Protein 7WJG (pdb70)

Sequence (397 aa):
MRYQKVAIGIAQRIVDGKFPLGQKIKSRSTLASYFNVSPETARKAINVLADLDIVSVRQGSGVIVISRDKAIEYLEKFEATAGLKEMKQDIQRSLLKQKQELDAMNKMMDTFLSQASLIRKKFPFEPFELLLDHDSANLNKSLADLNLWHQTGATVVALKSKGELLLSPGPYATVRKGDILYFVGDDFAFSRMKNLFDLMRYQKVAIGIAQRIVDGKFPLGQKIKSRSTLASYFNVSPETARKAINVLADLDIVSVRQGSGVIVISRDKAIEYLEKFEATAGLKEMKQDIQRSLLKQKQELDAMNKMMDTFLSQASLIRKKFPFEPFELLLDHDSANLNKSLADLNLWHQTGATVVALKSKGELLLSPGPYATVRKGDILYFVGDDFAFSRMKNLFD

Organism: Streptococcus mutans serotype c (strain ATCC 700610 / UA159) (NCBI:txid210007)

Nearest PDB structures (foldseek):
  7wjg-assembly1_A-2  TM=1.005E+00  e=1.131E-37  Streptococcus mutans UA159
  7wjg-assembly1_B-2  TM=3.844E-01  e=7.282E-31  Streptococcus mutans UA159
  7b5y-assembly1_D  TM=4.592E-01  e=4.441E-23  Streptococcus agalactiae
  7oz3-assembly1_D  TM=4.586E-01  e=2.767E-21  Streptococcus agalactiae
  7b5u-assembly1_A  TM=9.788E-01  e=3.569E-10  Streptococcus agalactiae

Structure (mmCIF, N/CA/C/O backbone):
data_7WJG
#
_entry.id   7WJG
#
_cell.length_a   158.847
_cell.length_b   72.944
_cell.length_c   56.716
_cell.angle_alpha   90.000
_cell.angle_beta   94.822
_cell.angle_gamma   90.000
#
_symmetry.space_group_name_H-M   'C 1 2 1'
#
loop_
_entity.id
_entity.type
_entity.pdbx_description
1 polymer 'Putative transcriptional regulator (GntR family)'
2 non-polymer 'CITRIC ACID'
3 water water
#
loop_
_atom_site.group_PDB
_atom_site.id
_atom_site.type_symbol
_atom_site.label_atom_id
_atom_site.label_alt_id
_atom_site.label_comp_id
_atom_site.label_asym_id
_atom_site.label_entity_id
_atom_site.label_seq_id
_atom_site.pdbx_PDB_ins_code
_atom_site.Cartn_x
_atom_site.Cartn_y
_atom_site.Cartn_z
_atom_site.occupancy
_atom_site.B_iso_or_equiv
_atom_site.auth_seq_id
_atom_site.auth_comp_id
_atom_site.auth_asym_id
_atom_site.auth_atom_id
_atom_site.pdbx_PDB_model_num
ATOM 1 N N . MET A 1 1 ? 123.60300 15.99300 21.34800 1.000 53.64000 1 MET A N 1
ATOM 2 C CA . MET A 1 1 ? 123.66700 14.70200 20.67000 1.000 52.16000 1 MET A CA 1
ATOM 3 C C . MET A 1 1 ? 122.98600 14.77500 19.29900 1.000 52.41000 1 MET A C 1
ATOM 4 O O . MET A 1 1 ? 121.82600 15.17400 19.20000 1.000 54.75000 1 MET A O 1
ATOM 9 N N . ARG A 1 2 ? 123.68400 14.40200 18.23400 1.000 48.40000 2 ARG A N 1
ATOM 10 C CA . ARG A 1 2 ? 123.03700 14.26000 16.93200 1.000 46.59000 2 ARG A CA 1
ATOM 11 C C . ARG A 1 2 ? 123.09700 12.78400 16.52100 1.000 46.50000 2 ARG A C 1
ATOM 12 O O . ARG A 1 2 ? 123.81500 12.37900 15.59200 1.000 39.55000 2 ARG A O 1
ATOM 20 N N . TYR A 1 3 ? 122.30000 11.97600 17.23600 1.000 41.59000 3 TYR A N 1
ATOM 21 C CA . TYR A 1 3 ? 122.19400 10.55300 16.95300 1.000 36.13000 3 TYR A CA 1
ATOM 22 C C . TYR A 1 3 ? 121.39600 10.27700 15.68100 1.000 36.32000 3 TYR A C 1
ATOM 23 O O . TYR A 1 3 ? 121.62500 9.24700 15.03600 1.000 32.87000 3 TYR A O 1
ATOM 32 N N . GLN A 1 4 ? 120.44200 11.14800 15.31200 1.000 34.31000 4 GLN A N 1
ATOM 33 C CA . GLN A 1 4 ? 119.64500 10.84500 14.12600 1.000 33.73000 4 GLN A CA 1
ATOM 34 C C . GLN A 1 4 ? 120.53700 10.75500 12.89700 1.000 34.46000 4 GLN A C 1
ATOM 35 O O . GLN A 1 4 ? 120.29700 9.92700 12.01700 1.000 31.96000 4 GLN A O 1
ATOM 41 N N . LYS A 1 5 ? 121.61700 11.53500 12.87000 1.000 37.70000 5 LYS A N 1
ATOM 42 C CA . LYS A 1 5 ? 122.61000 11.41700 11.80700 1.000 38.60000 5 LYS A CA 1
ATOM 43 C C . LYS A 1 5 ? 123.15800 9.99700 11.71200 1.000 34.99000 5 LYS A C 1
ATOM 44 O O . LYS A 1 5 ? 123.23900 9.42600 10.61900 1.000 33.76000 5 LYS A O 1
ATOM 50 N N . VAL A 1 6 ? 123.53900 9.40300 12.84900 1.000 35.42000 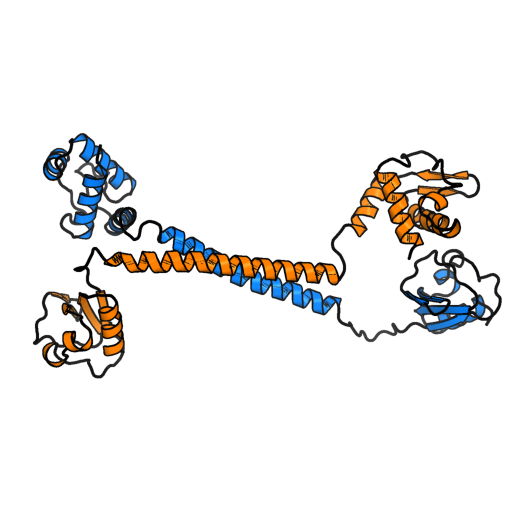6 VAL A N 1
ATOM 51 C CA . VAL A 1 6 ? 124.07800 8.04300 12.79500 1.000 34.84000 6 VAL A CA 1
ATOM 52 C C . VAL A 1 6 ? 122.98300 7.04100 12.43200 1.000 33.69000 6 VAL A C 1
ATOM 53 O O . VAL A 1 6 ? 123.20100 6.14700 11.60400 1.000 36.40000 6 VAL A O 1
ATOM 57 N N . ALA A 1 7 ? 121.78000 7.20300 13.00200 1.000 31.61000 7 ALA A N 1
ATOM 58 C CA . ALA A 1 7 ? 120.67300 6.28400 12.71800 1.000 33.39000 7 ALA A CA 1
ATOM 59 C C . ALA A 1 7 ? 120.19600 6.37800 11.26600 1.000 32.18000 7 ALA A C 1
ATOM 60 O O . ALA A 1 7 ? 119.94800 5.35400 10.61600 1.000 31.95000 7 ALA A O 1
ATOM 62 N N . ILE A 1 8 ? 120.01500 7.59600 10.75200 1.000 34.15000 8 ILE A N 1
ATOM 63 C CA . ILE A 1 8 ? 119.66300 7.76800 9.34500 1.000 31.50000 8 ILE A CA 1
ATOM 64 C C . ILE A 1 8 ? 120.75000 7.19600 8.44300 1.000 34.95000 8 ILE A C 1
ATOM 65 O O . ILE A 1 8 ? 120.46200 6.56400 7.41500 1.000 31.65000 8 ILE A O 1
ATOM 70 N N . GLY A 1 9 ? 122.01700 7.41900 8.80700 1.000 31.89000 9 GLY A N 1
ATOM 71 C CA . GLY A 1 9 ? 123.11300 6.90200 8.00200 1.000 33.14000 9 GLY A CA 1
ATOM 72 C C . GLY A 1 9 ? 123.10300 5.38600 7.89500 1.000 38.21000 9 GLY A C 1
ATOM 73 O O . GLY A 1 9 ? 123.18400 4.83200 6.79700 1.000 40.15000 9 GLY A O 1
ATOM 74 N N . ILE A 1 10 ? 123.00900 4.69600 9.03800 1.000 36.06000 10 ILE A N 1
ATOM 75 C CA . ILE A 1 10 ? 122.89400 3.23600 9.03100 1.000 36.22000 10 ILE A CA 1
ATOM 76 C C . ILE A 1 10 ? 121.67700 2.80300 8.23500 1.000 34.16000 10 ILE A C 1
ATOM 77 O O . ILE A 1 10 ? 121.75200 1.89200 7.40400 1.000 36.15000 10 ILE A O 1
ATOM 82 N N . ALA A 1 11 ? 120.52700 3.42700 8.50300 1.000 33.50000 11 ALA A N 1
ATOM 83 C CA . ALA A 1 11 ? 119.29100 3.02500 7.83500 1.000 32.80000 11 ALA A CA 1
ATOM 84 C C . ALA A 1 11 ? 119.41500 3.14300 6.31800 1.000 34.22000 11 ALA A C 1
ATOM 85 O O . ALA A 1 11 ? 119.00000 2.23800 5.58200 1.000 35.14000 11 ALA A O 1
ATOM 87 N N . GLN A 1 12 ? 119.98300 4.25700 5.83200 1.000 32.57000 12 GLN A N 1
ATOM 88 C CA . GLN A 1 12 ? 120.25300 4.39700 4.40000 1.000 38.68000 12 GLN A CA 1
ATOM 89 C C . GLN A 1 12 ? 121.09000 3.22200 3.88700 1.000 42.57000 12 GLN A C 1
ATOM 90 O O . GLN A 1 12 ? 120.72700 2.56400 2.90100 1.000 38.23000 12 GLN A O 1
ATOM 92 N N . ARG A 1 13 ? 122.19200 2.90800 4.58500 1.000 43.28000 13 ARG A N 1
ATOM 93 C CA . ARG A 1 13 ? 123.06600 1.81100 4.16600 1.000 41.52000 13 ARG A CA 1
ATOM 94 C C . ARG A 1 13 ? 122.35900 0.45900 4.21400 1.000 41.67000 13 ARG A C 1
ATOM 95 O O . ARG A 1 13 ? 122.72800 -0.46000 3.47000 1.000 43.86000 13 ARG A O 1
ATOM 103 N N . ILE A 1 14 ? 121.34600 0.31500 5.06800 1.000 36.31000 14 ILE A N 1
ATOM 104 C CA . ILE A 1 14 ? 120.56400 -0.91200 5.07000 1.000 34.37000 14 ILE A CA 1
ATOM 105 C C . ILE A 1 14 ? 119.64800 -0.94300 3.85800 1.000 40.35000 14 ILE A C 1
ATOM 106 O O . ILE A 1 14 ? 119.41000 -1.99900 3.24900 1.000 34.73000 14 ILE A O 1
ATOM 111 N N . VAL A 1 15 ? 119.10900 0.21900 3.49300 1.000 41.30000 15 VAL A N 1
ATOM 112 C CA . VAL A 1 15 ? 118.23500 0.29500 2.33100 1.000 44.24000 15 VAL A CA 1
ATOM 113 C C . VAL A 1 15 ? 119.04800 0.16800 1.03900 1.000 44.05000 15 VAL A C 1
ATOM 114 O O . VAL A 1 15 ? 118.62400 -0.51500 0.09600 1.000 43.98000 15 VAL A O 1
ATOM 118 N N . ASP A 1 16 ? 120.25100 0.77000 0.99700 1.000 45.16000 16 ASP A N 1
ATOM 119 C CA . ASP A 1 16 ? 121.14600 0.62000 -0.16100 1.000 46.05000 16 ASP A CA 1
ATOM 120 C C . ASP A 1 16 ? 121.61900 -0.82300 -0.35100 1.000 52.45000 16 ASP A C 1
ATOM 121 O O . ASP A 1 16 ? 121.75600 -1.29300 -1.48500 1.000 54.71000 16 ASP A O 1
ATOM 126 N N . GLY A 1 17 ? 121.90700 -1.53200 0.74100 1.000 48.21000 17 GLY A N 1
ATOM 127 C CA . GLY A 1 17 ? 122.58400 -2.81100 0.67900 1.000 38.79000 17 GLY A CA 1
ATOM 128 C C . GLY A 1 17 ? 124.02400 -2.76600 1.14200 1.000 39.29000 17 GLY A C 1
ATOM 129 O O . GLY A 1 17 ? 124.62400 -3.83300 1.33000 1.000 41.76000 17 GLY A O 1
ATOM 130 N N . LYS A 1 18 ? 124.60000 -1.57200 1.34000 1.000 38.40000 18 LYS A N 1
ATOM 131 C CA . LYS A 1 18 ? 125.94900 -1.47500 1.89900 1.000 40.66000 18 LYS A CA 1
ATOM 132 C C . LYS A 1 18 ? 126.07900 -2.27700 3.19000 1.000 44.74000 18 LYS A C 1
ATOM 133 O O . LYS A 1 18 ? 127.15000 -2.81200 3.49300 1.000 40.18000 18 LYS A O 1
ATOM 139 N N . PHE A 1 19 ? 124.99700 -2.34100 3.97700 1.000 43.70000 19 PHE A N 1
ATOM 140 C CA . PHE A 1 19 ? 124.89600 -3.15000 5.18600 1.000 40.03000 19 PHE A CA 1
ATOM 141 C C . PHE A 1 19 ? 123.97600 -4.31600 4.88600 1.000 41.80000 19 PHE A C 1
ATOM 142 O O . PHE A 1 19 ? 122.75100 -4.20100 5.03600 1.000 39.56000 19 PHE A O 1
ATOM 150 N N . PRO A 1 20 ? 124.51200 -5.45800 4.46500 1.000 48.02000 20 PRO A N 1
ATOM 151 C CA . PRO A 1 20 ? 123.64400 -6.57500 4.07300 1.000 42.51000 20 PRO A CA 1
ATOM 152 C C . PRO A 1 20 ? 122.79200 -7.06000 5.23400 1.000 39.54000 20 PRO A C 1
ATOM 153 O O . PRO A 1 20 ? 123.20200 -7.03400 6.39900 1.000 36.57000 20 PRO A O 1
ATOM 157 N N . LEU A 1 21 ? 121.58300 -7.49500 4.89100 1.000 37.33000 21 LEU A N 1
ATOM 158 C CA . LEU A 1 21 ? 120.71200 -8.18000 5.83100 1.000 35.06000 21 LEU A CA 1
ATOM 159 C C . LEU A 1 21 ? 121.44400 -9.34400 6.50200 1.000 43.01000 21 LEU A C 1
ATOM 160 O O . LEU A 1 21 ? 122.41000 -9.90100 5.96200 1.000 43.05000 21 LEU A O 1
ATOM 165 N N . GLY A 1 22 ? 121.01000 -9.68500 7.71800 1.000 44.32000 22 GLY A N 1
ATOM 166 C CA . GLY A 1 22 ? 121.56300 -10.81200 8.45800 1.000 34.97000 22 GLY A CA 1
ATOM 167 C C . GLY A 1 22 ? 123.02800 -10.68100 8.83600 1.000 42.06000 22 GLY A C 1
ATOM 168 O O . GLY A 1 22 ? 123.58500 -11.59000 9.45600 1.000 45.65000 22 GLY A O 1
ATOM 169 N N . GLN A 1 23 ? 123.67700 -9.57300 8.48800 1.000 37.15000 23 GLN A N 1
ATOM 170 C CA . GLN A 1 23 ? 125.09500 -9.41100 8.76900 1.000 39.45000 23 GLN A CA 1
ATOM 171 C C . GLN A 1 23 ? 125.34800 -8.30400 9.78800 1.000 42.72000 23 GLN A C 1
ATOM 172 O O . GLN A 1 23 ? 124.58400 -7.34000 9.91500 1.000 37.96000 23 GLN A O 1
ATOM 178 N N . LYS A 1 24 ? 126.45300 -8.46200 10.50100 1.000 38.77000 24 LYS A N 1
ATOM 179 C CA . LYS A 1 24 ? 126.88900 -7.49200 11.48000 1.000 37.68000 24 LYS A CA 1
ATOM 180 C C . LYS A 1 24 ? 127.31700 -6.18500 10.80900 1.000 40.31000 24 LYS A C 1
ATOM 181 O O . LYS A 1 24 ? 127.84600 -6.17300 9.69800 1.000 43.58000 24 LYS A O 1
ATOM 187 N N . ILE A 1 25 ? 127.08600 -5.07100 11.50100 1.000 39.22000 25 ILE A N 1
ATOM 188 C CA . ILE A 1 25 ? 127.53000 -3.77500 11.00100 1.000 42.95000 25 ILE A CA 1
ATOM 189 C C . ILE A 1 25 ? 128.77500 -3.33100 11.75800 1.000 48.24000 25 ILE A C 1
ATOM 190 O O . ILE A 1 25 ? 129.24400 -4.01500 12.68000 1.000 47.44000 25 ILE A O 1
ATOM 195 N N . LYS A 1 26 ? 129.29800 -2.17100 11.36900 1.000 42.48000 26 LYS A N 1
ATOM 196 C CA . LYS A 1 26 ? 130.53400 -1.63500 11.90100 1.000 45.06000 26 LYS A CA 1
ATOM 197 C C . LYS A 1 26 ? 130.42900 -1.42600 13.40900 1.000 46.24000 26 LYS A C 1
ATOM 198 O O . LYS A 1 26 ? 129.34100 -1.25800 13.97400 1.000 44.04000 26 LYS A O 1
ATOM 204 N N . SER A 1 27 ? 131.59100 -1.43200 14.05500 1.000 41.74000 27 SER A N 1
ATOM 205 C CA . SER A 1 27 ? 131.70400 -1.23700 15.49400 1.000 41.05000 27 SER A CA 1
ATOM 206 C C . SER A 1 27 ? 131.19000 0.14500 15.90200 1.000 44.32000 27 SER A C 1
ATOM 207 O O . SER A 1 27 ? 131.04800 1.05800 15.08400 1.000 44.36000 27 SER A O 1
ATOM 210 N N . ARG A 1 28 ? 130.93600 0.30400 17.20100 1.000 43.82000 28 ARG A N 1
ATOM 211 C CA . ARG A 1 28 ? 130.43100 1.57900 17.69300 1.000 40.60000 28 ARG A CA 1
ATOM 212 C C . ARG A 1 28 ? 131.44200 2.70500 17.47000 1.000 44.79000 28 ARG A C 1
ATOM 213 O O . ARG A 1 28 ? 131.09500 3.76600 16.93900 1.000 45.12000 28 ARG A O 1
ATOM 221 N N . SER A 1 29 ? 132.70200 2.48900 17.86200 1.000 48.03000 29 SER A N 1
ATOM 222 C CA . SER A 1 29 ? 133.72700 3.51700 17.68500 1.000 44.67000 29 SER A CA 1
ATOM 223 C C . SER A 1 29 ? 134.04900 3.76000 16.21600 1.000 46.36000 29 SER A C 1
ATOM 224 O O . SER A 1 29 ? 134.40400 4.88100 15.83500 1.000 49.78000 29 SER A O 1
ATOM 227 N N . THR A 1 30 ? 133.96600 2.72100 15.38700 1.000 46.72000 30 THR A N 1
ATOM 228 C CA . THR A 1 30 ? 134.13800 2.89600 13.95000 1.000 45.54000 30 THR A CA 1
ATOM 229 C C . THR A 1 30 ? 133.04000 3.77800 13.37300 1.000 46.15000 30 THR A C 1
ATOM 230 O O . THR A 1 30 ? 133.31600 4.71200 12.61400 1.000 50.03000 30 THR A O 1
ATOM 234 N N . LEU A 1 31 ? 131.78200 3.49500 13.72900 1.000 45.83000 31 LEU A N 1
ATOM 235 C CA . LEU A 1 31 ? 130.67500 4.33800 13.28700 1.000 45.73000 31 LEU A CA 1
ATOM 236 C C . LEU A 1 31 ? 130.80400 5.75100 13.83800 1.000 49.83000 31 LEU A C 1
ATOM 237 O O . LEU A 1 31 ? 130.43400 6.72200 13.16500 1.000 49.28000 31 LEU A O 1
ATOM 242 N N . ALA A 1 32 ? 131.31000 5.88700 15.07000 1.000 45.71000 32 ALA A N 1
ATOM 243 C CA . ALA A 1 32 ? 131.44500 7.21200 15.66600 1.000 48.15000 32 ALA A CA 1
ATOM 244 C C . ALA A 1 32 ? 132.37400 8.08900 14.83900 1.000 55.68000 32 ALA A C 1
ATOM 245 O O . ALA A 1 32 ? 132.06000 9.25900 14.57300 1.000 57.32000 32 ALA A O 1
ATOM 247 N N . SER A 1 33 ? 133.52300 7.53900 14.41900 1.000 53.00000 33 SER A N 1
ATOM 248 C CA . SER A 1 33 ? 134.43700 8.29300 13.56500 1.000 52.86000 33 SER A CA 1
ATOM 249 C C . SER A 1 33 ? 133.80600 8.58200 12.21300 1.000 53.66000 33 SER A C 1
ATOM 250 O O . SER A 1 33 ? 133.76600 9.73700 11.77400 1.000 56.28000 33 SER A O 1
ATOM 253 N N . TYR A 1 34 ? 133.29500 7.54400 11.54800 1.000 48.98000 34 TYR A N 1
ATOM 254 C CA . TYR A 1 34 ? 132.73100 7.71000 10.21200 1.000 52.80000 34 TYR A CA 1
ATOM 255 C C . TYR A 1 34 ? 131.70500 8.83000 10.14000 1.000 55.88000 34 TYR A C 1
ATOM 256 O O . TYR A 1 34 ? 131.58700 9.49800 9.10800 1.000 62.56000 34 TYR A O 1
ATOM 265 N N . PHE A 1 35 ? 130.94700 9.04100 11.20900 1.000 53.29000 35 PHE A N 1
ATOM 266 C CA . PHE A 1 35 ? 129.96500 10.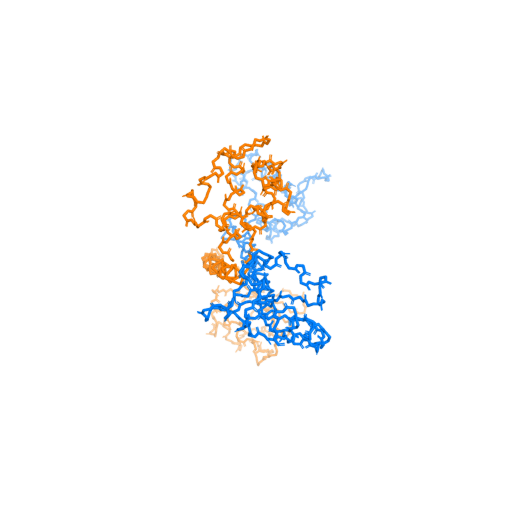11000 11.26900 1.000 50.54000 35 PHE A CA 1
ATOM 267 C C . PHE A 1 35 ? 130.44200 11.29300 12.10300 1.000 57.62000 35 PHE A C 1
ATOM 268 O O . PHE A 1 35 ? 129.68400 12.25400 12.28000 1.000 57.48000 35 PHE A O 1
ATOM 276 N N . ASN A 1 36 ? 131.67700 11.24400 12.61700 1.000 54.98000 36 ASN A N 1
ATOM 277 C CA . ASN A 1 36 ? 132.26600 12.34400 13.38200 1.000 54.97000 36 ASN A CA 1
ATOM 278 C C . ASN A 1 36 ? 131.38000 12.72500 14.56000 1.000 54.29000 36 ASN A C 1
ATOM 279 O O . ASN A 1 36 ? 131.02700 13.88900 14.75000 1.000 57.50000 36 ASN A O 1
ATOM 284 N N . VAL A 1 37 ? 131.01700 11.72300 15.35700 1.000 52.59000 37 VAL A N 1
ATOM 285 C CA . VAL A 1 37 ? 130.19900 11.92800 16.54200 1.000 52.41000 37 VAL A CA 1
ATOM 286 C C . VAL A 1 37 ? 130.87300 11.22100 17.71000 1.000 49.71000 37 VAL A C 1
ATOM 287 O O . VAL A 1 37 ? 131.79100 10.41700 17.53700 1.000 46.92000 37 VAL A O 1
ATOM 291 N N . SER A 1 38 ? 130.40100 11.54300 18.90700 1.000 45.81000 38 SER A N 1
ATOM 292 C CA . SER A 1 38 ? 130.77300 10.79100 20.09300 1.000 40.39000 38 SER A CA 1
ATOM 293 C C . SER A 1 38 ? 130.42900 9.30900 19.90700 1.000 43.00000 38 SER A C 1
ATOM 294 O O . SER A 1 38 ? 129.42200 8.98300 19.26100 1.000 42.71000 38 SER A O 1
ATOM 297 N N . PRO A 1 39 ? 131.24200 8.38400 20.43700 1.000 42.44000 39 PRO A N 1
ATOM 298 C CA . PRO A 1 39 ? 130.80700 6.97000 20.45300 1.000 37.58000 39 PRO A CA 1
ATOM 299 C C . PRO A 1 39 ? 129.48200 6.77800 21.15900 1.000 38.45000 39 PRO A C 1
ATOM 300 O O . PRO A 1 39 ? 128.68000 5.93000 20.75000 1.000 39.15000 39 PRO A O 1
ATOM 304 N N . GLU A 1 40 ? 129.21600 7.56800 22.20100 1.000 39.24000 40 GLU A N 1
ATOM 305 C CA . GLU A 1 40 ? 127.93000 7.47700 22.87900 1.000 40.26000 40 GLU A CA 1
ATOM 306 C C . GLU A 1 40 ? 126.79500 7.89100 21.95900 1.000 41.87000 40 GLU A C 1
ATOM 307 O O . GLU A 1 40 ? 125.67700 7.37200 22.07800 1.000 40.85000 40 GLU A O 1
ATOM 313 N N . THR A 1 41 ? 127.06400 8.81200 21.03200 1.000 40.71000 41 THR A N 1
ATOM 314 C CA . THR A 1 41 ? 126.06200 9.17300 20.03700 1.000 39.24000 41 THR A CA 1
ATOM 315 C C . THR A 1 41 ? 125.73800 7.97400 19.16000 1.000 35.20000 41 THR A C 1
ATOM 316 O O . THR A 1 41 ? 124.56600 7.64500 18.94300 1.000 34.37000 41 THR A O 1
ATOM 320 N N . ALA A 1 42 ? 126.77200 7.28300 18.68100 1.000 34.50000 42 ALA A N 1
ATOM 321 C CA . ALA A 1 42 ? 126.54800 6.04700 17.94500 1.000 36.31000 42 A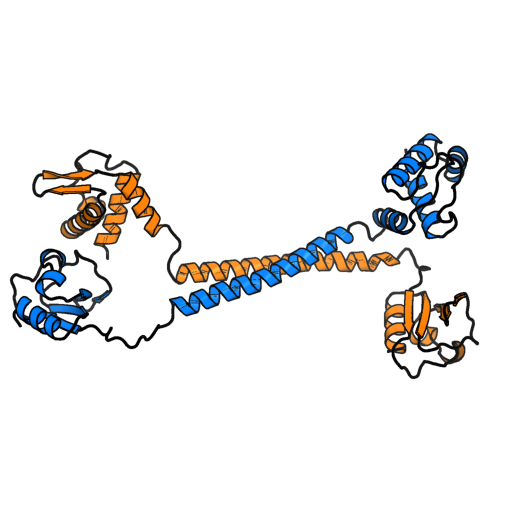LA A CA 1
ATOM 322 C C . ALA A 1 42 ? 125.84400 5.00100 18.80600 1.000 35.62000 42 ALA A C 1
ATOM 323 O O . ALA A 1 42 ? 124.99300 4.25800 18.30200 1.000 33.87000 42 ALA A O 1
ATOM 325 N N . ARG A 1 43 ? 126.17500 4.92200 20.10500 1.000 32.11000 43 ARG A N 1
ATOM 326 C CA . ARG A 1 43 ? 125.47900 3.96600 20.96600 1.000 33.68000 43 ARG A CA 1
ATOM 327 C C . ARG A 1 43 ? 123.98700 4.25900 21.01800 1.000 36.27000 43 ARG A C 1
ATOM 328 O O . ARG A 1 43 ? 123.16300 3.33800 20.93800 1.000 31.15000 43 ARG A O 1
ATOM 336 N N . LYS A 1 44 ? 123.62100 5.53800 21.15500 1.000 34.22000 44 LYS A N 1
ATOM 337 C CA . LYS A 1 44 ? 122.21200 5.90100 21.21500 1.000 31.47000 44 LYS A CA 1
ATOM 338 C C . LYS A 1 44 ? 121.50300 5.57000 19.90400 1.000 31.61000 44 LYS A C 1
ATOM 339 O O . LYS A 1 44 ? 120.36500 5.09000 19.91600 1.000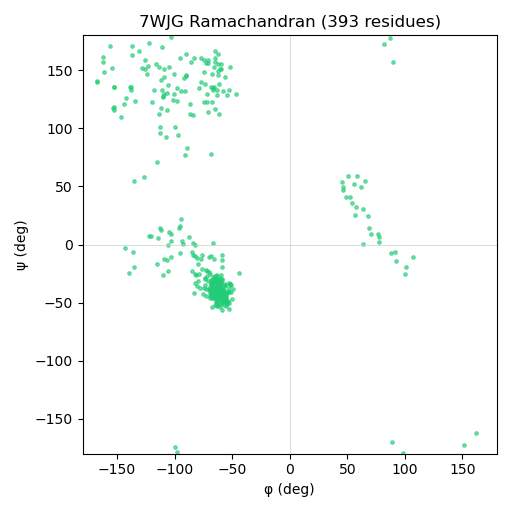 30.49000 44 LYS A O 1
ATOM 345 N N . ALA A 1 45 ? 122.15800 5.83500 18.76500 1.000 30.47000 45 ALA A N 1
ATOM 346 C CA . ALA A 1 45 ? 121.54500 5.56500 17.46800 1.000 30.46000 45 ALA A CA 1
ATOM 347 C C . ALA A 1 45 ? 121.27300 4.07600 17.28800 1.000 28.36000 45 ALA A C 1
ATOM 348 O O . ALA A 1 45 ? 120.22100 3.68500 16.76900 1.000 33.19000 45 ALA A O 1
ATOM 350 N N . ILE A 1 46 ? 122.21300 3.22900 17.69800 1.000 27.09000 46 ILE A N 1
ATOM 351 C CA . ILE A 1 46 ? 122.02500 1.78700 17.54600 1.000 28.20000 46 ILE A CA 1
ATOM 352 C C . ILE A 1 46 ? 120.85200 1.31200 18.38800 1.000 30.92000 46 ILE A C 1
ATOM 353 O O . ILE A 1 46 ? 120.02200 0.51800 17.92500 1.000 31.99000 46 ILE A O 1
ATOM 358 N N . ASN A 1 47 ? 120.74700 1.81500 19.62700 1.000 28.61000 47 ASN A N 1
ATOM 359 C CA . ASN A 1 47 ? 119.64500 1.44700 20.51000 1.000 27.29000 47 ASN A CA 1
ATOM 360 C C . ASN A 1 47 ? 118.29200 1.83900 19.93000 1.000 28.72000 47 ASN A C 1
ATOM 361 O O . ASN A 1 47 ? 117.31600 1.09500 20.06800 1.000 27.86000 47 ASN A O 1
ATOM 366 N N . VAL A 1 48 ? 118.21300 3.00200 19.27600 1.000 29.31000 48 VAL A N 1
ATOM 367 C CA . VAL A 1 48 ? 116.96200 3.42800 18.65300 1.000 25.77000 48 VAL A CA 1
ATOM 368 C C . VAL A 1 48 ? 116.57900 2.46900 17.54100 1.000 29.11000 48 VAL A C 1
ATOM 369 O O . VAL A 1 48 ? 115.41000 2.07300 17.41400 1.000 29.87000 48 VAL A O 1
ATOM 373 N N . LEU A 1 49 ? 117.56600 2.07200 16.73200 1.000 25.63000 49 LEU A N 1
ATOM 374 C CA . LEU A 1 49 ? 117.33600 1.13800 15.64000 1.000 29.27000 49 LEU A CA 1
ATOM 375 C C . LEU A 1 49 ? 117.01800 -0.26400 16.16100 1.000 31.58000 49 LEU A C 1
ATOM 376 O O . LEU A 1 49 ? 116.19200 -0.98100 15.57600 1.000 30.86000 49 LEU A O 1
ATOM 381 N N . ALA A 1 50 ? 117.66100 -0.66900 17.25800 1.000 29.27000 50 ALA A N 1
ATOM 382 C CA . ALA A 1 50 ? 117.36000 -1.96700 17.85700 1.000 31.60000 50 ALA A CA 1
ATOM 383 C C . ALA A 1 50 ? 115.95500 -1.98000 18.44100 1.000 31.27000 50 ALA A C 1
ATOM 384 O O . ALA A 1 50 ? 115.25600 -2.99400 18.36800 1.000 34.41000 50 ALA A O 1
ATOM 386 N N . ASP A 1 51 ? 115.51900 -0.85800 19.01000 1.000 28.81000 51 ASP A N 1
ATOM 387 C CA . ASP A 1 51 ? 114.17400 -0.79400 19.56200 1.000 30.75000 51 ASP A CA 1
ATOM 388 C C . ASP A 1 51 ? 113.12900 -0.82200 18.46200 1.000 32.83000 51 ASP A C 1
ATOM 389 O O . ASP A 1 51 ? 111.98100 -1.21300 18.70900 1.000 32.06000 51 ASP A O 1
ATOM 394 N N . LEU A 1 52 ? 113.50100 -0.37500 17.26100 1.000 30.10000 52 LEU A N 1
ATOM 395 C CA . LEU A 1 52 ? 112.63000 -0.43200 16.09700 1.000 34.94000 52 LEU A CA 1
ATOM 396 C C . LEU A 1 52 ? 112.68700 -1.78300 15.40600 1.000 33.13000 52 LEU A C 1
ATOM 397 O O . LEU A 1 52 ? 112.00900 -1.97300 14.39600 1.000 35.84000 52 LEU A O 1
ATOM 402 N N . ASP A 1 53 ? 113.46800 -2.72000 15.93900 1.000 34.13000 53 ASP A N 1
ATOM 403 C CA . ASP A 1 53 ? 113.70700 -4.02000 15.30900 1.000 36.65000 53 ASP A CA 1
ATOM 404 C C . ASP A 1 53 ? 114.28500 -3.87600 13.90100 1.000 35.99000 53 ASP A C 1
ATOM 405 O O . ASP A 1 53 ? 114.03700 -4.70400 13.02000 1.000 32.75000 53 ASP A O 1
ATOM 410 N N . ILE A 1 54 ? 115.07100 -2.82300 13.67800 1.000 30.21000 54 ILE A N 1
ATOM 411 C CA . ILE A 1 54 ? 115.80500 -2.72800 12.42900 1.000 32.30000 54 ILE A CA 1
ATOM 412 C C . ILE A 1 54 ? 117.09200 -3.53100 12.51800 1.000 31.81000 54 ILE A C 1
ATOM 413 O O . ILE A 1 54 ? 117.48000 -4.21500 11.55900 1.000 31.74000 54 ILE A O 1
ATOM 418 N N . VAL A 1 55 ? 117.76900 -3.44200 13.66400 1.000 30.62000 55 VAL A N 1
ATOM 419 C CA . VAL A 1 55 ? 118.93200 -4.25300 13.99600 1.000 29.17000 55 VAL A CA 1
ATOM 420 C C . VAL A 1 55 ? 118.63200 -5.01900 15.28700 1.000 28.76000 55 VAL A C 1
ATOM 421 O O . VAL A 1 55 ? 117.60100 -4.82400 15.92400 1.000 31.43000 55 VAL A O 1
ATOM 425 N N . SER A 1 56 ? 119.54700 -5.91000 15.65500 1.000 30.95000 56 SER A N 1
ATOM 426 C CA . SER A 1 56 ? 119.34300 -6.84200 16.75800 1.000 27.09000 56 SER A CA 1
ATOM 427 C C . SER A 1 56 ? 120.69900 -7.22500 17.35200 1.000 30.21000 56 SER A C 1
ATOM 428 O O . SER A 1 56 ? 121.65900 -7.46700 16.61800 1.000 28.07000 56 SER A O 1
ATOM 431 N N . VAL A 1 57 ? 120.78900 -7.24000 18.68000 1.000 26.01000 57 VAL A N 1
ATOM 432 C CA . VAL A 1 57 ? 121.98100 -7.74200 19.34700 1.000 27.6100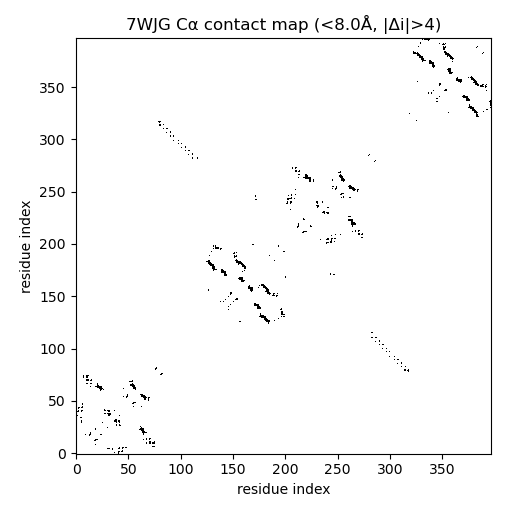0 57 VAL A CA 1
ATOM 433 C C . VAL A 1 57 ? 121.69300 -9.03300 20.09300 1.000 27.16000 57 VAL A C 1
ATOM 434 O O . VAL A 1 57 ? 122.52700 -9.48900 20.86500 1.000 32.92000 57 VAL A O 1
ATOM 438 N N . ARG A 1 58 ? 120.53200 -9.64400 19.84700 1.000 28.07000 58 ARG A N 1
ATOM 439 C CA . ARG A 1 58 ? 120.08200 -10.82100 20.58700 1.000 34.37000 58 ARG A CA 1
ATOM 440 C C . ARG A 1 58 ? 121.05600 -11.99000 20.48200 1.000 33.55000 58 ARG A C 1
ATOM 441 O O . ARG A 1 58 ? 121.13700 -12.81900 21.39700 1.000 31.21000 58 ARG A O 1
ATOM 449 N N . GLN A 1 59 ? 121.77700 -12.09500 19.36700 1.000 34.77000 59 GLN A N 1
ATOM 450 C CA . GLN A 1 59 ? 122.72800 -13.18100 19.19700 1.000 32.22000 59 GLN A CA 1
ATOM 451 C C . GLN A 1 59 ? 124.01100 -12.96300 19.97700 1.000 32.11000 59 GLN A C 1
ATOM 452 O O . GLN A 1 59 ? 124.81300 -13.89400 20.07500 1.000 33.36000 59 GLN A O 1
ATOM 458 N N . GLY A 1 60 ? 124.23700 -11.76100 20.49900 1.000 27.68000 60 GLY A N 1
ATOM 459 C CA . GLY A 1 60 ? 125.45700 -11.49400 21.23900 1.000 33.41000 60 GLY A CA 1
ATOM 460 C C . GLY A 1 60 ? 126.71000 -11.50100 20.39400 1.000 38.73000 60 GLY A C 1
ATOM 461 O O . GLY A 1 60 ? 127.80500 -11.74500 20.91500 1.000 40.21000 60 GLY A O 1
ATOM 462 N N . SER A 1 61 ? 126.57400 -11.23500 19.09700 1.000 37.36000 61 SER A N 1
ATOM 463 C CA . SER A 1 61 ? 127.69000 -11.20900 18.16600 1.000 32.32000 61 SER A CA 1
ATOM 464 C C . SER A 1 61 ? 127.55500 -9.97700 17.27400 1.000 34.97000 61 SER A C 1
ATOM 465 O O . SER A 1 61 ? 127.50100 -10.06600 16.04700 1.000 35.46000 61 SER A O 1
ATOM 468 N N . GLY A 1 62 ? 127.44900 -8.81200 17.90900 1.000 29.82000 62 GLY A N 1
ATOM 469 C CA . GLY A 1 62 ? 127.38100 -7.55400 17.19700 1.000 26.01000 62 GLY A CA 1
ATOM 470 C C . GLY A 1 62 ? 125.97700 -7.11000 16.82000 1.000 33.55000 62 GLY A C 1
ATOM 471 O O . GLY A 1 62 ? 124.94700 -7.65500 17.23700 1.000 34.24000 62 GLY A O 1
ATOM 472 N N . VAL A 1 63 ? 125.94900 -6.07400 15.99600 1.000 33.65000 63 VAL A N 1
ATOM 473 C CA . VAL A 1 63 ? 124.71100 -5.42000 15.60200 1.000 32.80000 63 VAL A CA 1
ATOM 474 C C . VAL A 1 63 ? 124.33700 -5.95000 14.22000 1.000 29.44000 63 VAL A C 1
ATOM 475 O O . VAL A 1 63 ? 124.88300 -5.52700 13.20600 1.000 37.32000 63 VAL A O 1
ATOM 479 N N . ILE A 1 64 ? 123.39100 -6.87400 14.19200 1.000 30.65000 64 ILE A N 1
ATOM 480 C CA . ILE A 1 64 ? 122.94400 -7.55400 12.98200 1.000 31.29000 64 ILE A CA 1
ATOM 481 C C . ILE A 1 64 ? 121.78500 -6.79100 12.35800 1.000 33.51000 64 ILE A C 1
ATOM 482 O O . ILE A 1 64 ? 120.80300 -6.47800 13.03800 1.000 33.38000 64 ILE A O 1
ATOM 487 N N . VAL A 1 65 ? 121.85800 -6.56200 11.04600 1.000 33.86000 65 VAL A N 1
ATOM 488 C CA . VAL A 1 65 ? 120.70900 -6.05800 10.30500 1.000 32.67000 65 VAL A CA 1
ATOM 489 C C . VAL A 1 65 ? 119.63500 -7.13100 10.25100 1.000 33.02000 65 VAL A C 1
ATOM 490 O O . VAL A 1 65 ? 119.92100 -8.29200 9.95700 1.000 38.39000 65 VAL A O 1
ATOM 494 N N . ILE A 1 66 ? 118.37900 -6.75500 10.48800 1.000 34.07000 66 ILE A N 1
ATOM 495 C CA . ILE A 1 66 ? 117.30900 -7.74900 10.42100 1.000 29.82000 66 ILE A CA 1
ATOM 496 C C . ILE A 1 66 ? 116.07100 -7.25600 9.67600 1.000 33.93000 66 ILE A C 1
ATOM 497 O O . ILE A 1 66 ? 115.12800 -8.03300 9.47400 1.000 34.42000 66 ILE A O 1
ATOM 502 N N . SER A 1 67 ? 116.02600 -5.97600 9.28900 1.000 30.42000 67 SER A N 1
ATOM 503 C CA . SER A 1 67 ? 114.85900 -5.47700 8.56200 1.000 29.26000 67 SER A CA 1
ATOM 504 C C . SER A 1 67 ? 115.23300 -4.30400 7.67500 1.000 36.44000 67 SER A C 1
ATOM 505 O O . SER A 1 67 ? 115.58900 -3.22300 8.17500 1.000 36.09000 67 SER A O 1
ATOM 508 N N . ARG A 1 68 ? 115.08500 -4.51100 6.36300 1.000 38.58000 68 ARG A N 1
ATOM 509 C CA . ARG A 1 68 ? 115.17300 -3.39100 5.42900 1.000 40.59000 68 ARG A CA 1
ATOM 510 C C . ARG A 1 68 ? 113.87700 -2.57300 5.41600 1.000 33.78000 68 ARG A C 1
ATOM 511 O O . ARG A 1 68 ? 113.91000 -1.33600 5.33200 1.000 36.97000 68 ARG A O 1
ATOM 519 N N . ASP A 1 69 ? 112.73400 -3.24900 5.52900 1.000 32.51000 69 ASP A N 1
ATOM 520 C CA . ASP A 1 69 ? 111.44300 -2.56700 5.48900 1.000 34.87000 69 ASP A CA 1
ATOM 521 C C . ASP A 1 69 ? 111.27000 -1.59800 6.64900 1.000 39.00000 69 ASP A C 1
ATOM 522 O O . ASP A 1 69 ? 110.67700 -0.52500 6.48800 1.000 32.58000 69 ASP A O 1
ATOM 527 N N . LYS A 1 70 ? 111.72300 -1.98400 7.84300 1.000 37.64000 70 LYS A N 1
ATOM 528 C CA . LYS A 1 70 ? 111.57900 -1.07400 8.96600 1.000 33.02000 70 LYS A CA 1
ATOM 529 C C . LYS A 1 70 ? 112.55700 0.07800 8.86000 1.000 29.49000 70 LYS A C 1
ATOM 530 O O . LYS A 1 70 ? 112.25100 1.18200 9.32400 1.000 29.69000 70 LYS A O 1
ATOM 536 N N . ALA A 1 71 ? 113.71800 -0.15000 8.22900 1.000 29.76000 71 ALA A N 1
ATOM 537 C CA . ALA A 1 71 ? 114.65900 0.93700 8.00200 1.000 30.02000 71 ALA A CA 1
ATOM 538 C C . ALA A 1 71 ? 114.11100 1.94200 6.99300 1.000 30.88000 71 ALA A C 1
ATOM 539 O O . ALA A 1 71 ? 114.36900 3.14700 7.10300 1.000 32.54000 71 ALA A O 1
ATOM 541 N N . ILE A 1 72 ? 113.35500 1.46800 6.00700 1.000 34.45000 72 ILE A N 1
ATOM 542 C CA . ILE A 1 72 ? 112.67800 2.38300 5.09500 1.000 30.39000 72 ILE A CA 1
ATOM 543 C C . ILE A 1 72 ? 111.67100 3.22600 5.85800 1.000 33.35000 72 ILE A C 1
ATOM 544 O O . ILE A 1 72 ? 111.60400 4.45300 5.69000 1.000 31.13000 72 ILE A O 1
ATOM 549 N N . GLU A 1 73 ? 110.87900 2.57500 6.71900 1.000 29.11000 73 GLU A N 1
ATOM 550 C CA . GLU A 1 73 ? 109.94100 3.29300 7.57600 1.000 34.44000 73 GLU A CA 1
ATOM 551 C C . GLU A 1 73 ? 110.64200 4.38000 8.38500 1.000 34.24000 73 GLU A C 1
ATOM 552 O O . GLU A 1 73 ? 110.11100 5.48900 8.55500 1.000 36.11000 73 GLU A O 1
ATOM 558 N N . TYR A 1 74 ? 111.84000 4.07900 8.89400 1.000 28.22000 74 TYR A N 1
ATOM 559 C CA . TYR A 1 74 ? 112.55000 5.05300 9.70900 1.000 31.35000 74 TYR A CA 1
ATOM 560 C C . TYR A 1 74 ? 112.93700 6.28100 8.89100 1.000 30.76000 74 TYR A C 1
ATOM 561 O O . TYR A 1 74 ? 112.78600 7.41100 9.36500 1.000 30.85000 74 TYR A O 1
ATOM 570 N N . LEU A 1 75 ? 113.44200 6.07600 7.66800 1.000 31.43000 75 LEU A N 1
ATOM 571 C CA . LEU A 1 75 ? 113.84100 7.19900 6.82000 1.000 30.58000 75 LEU A CA 1
ATOM 572 C C . LEU A 1 75 ? 112.65400 8.09300 6.48400 1.000 32.22000 75 LEU A C 1
ATOM 573 O O . LEU A 1 75 ? 112.78500 9.32200 6.43400 1.000 38.58000 75 LEU A O 1
ATOM 578 N N . GLU A 1 76 ? 111.47900 7.50500 6.28800 1.000 26.93000 76 GLU A N 1
ATOM 579 C CA . GLU A 1 76 ? 110.32800 8.29800 5.89000 1.000 32.37000 76 GLU A CA 1
ATOM 580 C C . GLU A 1 76 ? 109.87800 9.28800 6.95700 1.000 34.51000 76 GLU A C 1
ATOM 581 O O . GLU A 1 76 ? 109.07000 10.16200 6.64100 1.000 38.55000 76 GLU A O 1
ATOM 587 N N . LYS A 1 77 ? 110.37800 9.17900 8.19400 1.000 36.13000 77 LYS A N 1
ATOM 588 C CA . LYS A 1 77 ? 110.08100 10.16800 9.22600 1.000 34.68000 77 LYS A CA 1
ATOM 589 C C . LYS A 1 77 ? 110.79300 11.48200 8.97700 1.000 35.87000 77 LYS A C 1
ATOM 590 O O . LYS A 1 77 ? 110.35500 12.50700 9.50700 1.000 32.72000 77 LYS A O 1
ATOM 596 N N . PHE A 1 78 ? 111.89500 11.46300 8.21600 1.000 33.49000 78 PHE A N 1
ATOM 597 C CA . PHE A 1 78 ? 112.70900 12.64900 7.96900 1.000 35.10000 78 PHE A CA 1
ATOM 598 C C . PHE A 1 78 ? 112.52000 13.20700 6.56900 1.000 38.29000 78 PHE A C 1
ATOM 599 O O . PHE A 1 78 ? 113.12300 14.22500 6.22200 1.000 41.93000 78 PHE A O 1
ATOM 607 N N . GLU A 1 79 ? 111.68500 12.58600 5.76800 1.000 35.37000 79 GLU A N 1
ATOM 608 C CA . GLU A 1 79 ? 111.55300 12.98500 4.38600 1.000 43.06000 79 GLU A CA 1
ATOM 609 C C . GLU A 1 79 ? 110.19200 13.60700 4.17800 1.000 41.06000 79 GLU A C 1
ATOM 610 O O . GLU A 1 79 ? 109.31600 13.55200 5.04900 1.000 39.19000 79 GLU A O 1
ATOM 616 N N . ALA A 1 80 ? 110.04300 14.19600 2.99300 1.000 43.86000 80 ALA A N 1
ATOM 617 C CA . ALA A 1 80 ? 108.78100 14.76900 2.55000 1.000 39.03000 80 ALA A CA 1
ATOM 618 C C . ALA A 1 80 ? 107.59200 13.86200 2.84000 1.000 39.74000 80 ALA A C 1
ATOM 619 O O . ALA A 1 80 ? 106.46900 14.35900 2.96900 1.000 41.76000 80 ALA A O 1
ATOM 621 N N . THR A 1 81 ? 107.81700 12.54600 2.96900 1.000 39.78000 81 THR A N 1
ATOM 622 C CA . THR A 1 81 ? 106.78700 11.57900 3.34400 1.000 41.58000 81 THR A CA 1
ATOM 623 C C . THR A 1 81 ? 106.33300 11.71000 4.79100 1.000 41.73000 81 THR A C 1
ATOM 624 O O . THR A 1 81 ? 105.35700 11.05400 5.17100 1.000 41.70000 81 THR A O 1
ATOM 628 N N . ALA A 1 82 ? 107.03700 12.49200 5.61100 1.000 42.43000 82 ALA A N 1
ATOM 629 C CA . ALA A 1 82 ? 106.75900 12.54300 7.04400 1.000 43.13000 82 ALA A CA 1
ATOM 630 C C . ALA A 1 82 ? 105.37600 13.12600 7.29900 1.000 44.16000 82 ALA A C 1
ATOM 631 O O . ALA A 1 82 ? 105.12200 14.29500 6.98000 1.000 47.40000 82 ALA A O 1
ATOM 633 N N . GLY A 1 83 ? 104.48500 12.32200 7.88600 1.000 37.21000 83 GLY A N 1
ATOM 634 C CA . GLY A 1 83 ? 103.12500 12.73600 8.15200 1.000 35.73000 83 GLY A CA 1
ATOM 635 C C . GLY A 1 83 ? 102.10000 12.24200 7.14900 1.000 35.99000 83 GLY A C 1
ATOM 636 O O . GLY A 1 83 ? 100.92000 12.10900 7.50600 1.000 39.33000 83 GLY A O 1
ATOM 637 N N . LEU A 1 84 ? 102.51600 11.95000 5.91400 1.000 33.46000 84 LEU A N 1
ATOM 638 C CA . LEU A 1 84 ? 101.56000 11.48500 4.91100 1.000 41.88000 84 LEU A CA 1
ATOM 639 C C . LEU A 1 84 ? 100.86400 10.20700 5.33900 1.000 34.04000 84 LEU A C 1
ATOM 640 O O . LEU A 1 84 ? 99.74700 9.93800 4.89500 1.000 40.19000 84 LEU A O 1
ATOM 645 N N . LYS A 1 85 ? 101.49800 9.41000 6.19300 1.000 38.79000 85 LYS A N 1
ATOM 646 C CA . LYS A 1 85 ? 100.87000 8.17200 6.65000 1.000 40.16000 85 LYS A CA 1
ATOM 647 C C . LYS A 1 85 ? 99.59900 8.48000 7.43600 1.000 37.95000 85 LYS A C 1
ATOM 648 O O . LYS A 1 85 ? 98.51900 7.96200 7.12300 1.000 35.39000 85 LYS A O 1
ATOM 654 N N . GLU A 1 86 ? 99.70400 9.36400 8.43300 1.000 33.84000 86 GLU A N 1
ATOM 655 C CA . GLU A 1 86 ? 98.53100 9.75100 9.20700 1.000 36.58000 86 GLU A CA 1
ATOM 656 C C . GLU A 1 86 ? 97.57900 10.60700 8.37400 1.000 37.97000 86 GLU A C 1
ATOM 657 O O . GLU A 1 86 ? 96.35100 10.47800 8.49600 1.000 34.38000 86 GLU A O 1
ATOM 663 N N . MET A 1 87 ? 98.12800 11.49100 7.53500 1.000 30.72000 87 MET A N 1
ATOM 664 C CA . MET A 1 87 ? 97.28100 12.32400 6.69700 1.000 33.84000 87 MET A CA 1
ATOM 665 C C . MET A 1 87 ? 96.35900 11.46500 5.85000 1.000 36.25000 87 MET A C 1
ATOM 666 O O . MET A 1 87 ? 95.15500 11.73400 5.75100 1.000 36.50000 87 MET A O 1
ATOM 671 N N . LYS A 1 88 ? 96.90400 10.40600 5.25700 1.000 35.51000 88 LYS A N 1
ATOM 672 C CA . LYS A 1 88 ? 96.08200 9.53600 4.43200 1.000 37.89000 88 LYS A CA 1
ATOM 673 C C . LYS A 1 88 ? 95.06800 8.79000 5.28300 1.000 36.92000 88 LYS A C 1
ATOM 674 O O . LYS A 1 88 ? 93.92100 8.60300 4.86200 1.000 37.77000 88 LYS A O 1
ATOM 680 N N . GLN A 1 89 ? 95.46800 8.37700 6.48900 1.000 34.55000 89 GLN A N 1
ATOM 681 C CA . GLN A 1 89 ? 94.52500 7.76000 7.42100 1.000 36.76000 89 GLN A CA 1
ATOM 682 C C . GLN A 1 89 ? 93.33500 8.67700 7.67000 1.000 32.87000 89 GLN A C 1
ATOM 683 O O . GLN A 1 89 ? 92.17800 8.24400 7.62400 1.000 33.47000 89 GLN A O 1
ATOM 689 N N . ASP A 1 90 ? 93.61400 9.94600 7.96900 1.000 28.78000 90 ASP A N 1
ATOM 690 C CA . ASP A 1 90 ? 92.56100 10.92300 8.17800 1.000 32.71000 90 ASP A CA 1
ATOM 691 C C . ASP A 1 90 ? 91.63100 10.97600 6.97700 1.000 35.30000 90 ASP A C 1
ATOM 692 O O . ASP A 1 90 ? 90.40200 10.91000 7.12000 1.000 31.34000 90 ASP A O 1
ATOM 697 N N . ILE A 1 91 ? 92.20500 11.10300 5.77900 1.000 34.88000 91 ILE A N 1
ATOM 698 C CA . ILE A 1 91 ? 91.39000 11.16000 4.57600 1.000 34.61000 91 ILE A CA 1
ATOM 699 C C . ILE A 1 91 ? 90.55300 9.89400 4.45300 1.000 35.64000 91 ILE A C 1
ATOM 700 O O . ILE A 1 91 ? 89.33400 9.95600 4.24800 1.000 36.82000 91 ILE A O 1
ATOM 705 N N . GLN A 1 92 ? 91.18500 8.72700 4.61700 1.000 34.41000 92 GLN A N 1
ATOM 706 C CA . GLN A 1 92 ? 90.43500 7.48200 4.46400 1.000 39.33000 92 GLN A CA 1
ATOM 707 C C . GLN A 1 92 ? 89.30000 7.40300 5.47900 1.000 39.37000 92 GLN A C 1
ATOM 708 O O . GLN A 1 92 ? 88.18000 7.01300 5.13600 1.000 36.46000 92 GLN A O 1
ATOM 714 N N . ARG A 1 93 ? 89.57200 7.78900 6.72800 1.000 34.42000 93 ARG A N 1
ATOM 715 C CA . ARG A 1 93 ? 88.54500 7.77900 7.76100 1.000 36.46000 93 ARG A CA 1
ATOM 716 C C . ARG A 1 93 ? 87.36000 8.64800 7.36100 1.000 36.94000 93 ARG A C 1
ATOM 717 O O . ARG A 1 93 ? 86.20000 8.24200 7.49700 1.000 36.67000 93 ARG A O 1
ATOM 725 N N . SER A 1 94 ? 87.64000 9.86100 6.88900 1.000 31.74000 94 SER A N 1
ATOM 726 C CA . SER A 1 94 ? 86.58100 10.77100 6.49700 1.000 33.67000 94 SER A CA 1
ATOM 727 C C . SER A 1 94 ? 85.78400 10.22500 5.31500 1.000 38.79000 94 SER A C 1
ATOM 728 O O . SER A 1 94 ? 84.56000 10.36900 5.27100 1.000 39.89000 94 SER A O 1
ATOM 731 N N . LEU A 1 95 ? 86.45200 9.56700 4.36500 1.000 39.37000 95 LEU A N 1
ATOM 732 C CA . LEU A 1 95 ? 85.73500 8.97200 3.24000 1.000 44.48000 95 LEU A CA 1
ATOM 733 C C . LEU A 1 95 ? 84.75400 7.91200 3.71600 1.000 40.86000 95 LEU A C 1
ATOM 734 O O . LEU A 1 95 ? 83.58700 7.89900 3.30800 1.000 38.45000 95 LEU A O 1
ATOM 739 N N . LEU A 1 96 ? 85.21300 7.00900 4.58200 1.000 38.71000 96 LEU A N 1
ATOM 740 C CA . LEU A 1 96 ? 84.32400 5.96900 5.08900 1.000 44.30000 96 LEU A CA 1
ATOM 741 C C . LEU A 1 96 ? 83.18100 6.57400 5.89300 1.000 43.55000 96 LEU A C 1
ATOM 742 O O . LEU A 1 96 ? 82.03000 6.13900 5.78100 1.000 43.03000 96 LEU A O 1
ATOM 747 N N . LYS A 1 97 ? 83.48000 7.60300 6.68300 1.000 39.83000 97 LYS A N 1
ATOM 748 C CA . LYS A 1 97 ? 82.45300 8.30100 7.44000 1.000 41.59000 97 LYS A CA 1
ATOM 749 C C . LYS A 1 97 ? 81.38000 8.86900 6.51700 1.000 44.60000 97 LYS A C 1
ATOM 750 O O . LYS A 1 97 ? 80.17700 8.71100 6.77000 1.000 39.98000 97 LYS A O 1
ATOM 756 N N . GLN A 1 98 ? 81.80700 9.52200 5.42800 1.000 45.47000 98 GLN A N 1
ATOM 757 C CA . GLN A 1 98 ? 80.86900 10.12800 4.48300 1.000 45.19000 98 GLN A CA 1
ATOM 758 C C . GLN A 1 98 ? 79.99400 9.08000 3.81000 1.000 42.19000 98 GLN A C 1
ATOM 759 O O . GLN A 1 98 ? 78.80600 9.31500 3.57700 1.000 40.42000 98 GLN A O 1
ATOM 765 N N . LYS A 1 99 ? 80.56200 7.91900 3.48500 1.000 39.71000 99 LYS A N 1
ATOM 766 C CA . LYS A 1 99 ? 79.74600 6.85100 2.92600 1.000 42.82000 99 LYS A CA 1
ATOM 767 C C . LYS A 1 99 ? 78.72000 6.35600 3.94200 1.000 45.52000 99 LYS A C 1
ATOM 768 O O . LYS A 1 99 ? 77.54400 6.18100 3.60600 1.000 47.80000 99 LYS A O 1
ATOM 774 N N . GLN A 1 100 ? 79.13700 6.15300 5.19700 1.000 44.53000 100 GLN A N 1
ATOM 775 C CA . GLN A 1 100 ? 78.18400 5.76600 6.23300 1.000 46.97000 100 GLN A CA 1
ATOM 776 C C . GLN A 1 100 ? 77.09500 6.81400 6.40200 1.000 42.69000 100 GLN A C 1
ATOM 777 O O . GLN A 1 100 ? 75.92000 6.47200 6.55300 1.000 41.63000 100 GLN A O 1
ATOM 783 N N . GLU A 1 101 ? 77.47100 8.09400 6.39500 1.000 44.86000 101 GLU A N 1
ATOM 784 C CA . GLU A 1 101 ? 76.49500 9.15200 6.62200 1.000 43.75000 101 GLU A CA 1
ATOM 785 C C . GLU A 1 101 ? 75.43700 9.17700 5.52300 1.000 46.94000 101 GLU A C 1
ATOM 786 O O . GLU A 1 101 ? 74.24600 9.37100 5.80200 1.000 43.11000 101 GLU A O 1
ATOM 792 N N . LEU A 1 102 ? 75.84900 8.96800 4.27100 1.000 43.55000 102 LEU A N 1
ATOM 793 C CA . LEU A 1 102 ? 74.89300 8.87500 3.17400 1.000 46.15000 102 LEU A CA 1
ATOM 794 C C . LEU A 1 102 ? 73.81100 7.84300 3.48900 1.000 52.19000 102 LEU A C 1
ATOM 795 O O . LEU A 1 102 ? 72.61700 8.16700 3.50100 1.000 53.42000 102 LEU A O 1
ATOM 800 N N . ASP A 1 103 ? 74.21800 6.60300 3.79400 1.000 47.79000 103 ASP A N 1
ATOM 801 C CA . ASP A 1 103 ? 73.26000 5.56700 4.18100 1.000 44.55000 103 ASP A CA 1
ATOM 802 C C . ASP A 1 103 ? 72.43600 5.97300 5.40000 1.000 42.04000 103 ASP A C 1
ATOM 803 O O . ASP A 1 103 ? 71.23700 5.69400 5.45900 1.000 46.94000 103 ASP A O 1
ATOM 808 N N . ALA A 1 104 ? 73.05700 6.62600 6.38400 1.000 44.33000 104 ALA A N 1
ATOM 809 C CA . ALA A 1 104 ? 72.30900 7.11300 7.54300 1.000 45.31000 104 ALA A CA 1
ATOM 810 C C . ALA A 1 104 ? 71.19000 8.06500 7.13000 1.000 50.97000 104 ALA A C 1
ATOM 811 O O . ALA A 1 104 ? 70.10000 8.04900 7.72000 1.000 50.19000 104 ALA A O 1
ATOM 813 N N . MET A 1 105 ? 71.45300 8.92800 6.14200 1.000 50.44000 105 MET A N 1
ATOM 814 C CA . MET A 1 105 ? 70.42700 9.84200 5.65000 1.000 51.31000 105 MET A CA 1
ATOM 815 C C . MET A 1 105 ? 69.33700 9.07900 4.91200 1.000 49.89000 105 MET A C 1
ATOM 816 O O . MET A 1 105 ? 68.14000 9.30200 5.14100 1.000 48.02000 105 MET A O 1
ATOM 821 N N . ASN A 1 106 ? 69.74300 8.16200 4.02800 1.000 48.09000 106 ASN A N 1
ATOM 822 C CA . ASN A 1 106 ? 68.80800 7.27900 3.33800 1.000 49.65000 106 ASN A CA 1
ATOM 823 C C . ASN A 1 106 ? 67.85400 6.59700 4.32300 1.000 53.63000 106 ASN A C 1
ATOM 824 O O . ASN A 1 106 ? 66.63100 6.59700 4.13000 1.000 54.45000 106 ASN A O 1
ATOM 829 N N . LYS A 1 107 ? 68.39100 6.05800 5.42100 1.000 54.06000 107 LYS A N 1
ATOM 830 C CA . LYS A 1 107 ? 67.54300 5.37600 6.40100 1.000 56.72000 107 LYS A CA 1
ATOM 831 C C . LYS A 1 107 ? 66.52200 6.32600 7.01900 1.000 53.15000 107 LYS A C 1
ATOM 832 O O . LYS A 1 107 ? 65.34100 5.97700 7.16100 1.000 49.48000 107 LYS A O 1
ATOM 838 N N . MET A 1 108 ? 66.96600 7.52500 7.41200 1.000 48.23000 108 MET A N 1
ATOM 839 C CA . MET A 1 108 ? 66.04200 8.50700 7.97200 1.000 47.04000 108 MET A CA 1
ATOM 840 C C . MET A 1 108 ? 64.96700 8.88200 6.96000 1.000 51.89000 108 MET A C 1
ATOM 841 O O . MET A 1 108 ? 63.78500 9.03400 7.30900 1.000 45.50000 108 MET A O 1
ATOM 846 N N . MET A 1 109 ? 65.35600 8.99500 5.69200 1.000 47.72000 109 MET A N 1
ATOM 847 C CA . MET A 1 109 ? 64.40300 9.36700 4.65900 1.000 45.00000 109 MET A CA 1
ATOM 848 C C . MET A 1 109 ? 63.32000 8.30700 4.50300 1.000 48.18000 109 MET A C 1
ATOM 849 O O . MET A 1 109 ? 62.12500 8.62300 4.50100 1.000 44.32000 109 MET A O 1
ATOM 854 N N . ASP A 1 110 ? 63.71400 7.03800 4.37300 1.000 49.86000 110 ASP A N 1
ATOM 855 C CA . ASP A 1 110 ? 62.71500 5.98600 4.20300 1.000 46.95000 110 ASP A CA 1
ATOM 856 C C . ASP A 1 110 ? 61.78800 5.91000 5.40900 1.000 49.20000 110 ASP A C 1
ATOM 857 O O . ASP A 1 110 ? 60.57000 5.73600 5.26200 1.000 45.26000 110 ASP A O 1
ATOM 862 N N . THR A 1 111 ? 62.34800 6.06100 6.60900 1.000 48.85000 111 THR A N 1
ATOM 863 C CA . THR A 1 111 ? 61.52400 6.15800 7.80800 1.000 48.23000 111 THR A CA 1
ATOM 864 C C . THR A 1 111 ? 60.57000 7.35000 7.74100 1.000 47.80000 111 THR A C 1
ATOM 865 O O . THR A 1 111 ? 59.40900 7.24600 8.15100 1.000 44.36000 111 THR A O 1
ATOM 869 N N . PHE A 1 112 ? 61.03900 8.49100 7.22400 1.000 44.90000 112 PHE A N 1
ATOM 870 C CA . PHE A 1 112 ? 60.16500 9.64000 6.99200 1.000 38.58000 112 PHE A CA 1
ATOM 871 C C . PHE A 1 112 ? 59.02400 9.28700 6.03500 1.000 42.47000 112 PHE A C 1
ATOM 872 O O . PHE A 1 112 ? 57.84300 9.45000 6.37000 1.000 41.01000 112 PHE A O 1
ATOM 880 N N . LEU A 1 113 ? 59.35500 8.79300 4.83600 1.000 40.73000 113 LEU A N 1
ATOM 881 C CA . LEU A 1 113 ? 58.31500 8.48100 3.85600 1.000 38.58000 113 LEU A CA 1
ATOM 882 C C . LEU A 1 113 ? 57.29400 7.50000 4.41600 1.000 45.99000 113 LEU A C 1
ATOM 883 O O . LEU A 1 113 ? 56.09700 7.60600 4.11600 1.000 47.58000 113 LEU A O 1
ATOM 888 N N . SER A 1 114 ? 57.74100 6.56300 5.25500 1.000 42.11000 114 SER A N 1
ATOM 889 C CA . SER A 1 114 ? 56.83100 5.55900 5.79100 1.000 41.33000 114 SER A CA 1
ATOM 890 C C . SER A 1 114 ? 55.80800 6.18300 6.73400 1.000 39.14000 114 SER A C 1
ATOM 891 O O . SER A 1 114 ? 54.59900 6.00600 6.55000 1.000 41.91000 114 SER A O 1
ATOM 894 N N . GLN A 1 115 ? 56.27700 6.92800 7.74300 1.000 35.07000 115 GLN A N 1
ATOM 895 C CA . GLN A 1 115 ? 55.36700 7.58500 8.68000 1.000 35.56000 115 GLN A CA 1
ATOM 896 C C . GLN A 1 115 ? 54.42100 8.56400 7.98400 1.000 35.13000 115 GLN A C 1
ATOM 897 O O . GLN A 1 115 ? 53.27700 8.74100 8.42500 1.000 34.19000 115 GLN A O 1
ATOM 903 N N . ALA A 1 116 ? 54.87200 9.20700 6.90800 1.000 32.41000 116 ALA A N 1
ATOM 904 C CA . ALA A 1 116 ? 54.08400 10.26800 6.28700 1.000 37.45000 116 ALA A CA 1
ATOM 905 C C . ALA A 1 116 ? 53.01200 9.73100 5.34900 1.000 40.49000 116 ALA A C 1
ATOM 906 O O . ALA A 1 116 ? 52.00900 10.41500 5.10300 1.000 36.20000 116 ALA A O 1
ATOM 908 N N . SER A 1 117 ? 53.21300 8.53200 4.80200 1.000 42.51000 117 SER A N 1
ATOM 909 C CA . SER A 1 117 ? 52.34100 8.00800 3.76400 1.000 35.15000 117 SER A CA 1
ATOM 910 C C . SER A 1 117 ? 51.12900 7.31800 4.37600 1.000 35.42000 117 SER A C 1
ATOM 911 O O . SER A 1 117 ? 51.14400 6.88900 5.53600 1.000 34.14000 117 SER A O 1
ATOM 914 N N . LEU A 1 118 ? 50.06600 7.22800 3.57600 1.000 36.08000 118 LEU A N 1
ATOM 915 C CA . LEU A 1 118 ? 48.92000 6.40300 3.93100 1.000 36.66000 118 LEU A CA 1
ATOM 916 C C . LEU A 1 118 ? 49.33500 4.93800 4.04100 1.000 37.39000 118 LEU A C 1
ATOM 917 O O . LEU A 1 118 ? 50.31300 4.49300 3.43200 1.000 34.66000 118 LEU A O 1
ATOM 922 N N . ILE A 1 119 ? 48.57000 4.18300 4.82700 1.000 36.81000 119 ILE A N 1
ATOM 923 C CA . ILE A 1 119 ? 48.78900 2.74700 4.94300 1.000 38.42000 119 ILE A CA 1
ATOM 924 C C . ILE A 1 119 ? 47.71900 1.95600 4.20100 1.000 40.59000 119 ILE A C 1
ATOM 925 O O . ILE A 1 119 ? 47.97100 0.79800 3.83700 1.000 45.30000 119 ILE A O 1
ATOM 930 N N . ARG A 1 120 ? 46.55000 2.54800 3.96400 1.000 41.44000 120 ARG A N 1
ATOM 931 C CA . ARG A 1 120 ? 45.47600 2.01000 3.12500 1.000 44.11000 120 ARG A CA 1
ATOM 932 C C . ARG A 1 120 ? 45.20100 0.53300 3.40800 1.000 47.92000 120 ARG A C 1
ATOM 933 O O . ARG A 1 120 ? 45.19200 -0.31800 2.51700 1.000 45.43000 120 ARG A O 1
ATOM 941 N N . LYS A 1 121 ? 44.96300 0.24200 4.68400 1.000 54.31000 121 LYS A N 1
ATOM 942 C CA . LYS A 1 121 ? 44.43700 -1.06400 5.04000 1.000 55.38000 121 LYS A CA 1
ATOM 943 C C . LYS A 1 121 ? 43.03400 -1.22900 4.46200 1.000 61.11000 121 LYS A C 1
ATOM 944 O O . LYS A 1 121 ? 42.39700 -0.26200 4.01500 1.000 58.22000 121 LYS A O 1
ATOM 950 N N . LYS A 1 122 ? 42.55200 -2.48100 4.47400 1.000 62.61000 122 LYS A N 1
ATOM 951 C CA . LYS A 1 122 ? 41.23600 -2.78100 3.92200 1.000 57.40000 122 LYS A CA 1
ATOM 952 C C . LYS A 1 122 ? 40.09500 -2.55500 4.90900 1.000 61.27000 122 LYS A C 1
ATOM 953 O O . LYS A 1 122 ? 38.96500 -2.33600 4.46100 1.000 64.69000 122 LYS A O 1
ATOM 959 N N . PHE A 1 123 ? 40.35500 -2.57400 6.22300 1.000 55.04000 123 PHE A N 1
ATOM 960 C CA . PHE A 1 123 ? 39.25800 -2.59800 7.18600 1.000 62.50000 123 PHE A CA 1
ATOM 961 C C . PHE A 1 123 ? 38.43800 -1.30000 7.12900 1.000 68.22000 123 PHE A C 1
ATOM 962 O O . PHE A 1 123 ? 38.94300 -0.25000 6.71000 1.000 62.42000 123 PHE A O 1
ATOM 970 N N . PRO A 1 124 ? 37.12900 -1.36000 7.50400 1.000 72.74000 124 PRO A N 1
ATOM 971 C CA . PRO A 1 124 ? 36.29200 -0.15000 7.46100 1.000 62.85000 124 PRO A CA 1
ATOM 972 C C . PRO A 1 124 ? 36.69600 0.88400 8.49900 1.000 61.43000 124 PRO A C 1
ATOM 973 O O . PRO A 1 124 ? 36.04400 1.03200 9.54100 1.000 61.11000 124 PRO A O 1
ATOM 977 N N . PHE A 1 125 ? 37.77600 1.61500 8.20600 1.000 60.56000 125 PHE A N 1
ATOM 978 C CA . PHE A 1 125 ? 38.26000 2.68100 9.07300 1.000 54.88000 125 PHE A CA 1
ATOM 979 C C . PHE A 1 125 ? 37.54000 4.00500 8.84400 1.000 52.52000 125 PHE A C 1
ATOM 980 O O . PHE A 1 125 ? 37.77700 4.95100 9.60400 1.000 48.57000 125 PHE A O 1
ATOM 988 N N . GLU A 1 126 ? 36.71800 4.11000 7.80200 1.000 51.62000 126 GLU A N 1
ATOM 989 C CA . GLU A 1 126 ? 36.02700 5.36200 7.51100 1.000 46.02000 126 GLU A CA 1
ATOM 990 C C . GLU A 1 126 ? 35.00200 5.65500 8.60000 1.000 48.83000 126 GLU A C 1
ATOM 991 O O . GLU A 1 126 ? 34.12600 4.81700 8.85500 1.000 46.48000 126 GLU A O 1
ATOM 997 N N . PRO A 1 127 ? 35.07700 6.80000 9.27400 1.000 42.14000 127 PRO A N 1
ATOM 998 C CA . PRO A 1 127 ? 34.17300 7.05500 10.39300 1.000 37.84000 127 PRO A CA 1
ATOM 999 C C . PRO A 1 127 ? 32.76500 7.38300 9.94000 1.000 35.24000 127 PRO A C 1
ATOM 1000 O O . PRO A 1 127 ? 32.54200 7.96600 8.87900 1.000 36.92000 127 PRO A O 1
ATOM 1004 N N . PHE A 1 128 ? 31.81000 6.99700 10.78100 1.000 36.87000 128 PHE A N 1
ATOM 1005 C CA . PHE A 1 128 ? 30.47500 7.55000 10.67000 1.000 33.24000 128 PHE A CA 1
ATOM 1006 C C . PHE A 1 128 ? 30.50900 9.04700 10.96300 1.000 37.68000 128 PHE A C 1
ATOM 1007 O O . PHE A 1 128 ? 31.42900 9.57500 11.59800 1.000 33.29000 128 PHE A O 1
ATOM 1015 N N . GLU A 1 129 ? 29.46100 9.72000 10.51000 1.000 38.95000 129 GLU A N 1
ATOM 1016 C CA . GLU A 1 129 ? 29.35600 11.16400 10.56800 1.000 41.40000 129 GLU A CA 1
ATOM 1017 C C . GLU A 1 129 ? 27.93500 11.50000 10.99100 1.000 40.13000 129 GLU A C 1
ATOM 1018 O O . GLU A 1 129 ? 26.98700 10.89100 10.49100 1.000 37.31000 129 GLU A O 1
ATOM 1024 N N . LEU A 1 130 ? 27.78300 12.44900 11.91600 1.000 36.85000 130 LEU A N 1
ATOM 1025 C CA . LEU A 1 130 ? 26.47000 12.69300 12.50200 1.000 32.69000 130 LEU A CA 1
ATOM 1026 C C . LEU A 1 130 ? 26.34000 14.13600 12.97400 1.000 36.78000 130 LEU A C 1
ATOM 1027 O O . LEU A 1 130 ? 27.06500 14.58000 13.87600 1.000 32.02000 130 LEU A O 1
ATOM 1032 N N . LEU A 1 131 ? 25.38400 14.85100 12.37300 1.000 37.31000 131 LEU A N 1
ATOM 1033 C CA . LEU A 1 131 ? 25.11100 16.25500 12.66600 1.000 36.81000 131 LEU A CA 1
ATOM 1034 C C . LEU A 1 131 ? 24.13600 16.34200 13.84100 1.000 38.04000 131 LEU A C 1
ATOM 1035 O O . LEU A 1 131 ? 22.96900 15.95400 13.73100 1.000 38.47000 131 LEU A O 1
ATOM 1040 N N . LEU A 1 132 ? 24.60900 16.85100 14.97300 1.000 38.80000 132 LEU A N 1
ATOM 1041 C CA . LEU A 1 132 ? 23.79100 16.89900 16.18600 1.000 41.48000 132 LEU A CA 1
ATOM 1042 C C . LEU A 1 132 ? 23.03800 18.23000 16.21600 1.000 42.55000 132 LEU A C 1
ATOM 1043 O O . LEU A 1 132 ? 23.39400 19.17600 16.93100 1.000 38.40000 132 LEU A O 1
ATOM 1048 N N . ASP A 1 133 ? 21.98000 18.30100 15.40200 1.000 39.85000 133 ASP A N 1
ATOM 1049 C CA . ASP A 1 133 ? 21.18900 19.51900 15.26100 1.000 43.33000 133 ASP A CA 1
ATOM 1050 C C . ASP A 1 133 ? 19.85600 19.43500 15.98900 1.000 49.18000 133 ASP A C 1
ATOM 1051 O O . ASP A 1 133 ? 18.99200 20.29500 15.78800 1.000 49.34000 133 ASP A O 1
ATOM 1056 N N . HIS A 1 134 ? 19.66900 18.41100 16.81400 1.000 48.34000 134 HIS A N 1
ATOM 1057 C CA . HIS A 1 134 ? 18.50400 18.27100 17.66700 1.000 46.15000 134 HIS A CA 1
ATOM 1058 C C . HIS A 1 134 ? 18.89900 18.49700 19.11800 1.000 49.81000 134 HIS A C 1
ATOM 1059 O O . HIS A 1 134 ? 19.99200 18.10600 19.54600 1.000 50.18000 134 HIS A O 1
ATOM 1066 N N . ASP A 1 135 ? 17.99900 19.11500 19.87500 1.000 50.47000 135 ASP A N 1
ATOM 1067 C CA . ASP A 1 135 ? 18.20900 19.28200 21.30400 1.000 49.41000 135 ASP A CA 1
ATOM 1068 C C . ASP A 1 135 ? 18.35500 17.92600 21.99000 1.000 47.85000 135 ASP A C 1
ATOM 1069 O O . ASP A 1 135 ? 17.79400 16.91800 21.55200 1.000 45.31000 135 ASP A O 1
ATOM 1074 N N . SER A 1 136 ? 19.11700 17.91600 23.08300 1.000 42.64000 136 SER A N 1
ATOM 1075 C CA . SER A 1 136 ? 19.42000 16.69800 23.81600 1.000 39.06000 136 SER A CA 1
ATOM 1076 C C . SER A 1 136 ? 20.03600 17.08700 25.14900 1.000 42.85000 136 SER A C 1
ATOM 1077 O O . SER A 1 136 ? 20.84100 18.02200 25.21400 1.000 43.97000 136 SER A O 1
ATOM 1080 N N . ALA A 1 137 ? 19.64700 16.37700 26.21000 1.000 42.42000 137 ALA A N 1
ATOM 1081 C CA . ALA A 1 137 ? 20.31700 16.57800 27.48700 1.000 42.71000 137 ALA A CA 1
ATOM 1082 C C . ALA A 1 137 ? 21.75600 16.08300 27.45100 1.000 39.57000 137 ALA A C 1
ATOM 1083 O O . ALA A 1 137 ? 22.52600 16.35000 28.38500 1.000 43.93000 137 ALA A O 1
ATOM 1085 N N . ASN A 1 138 ? 22.12500 15.38100 26.38600 1.000 36.20000 138 ASN A N 1
ATOM 1086 C CA . ASN A 1 138 ? 23.47000 14.89100 26.16500 1.000 37.89000 138 ASN A CA 1
ATOM 1087 C C . ASN A 1 138 ? 24.38500 15.92100 25.51300 1.000 41.33000 138 ASN A C 1
ATOM 1088 O O . ASN A 1 138 ? 25.59200 15.67500 25.41200 1.000 40.79000 138 ASN A O 1
ATOM 1093 N N . LEU A 1 139 ? 23.85300 17.06500 25.10300 1.000 38.95000 139 LEU A N 1
ATOM 1094 C CA . LEU A 1 139 ? 24.64600 18.10400 24.47500 1.000 36.12000 139 LEU A CA 1
ATOM 1095 C C . LEU A 1 139 ? 25.19200 19.07400 25.51800 1.000 42.54000 139 LEU A C 1
ATOM 1096 O O . LEU A 1 139 ? 24.73600 19.12700 26.66400 1.000 41.71000 139 LEU A O 1
ATOM 1101 N N . ASN A 1 140 ? 26.18800 19.84500 25.09700 1.000 41.63000 140 ASN A N 1
ATOM 1102 C CA . ASN A 1 140 ? 26.84500 20.81100 25.96300 1.000 39.53000 140 ASN A CA 1
ATOM 1103 C C . ASN A 1 140 ? 27.55900 20.14200 27.13400 1.000 41.06000 140 ASN A C 1
ATOM 1104 O O . ASN A 1 140 ? 27.69800 20.73500 28.20600 1.000 41.41000 140 ASN A O 1
ATOM 1109 N N . LYS A 1 141 ? 28.04000 18.91600 26.93700 1.000 40.73000 141 LYS A N 1
ATOM 1110 C CA . LYS A 1 141 ? 28.79600 18.19500 27.95100 1.000 42.29000 141 LYS A CA 1
ATOM 1111 C C . LYS A 1 141 ? 30.14100 17.74000 27.39200 1.000 37.73000 141 LYS A C 1
ATOM 1112 O O . LYS A 1 141 ? 30.33300 17.65900 26.17800 1.000 36.98000 141 LYS A O 1
ATOM 1118 N N . SER A 1 142 ? 31.08600 17.48100 28.30300 1.000 34.87000 142 SER A N 1
ATOM 1119 C CA . SER A 1 142 ? 32.29200 16.73200 27.96700 1.000 30.78000 142 SER A CA 1
ATOM 1120 C C . SER A 1 142 ? 31.89700 15.37200 27.42600 1.000 34.26000 142 SER A C 1
ATOM 1121 O O . SER A 1 142 ? 31.08300 14.67800 28.04400 1.000 35.22000 142 SER A O 1
ATOM 1124 N N . LEU A 1 143 ? 32.49200 14.97500 26.29200 1.000 30.29000 143 LEU A N 1
ATOM 1125 C CA . LEU A 1 143 ? 32.23300 13.63400 25.75700 1.000 33.30000 143 LEU A CA 1
ATOM 1126 C C . LEU A 1 143 ? 32.38100 12.55500 26.83300 1.000 33.89000 143 LEU A C 1
ATOM 1127 O O . LEU A 1 143 ? 31.59100 11.60800 26.87800 1.000 33.31000 143 LEU A O 1
ATOM 1132 N N . ALA A 1 144 ? 33.36200 12.70500 27.73300 1.000 34.76000 144 ALA A N 1
ATOM 1133 C CA . ALA A 1 144 ? 33.56500 11.71200 28.79200 1.000 36.96000 144 ALA A CA 1
ATOM 1134 C C . ALA A 1 144 ? 32.29400 11.47900 29.60300 1.000 36.53000 144 ALA A C 1
ATOM 1135 O O . ALA A 1 144 ? 31.97300 10.33700 29.95500 1.000 42.41000 144 ALA A O 1
ATOM 1137 N N . ASP A 1 145 ? 31.56700 12.55100 29.91800 1.000 34.74000 145 ASP A N 1
ATOM 1138 C CA . ASP A 1 145 ? 30.31100 12.46600 30.65000 1.000 34.64000 145 ASP A CA 1
ATOM 1139 C C . ASP A 1 145 ? 29.25700 11.60800 29.95100 1.000 36.38000 145 ASP A C 1
ATOM 1140 O O . ASP A 1 145 ? 28.20300 11.35100 30.55000 1.000 34.68000 145 ASP A O 1
ATOM 1145 N N . LEU A 1 146 ? 29.48600 11.18700 28.70100 1.000 30.28000 146 LEU A N 1
ATOM 1146 C CA . LEU A 1 146 ? 28.50000 10.39000 27.98400 1.000 33.41000 146 LEU A CA 1
ATOM 1147 C C . LEU A 1 146 ? 28.84100 8.90800 27.91300 1.000 34.83000 146 LEU A C 1
ATOM 1148 O O . LEU A 1 146 ? 27.98000 8.12600 27.50400 1.000 34.41000 146 LEU A O 1
ATOM 1153 N N . ASN A 1 147 ? 30.05800 8.50800 28.29300 1.000 30.99000 147 ASN A N 1
ATOM 1154 C CA . ASN A 1 147 ? 30.47700 7.10400 28.26000 1.000 35.88000 147 ASN A CA 1
ATOM 1155 C C . ASN A 1 147 ? 30.09000 6.46200 26.93200 1.000 32.88000 147 ASN A C 1
ATOM 1156 O O . ASN A 1 147 ? 29.51600 5.37000 26.88500 1.000 35.53000 147 ASN A O 1
ATOM 1161 N N . LEU A 1 148 ? 30.43600 7.15300 25.83900 1.000 32.97000 148 LEU A N 1
ATOM 1162 C CA . LEU A 1 148 ? 29.85000 6.83000 24.54400 1.000 30.21000 148 LEU A CA 1
ATOM 1163 C C . LEU A 1 148 ? 30.17900 5.41200 24.09800 1.000 31.38000 148 LEU A C 1
ATOM 1164 O O . LEU A 1 148 ? 29.34900 4.76500 23.44900 1.000 32.79000 148 LEU A O 1
ATOM 1169 N N . TRP A 1 149 ? 31.37300 4.90500 24.40600 1.000 30.79000 149 TRP A N 1
ATOM 1170 C CA . TRP A 1 149 ? 31.65800 3.53200 24.00300 1.000 29.91000 149 TRP A CA 1
ATOM 1171 C C . TRP A 1 149 ? 30.75400 2.56000 24.74900 1.000 29.20000 149 TRP A C 1
ATOM 1172 O O . TRP A 1 149 ? 30.15000 1.66600 24.13900 1.000 28.18000 149 TRP A O 1
ATOM 1183 N N . HIS A 1 150 ? 30.61500 2.75200 26.06000 1.000 27.61000 150 HIS A N 1
ATOM 1184 C CA . HIS A 1 150 ? 29.73800 1.89700 26.85400 1.000 34.47000 150 HIS A CA 1
ATOM 1185 C C . HIS A 1 150 ? 28.28600 1.96600 26.37900 1.000 31.90000 150 HIS A C 1
ATOM 1186 O O . HIS A 1 150 ? 27.60400 0.93600 26.33400 1.000 32.17000 150 HIS A O 1
ATOM 1193 N N . GLN A 1 151 ? 27.80600 3.16500 25.99400 1.000 31.98000 151 GLN A N 1
ATOM 1194 C CA . GLN A 1 151 ? 26.40700 3.35300 25.59300 1.000 36.39000 151 GLN A CA 1
ATOM 1195 C C . GLN A 1 151 ? 26.13900 2.94500 24.14700 1.000 35.34000 151 GLN A C 1
ATOM 1196 O O . GLN A 1 151 ? 24.99800 2.60300 23.81700 1.000 39.33000 151 GLN A O 1
ATOM 1202 N N . THR A 1 152 ? 27.14800 2.98900 23.26800 1.000 35.40000 152 THR A N 1
ATOM 1203 C CA . THR A 1 152 ? 26.90100 2.84200 21.83000 1.000 34.23000 152 THR A CA 1
ATOM 1204 C C . THR A 1 152 ? 27.85600 1.91200 21.10900 1.000 33.90000 152 THR A C 1
ATOM 1205 O O . THR A 1 152 ? 27.53000 1.49400 19.99400 1.000 38.49000 152 THR A O 1
ATOM 1209 N N . GLY A 1 153 ? 29.02800 1.59900 21.65900 1.000 34.04000 153 GLY A N 1
ATOM 1210 C CA . GLY A 1 153 ? 30.04300 0.86900 20.92600 1.000 32.73000 153 GLY A CA 1
ATOM 1211 C C . GLY A 1 153 ? 30.83000 1.69100 19.92800 1.000 31.65000 153 GLY A C 1
ATOM 1212 O O . GLY A 1 153 ? 31.69400 1.13900 19.24000 1.000 30.89000 153 GLY A O 1
ATOM 1213 N N . ALA A 1 154 ? 30.58100 2.99200 19.83300 1.000 32.89000 154 ALA A N 1
ATOM 1214 C CA . ALA A 1 154 ? 31.33300 3.84700 18.92700 1.000 28.28000 154 ALA A CA 1
ATOM 1215 C C . ALA A 1 154 ? 32.56800 4.43600 19.60800 1.000 29.94000 154 ALA A C 1
ATOM 1216 O O . ALA A 1 154 ? 32.56600 4.73100 20.80800 1.000 26.97000 154 ALA A O 1
ATOM 1218 N N . THR A 1 155 ? 33.63600 4.59300 18.82700 1.000 29.43000 155 THR A N 1
ATOM 1219 C CA . THR A 1 155 ? 34.80900 5.36000 19.22400 1.000 28.20000 155 THR A CA 1
ATOM 1220 C C . THR A 1 155 ? 34.82600 6.67800 18.44700 1.000 25.96000 155 THR A C 1
ATOM 1221 O O . THR A 1 155 ? 34.95900 6.68200 17.21500 1.000 26.84000 155 THR A O 1
ATOM 1225 N N . VAL A 1 156 ? 34.70300 7.78900 19.17000 1.000 26.30000 156 VAL A N 1
ATOM 1226 C CA . VAL A 1 156 ? 34.74200 9.12500 18.57400 1.000 25.01000 156 VAL A CA 1
ATOM 1227 C C . VAL A 1 156 ? 36.16400 9.46000 18.14000 1.000 28.30000 156 VAL A C 1
ATOM 1228 O O . VAL A 1 156 ? 37.12100 9.31300 18.91700 1.000 34.98000 156 VAL A O 1
ATOM 1232 N N . VAL A 1 157 ? 36.31600 9.89500 16.89200 1.000 26.18000 157 VAL A N 1
ATOM 1233 C CA . VAL A 1 157 ? 37.62200 10.25800 16.35900 1.000 24.67000 157 VAL A CA 1
ATOM 1234 C C . VAL A 1 157 ? 37.73500 11.73900 16.01800 1.000 30.78000 157 VAL A C 1
ATOM 1235 O O . VAL A 1 157 ? 38.86300 12.24600 15.87200 1.000 32.21000 157 VAL A O 1
ATOM 1239 N N . ALA A 1 158 ? 36.63300 12.47000 15.88900 1.000 28.30000 158 ALA A N 1
ATOM 1240 C CA . ALA A 1 158 ? 36.76500 13.87500 15.56000 1.000 29.89000 158 ALA A CA 1
ATOM 1241 C C . ALA A 1 158 ? 35.47700 14.59600 15.89700 1.000 32.30000 158 ALA A C 1
ATOM 1242 O O . ALA A 1 158 ? 34.41000 13.99000 16.03000 1.000 33.54000 158 ALA A O 1
ATOM 1244 N N . LEU A 1 159 ? 35.60600 15.91100 16.00700 1.000 30.99000 159 LEU A N 1
ATOM 1245 C CA . LEU A 1 159 ? 34.50300 16.82600 16.22300 1.000 31.37000 159 LEU A CA 1
ATOM 1246 C C . LEU A 1 159 ? 34.67600 18.00300 15.27300 1.000 31.89000 159 LEU A C 1
ATOM 1247 O O . LEU A 1 159 ? 35.72500 18.65100 15.27700 1.000 32.80000 159 LEU A O 1
ATOM 1252 N N . LYS A 1 160 ? 33.67600 18.26800 14.44200 1.000 33.48000 160 LYS A N 1
ATOM 1253 C CA . LYS A 1 160 ? 33.64400 19.49600 13.65500 1.000 33.36000 160 LYS A CA 1
ATOM 1254 C C . LYS A 1 160 ? 32.68800 20.47300 14.31700 1.000 34.70000 160 LYS A C 1
ATOM 1255 O O . LYS A 1 160 ? 31.51900 20.14200 14.54400 1.000 34.33000 160 LYS A O 1
ATOM 1261 N N . SER A 1 161 ? 33.18800 21.66500 14.63000 1.000 28.99000 161 SER A N 1
ATOM 1262 C CA . SER A 1 161 ? 32.44600 22.62000 15.44000 1.000 32.11000 161 SER A CA 1
ATOM 1263 C C . SER A 1 161 ? 32.74600 24.01000 14.90600 1.000 33.39000 161 SER A C 1
ATOM 1264 O O . SER A 1 161 ? 33.91200 24.43300 14.88900 1.000 31.79000 161 SER A O 1
ATOM 1267 N N . LYS A 1 162 ? 31.68500 24.70800 14.48300 1.000 32.71000 162 LYS A N 1
ATOM 1268 C CA . LYS A 1 162 ? 31.78300 26.04200 13.88700 1.000 31.47000 162 LYS A CA 1
ATOM 1269 C C . LYS A 1 162 ? 32.75000 26.04200 12.71100 1.000 30.60000 162 LYS A C 1
ATOM 1270 O O . LYS A 1 162 ? 33.49200 27.00300 12.50200 1.000 29.54000 162 LYS A O 1
ATOM 1276 N N . GLY A 1 163 ? 32.76800 24.94100 11.94700 1.000 27.77000 163 GLY A N 1
ATOM 1277 C CA . GLY A 1 163 ? 33.62000 24.82900 10.77900 1.000 24.72000 163 GLY A CA 1
ATOM 1278 C C . GLY A 1 163 ? 35.02100 24.31200 11.02500 1.000 31.42000 163 GLY A C 1
ATOM 1279 O O . GLY A 1 163 ? 35.75400 24.07500 10.05800 1.000 34.29000 163 GLY A O 1
ATOM 1280 N N . GLU A 1 164 ? 35.42700 24.13100 12.28000 1.000 33.06000 164 GLU A N 1
ATOM 1281 C CA . GLU A 1 164 ? 36.77300 23.68800 12.61300 1.000 27.73000 164 GLU A CA 1
ATOM 1282 C C . GLU A 1 164 ? 36.76200 22.17900 12.87500 1.000 33.17000 164 GLU A C 1
ATOM 1283 O O . GLU A 1 164 ? 36.01600 21.69800 13.73900 1.000 33.24000 164 GLU A O 1
ATOM 1289 N N . LEU A 1 165 ? 37.58900 21.43500 12.13800 1.000 32.83000 165 LEU A N 1
ATOM 1290 C CA . LEU A 1 165 ? 37.69500 19.98800 12.32300 1.000 32.51000 165 LEU A CA 1
ATOM 1291 C C . LEU A 1 165 ? 38.67000 19.69600 13.45100 1.000 33.14000 165 LEU A C 1
ATOM 1292 O O . LEU A 1 165 ? 39.87800 19.90000 13.30100 1.000 35.78000 165 LEU A O 1
ATOM 1297 N N . LEU A 1 166 ? 38.15700 19.19400 14.56900 1.000 28.26000 166 LEU A N 1
ATOM 1298 C CA . LEU A 1 166 ? 39.00300 18.87100 15.71300 1.000 28.10000 166 LEU A CA 1
ATOM 1299 C C . LEU A 1 166 ? 39.29900 17.37800 15.65100 1.000 28.81000 166 LEU A C 1
ATOM 1300 O O . LEU A 1 166 ? 38.52300 16.53900 16.09900 1.000 28.77000 166 LEU A O 1
ATOM 1305 N N . LEU A 1 167 ? 40.42000 17.05300 15.04000 1.000 31.56000 167 LEU A N 1
ATOM 1306 C CA . LEU A 1 167 ? 40.84500 15.67000 14.98300 1.000 32.22000 167 LEU A CA 1
ATOM 1307 C C . LEU A 1 167 ? 41.34600 15.26200 16.35600 1.000 31.12000 167 LEU A C 1
ATOM 1308 O O . LEU A 1 167 ? 42.01900 16.04700 17.02800 1.000 27.16000 167 LEU A O 1
ATOM 1313 N N . SER A 1 168 ? 40.97800 14.05200 16.77600 1.000 29.82000 168 SER A N 1
ATOM 1314 C CA . SER A 1 168 ? 41.43500 13.46000 18.03700 1.000 26.10000 168 SER A CA 1
ATOM 1315 C C . SER A 1 168 ? 41.23300 14.42900 19.21100 1.000 26.94000 168 SER A C 1
ATOM 1316 O O . SER A 1 168 ? 42.20600 14.82500 19.86100 1.000 23.76000 168 SER A O 1
ATOM 1319 N N . PRO A 1 169 ? 39.98000 14.84500 19.45300 1.000 24.46000 169 PRO A N 1
ATOM 1320 C CA . PRO A 1 169 ? 39.74000 15.94000 20.39900 1.000 25.71000 169 PRO A CA 1
ATOM 1321 C C . PRO A 1 169 ? 39.87100 15.52600 21.84700 1.000 28.16000 169 PRO A C 1
ATOM 1322 O O . PRO A 1 169 ? 39.82700 16.40200 22.71900 1.000 24.83000 169 PRO A O 1
ATOM 1326 N N . GLY A 1 170 ? 39.99400 14.22700 22.13600 1.000 23.87000 170 GLY A N 1
ATOM 1327 C CA . GLY A 1 170 ? 40.20500 13.76700 23.48900 1.000 23.67000 170 GLY A CA 1
ATOM 1328 C C . GLY A 1 170 ? 38.92000 13.54200 24.26400 1.000 28.71000 170 GLY A C 1
ATOM 1329 O O . GLY A 1 170 ? 37.80700 13.75200 23.76800 1.000 29.81000 170 GLY A O 1
ATOM 1330 N N . PRO A 1 171 ? 39.05200 13.07800 25.50500 1.000 26.83000 171 PRO A N 1
ATOM 1331 C CA . PRO A 1 171 ? 37.85800 12.66000 26.24800 1.000 26.39000 171 PRO A CA 1
ATOM 1332 C C . PRO A 1 171 ? 37.06700 13.80600 26.85000 1.000 31.26000 171 PRO A C 1
ATOM 1333 O O . PRO A 1 171 ? 35.88500 13.60900 27.16100 1.000 33.24000 171 PRO A O 1
ATOM 1337 N N . TYR A 1 172 ? 37.64200 15.00200 26.97400 1.000 29.67000 172 TYR A N 1
ATOM 1338 C CA . TYR A 1 172 ? 36.97200 16.10200 27.65500 1.000 28.62000 172 TYR A CA 1
ATOM 1339 C C . TYR A 1 172 ? 36.59300 17.25000 26.72900 1.000 30.32000 172 TYR A C 1
ATOM 1340 O O . TYR A 1 172 ? 36.25700 18.33500 27.21400 1.000 28.36000 172 TYR A O 1
ATOM 1349 N N . ALA A 1 173 ? 36.62200 17.04800 25.41600 1.000 31.67000 173 ALA A N 1
ATOM 1350 C CA . ALA A 1 173 ? 36.03100 18.03800 24.52300 1.000 29.26000 173 ALA A CA 1
ATOM 1351 C C . ALA A 1 173 ? 34.51800 18.06600 24.73100 1.000 33.67000 173 ALA A C 1
ATOM 1352 O O . ALA A 1 173 ? 33.86300 17.01700 24.81400 1.000 32.87000 173 ALA A O 1
ATOM 1354 N N . THR A 1 174 ? 33.96500 19.26700 24.83000 1.000 38.33000 174 THR A N 1
ATOM 1355 C CA . THR A 1 174 ? 32.52200 19.42900 24.92000 1.000 37.78000 174 THR A CA 1
ATOM 1356 C C . THR A 1 174 ? 31.91600 19.29600 23.53200 1.000 33.81000 174 THR A C 1
ATOM 1357 O O . THR A 1 174 ? 32.42700 19.84800 22.56200 1.000 30.55000 174 THR A O 1
ATOM 1361 N N . VAL A 1 175 ? 30.84500 18.53700 23.43900 1.000 33.15000 175 VAL A N 1
ATOM 1362 C CA . VAL A 1 175 ? 30.09600 18.38700 22.20500 1.000 33.66000 175 VAL A CA 1
ATOM 1363 C C . VAL A 1 175 ? 28.91500 19.33200 22.27600 1.000 30.38000 175 VAL A C 1
ATOM 1364 O O . VAL A 1 175 ? 28.25200 19.42400 23.31400 1.000 30.09000 175 VAL A O 1
ATOM 1368 N N . ARG A 1 176 ? 28.66500 20.05600 21.19200 1.000 30.62000 176 ARG A N 1
ATOM 1369 C CA . ARG A 1 176 ? 27.62200 21.06500 21.18100 1.000 32.09000 176 ARG A CA 1
ATOM 1370 C C . ARG A 1 176 ? 26.65100 20.84700 20.03700 1.000 29.38000 176 ARG A C 1
ATOM 1371 O O . ARG A 1 176 ? 27.01000 20.31900 18.98700 1.000 31.76000 176 ARG A O 1
ATOM 1379 N N . LYS A 1 177 ? 25.41000 21.27600 20.25100 1.000 35.69000 177 LYS A N 1
ATOM 1380 C CA . LYS A 1 177 ? 24.43700 21.33100 19.16600 1.000 36.77000 177 LYS A CA 1
ATOM 1381 C C . LYS A 1 177 ? 25.00500 22.10400 17.98500 1.000 33.90000 177 LYS A C 1
ATOM 1382 O O . LYS A 1 177 ? 25.58900 23.18200 18.14700 1.000 30.02000 177 LYS A O 1
ATOM 1388 N N . GLY A 1 178 ? 24.84500 21.53000 16.79600 1.000 36.86000 178 GLY A N 1
ATOM 1389 C CA . GLY A 1 178 ? 25.48200 22.04200 15.60800 1.000 36.72000 178 GLY A CA 1
ATOM 1390 C C . GLY A 1 178 ? 26.83100 21.43200 15.29100 1.000 37.64000 178 GLY A C 1
ATOM 1391 O O . GLY A 1 178 ? 27.32100 21.61600 14.17000 1.000 43.19000 178 GLY A O 1
ATOM 1392 N N . ASP A 1 179 ? 27.45000 20.71700 16.23100 1.000 33.51000 179 ASP A N 1
ATOM 1393 C CA . ASP A 1 179 ? 28.68400 20.02800 15.89700 1.000 36.04000 179 ASP A CA 1
ATOM 1394 C C . ASP A 1 179 ? 28.36800 18.80700 15.04100 1.000 31.94000 179 ASP A C 1
ATOM 1395 O O . ASP A 1 179 ? 27.25500 18.29400 15.04000 1.000 35.01000 179 ASP A O 1
ATOM 1400 N N . ILE A 1 180 ? 29.37200 18.33800 14.31000 1.000 33.48000 180 ILE A N 1
ATOM 1401 C CA . ILE A 1 180 ? 29.32800 17.04200 13.65000 1.000 34.34000 180 ILE A CA 1
ATOM 1402 C C . ILE A 1 180 ? 30.24900 16.08700 14.40900 1.000 32.96000 180 ILE A C 1
ATOM 1403 O O . ILE A 1 180 ? 31.40100 16.42400 14.70800 1.000 34.51000 180 ILE A O 1
ATOM 1408 N N . LEU A 1 181 ? 29.73500 14.91100 14.73700 1.000 31.68000 181 LEU A N 1
ATOM 1409 C CA . LEU A 1 181 ? 30.47800 13.88900 15.45600 1.000 32.15000 181 LEU A CA 1
ATOM 1410 C C . LEU A 1 181 ? 30.97200 12.84900 14.46400 1.000 32.33000 181 LEU A C 1
ATOM 1411 O O . LEU A 1 181 ? 30.18600 12.35800 13.64400 1.000 32.74000 181 LEU A O 1
ATOM 1416 N N . TYR A 1 182 ? 32.26700 12.54000 14.51900 1.000 27.24000 182 TYR A N 1
ATOM 1417 C CA . TYR A 1 182 ? 32.87200 11.50300 13.69000 1.000 28.64000 182 TYR A CA 1
ATOM 1418 C C . TYR A 1 182 ? 33.23500 10.32400 14.58000 1.000 34.45000 182 TYR A C 1
ATOM 1419 O O . TYR A 1 182 ? 33.86900 10.50600 15.62900 1.000 35.63000 182 TYR A O 1
ATOM 1428 N N . PHE A 1 183 ? 32.81800 9.12400 14.18900 1.000 30.22000 183 PHE A N 1
ATOM 1429 C CA . PHE A 1 183 ? 33.10600 7.99000 15.05200 1.000 30.79000 183 PHE A CA 1
ATOM 1430 C C . PHE A 1 183 ? 33.16200 6.70500 14.24000 1.000 34.05000 183 PHE A C 1
ATOM 1431 O O . PHE A 1 183 ? 32.52000 6.57800 13.19000 1.000 32.89000 183 PHE A O 1
ATOM 1439 N N . VAL A 1 184 ? 33.95300 5.75700 14.74400 1.000 29.69000 184 VAL A N 1
ATOM 1440 C CA . VAL A 1 184 ? 34.13800 4.46000 14.10800 1.000 32.93000 184 VAL A CA 1
ATOM 1441 C C . VAL A 1 184 ? 33.35200 3.41100 14.88700 1.000 32.62000 184 VAL A C 1
ATOM 1442 O O . VAL A 1 184 ? 33.11800 3.53800 16.09700 1.000 33.64000 184 VAL A O 1
ATOM 1446 N N . GLY A 1 185 ? 32.95500 2.35900 14.18800 1.000 34.46000 185 GLY A N 1
ATOM 1447 C CA . GLY A 1 185 ? 32.10700 1.32800 14.74800 1.000 37.81000 185 GLY A CA 1
ATOM 1448 C C . GLY A 1 185 ? 31.28500 0.70400 13.63900 1.000 39.98000 185 GLY A C 1
ATOM 1449 O O . GLY A 1 185 ? 31.48400 1.00000 12.46700 1.000 44.42000 185 GLY A O 1
ATOM 1450 N N . ASP A 1 186 ? 30.35000 -0.16200 14.02700 1.000 41.13000 186 ASP A N 1
ATOM 1451 C CA . ASP A 1 186 ? 29.49000 -0.80800 13.04300 1.000 46.91000 186 ASP A CA 1
ATOM 1452 C C . ASP A 1 186 ? 28.14700 -0.08700 12.94900 1.000 41.49000 186 ASP A C 1
ATOM 1453 O O . ASP A 1 186 ? 27.89100 0.89400 13.65000 1.000 37.94000 186 ASP A O 1
ATOM 1458 N N . ASP A 1 187 ? 27.26400 -0.60900 12.09100 1.000 38.61000 187 ASP A N 1
ATOM 1459 C CA . ASP A 1 187 ? 25.96200 0.03100 11.90000 1.000 40.87000 187 ASP A CA 1
ATOM 1460 C C . ASP A 1 187 ? 25.16600 0.09100 13.19800 1.000 38.74000 187 ASP A C 1
ATOM 1461 O O . ASP A 1 187 ? 24.47100 1.08100 13.45000 1.000 44.93000 187 ASP A O 1
ATOM 1466 N N . PHE A 1 188 ? 25.25200 -0.95100 14.03600 1.000 40.46000 188 PHE A N 1
ATOM 1467 C CA . PHE A 1 188 ? 24.55800 -0.92500 15.32500 1.000 41.91000 188 PHE A CA 1
ATOM 1468 C C . PHE A 1 188 ? 24.99700 0.27400 16.15200 1.000 45.09000 188 PHE A C 1
ATOM 1469 O O . PHE A 1 188 ? 24.17500 0.92700 16.81000 1.000 44.96000 188 PHE A O 1
ATOM 1477 N N . ALA A 1 189 ? 26.30100 0.56400 16.15100 1.000 41.91000 189 ALA A N 1
ATOM 1478 C CA . ALA A 1 189 ? 26.79300 1.70600 16.90800 1.000 41.28000 189 ALA A CA 1
ATOM 1479 C C . ALA A 1 189 ? 26.23900 3.01900 16.35100 1.000 38.50000 189 ALA A C 1
ATOM 1480 O O . ALA A 1 189 ? 25.89800 3.92400 17.11900 1.000 38.96000 189 ALA A O 1
ATOM 1482 N N . PHE A 1 190 ? 26.08600 3.11900 15.02700 1.000 35.31000 190 PHE A N 1
ATOM 1483 C CA . PHE A 1 190 ? 25.54300 4.33300 14.42100 1.000 35.75000 190 PHE A CA 1
ATOM 1484 C C . PHE A 1 190 ? 24.10600 4.59400 14.86700 1.000 40.70000 190 PHE A C 1
ATOM 1485 O O . PHE A 1 190 ? 23.74400 5.72900 15.20600 1.000 39.17000 190 PHE A O 1
ATOM 1493 N N . SER A 1 191 ? 23.26300 3.56300 14.85900 1.000 37.55000 191 SER A N 1
ATOM 1494 C CA . SER A 1 191 ? 21.88700 3.75800 15.30700 1.000 41.83000 191 SER A CA 1
ATOM 1495 C C . SER A 1 191 ? 21.86100 4.21600 16.75900 1.000 39.81000 191 SER A C 1
ATOM 1496 O O . SER A 1 191 ? 21.27600 5.25800 17.08500 1.000 38.60000 191 SER A O 1
ATOM 1499 N N . ARG A 1 192 ? 22.51700 3.45100 17.64100 1.000 39.45000 192 ARG A N 1
ATOM 1500 C CA . ARG A 1 192 ? 22.55200 3.79100 19.06000 1.000 36.58000 192 ARG A CA 1
ATOM 1501 C C . ARG A 1 192 ? 23.01700 5.22100 19.28100 1.000 35.77000 192 ARG A C 1
ATOM 1502 O O . ARG A 1 192 ? 22.50300 5.91800 20.15900 1.000 38.25000 192 ARG A O 1
ATOM 1510 N N . MET A 1 193 ? 23.97400 5.68800 18.47800 1.000 39.74000 193 MET A N 1
ATOM 1511 C CA . MET A 1 193 ? 24.40000 7.08100 18.60000 1.000 40.14000 193 MET A CA 1
ATOM 1512 C C . MET A 1 193 ? 23.29800 8.03900 18.16700 1.000 36.45000 193 MET A C 1
ATOM 1513 O O . MET A 1 193 ? 23.05000 9.03800 18.84700 1.000 40.58000 193 MET A O 1
ATOM 1518 N N . LYS A 1 194 ? 22.62500 7.74700 17.04600 1.000 36.77000 194 LYS A N 1
ATOM 1519 C CA . LYS A 1 194 ? 21.49100 8.55800 16.60500 1.000 39.96000 194 LYS A CA 1
ATOM 1520 C C . LYS A 1 194 ? 20.43800 8.66600 17.69500 1.000 45.26000 194 LYS A C 1
ATOM 1521 O O . LYS A 1 194 ? 19.92300 9.75400 17.98800 1.000 47.06000 194 LYS A O 1
ATOM 1527 N N . ASN A 1 195 ? 20.10100 7.54200 18.30900 1.000 41.35000 195 ASN A N 1
ATOM 1528 C CA . ASN A 1 195 ? 19.07100 7.58900 19.32700 1.000 42.73000 195 ASN A CA 1
ATOM 1529 C C . ASN A 1 195 ? 19.55400 8.29600 20.58300 1.000 44.24000 195 ASN A C 1
ATOM 1530 O O . ASN A 1 195 ? 18.75100 8.93600 21.27100 1.000 49.18000 195 ASN A O 1
ATOM 1535 N N . LEU A 1 196 ? 20.85000 8.19900 20.90300 1.000 42.97000 196 LEU A N 1
ATOM 1536 C CA . LEU A 1 196 ? 21.35500 8.85500 22.10600 1.000 39.15000 196 LEU A CA 1
ATOM 1537 C C . LEU A 1 196 ? 21.21900 10.37000 21.99200 1.000 42.18000 196 LEU A C 1
ATOM 1538 O O . LEU A 1 196 ? 20.87500 11.04800 22.97000 1.000 42.18000 196 LEU A O 1
ATOM 1543 N N . PHE A 1 197 ? 21.45300 10.91300 20.79600 1.000 39.99000 197 PHE A N 1
ATOM 1544 C CA . PHE A 1 197 ? 21.39600 12.34600 20.55000 1.000 44.17000 197 PHE A CA 1
ATOM 1545 C C . PHE A 1 197 ? 20.04800 12.80100 19.97800 1.000 46.27000 197 PHE A C 1
ATOM 1546 O O . PHE A 1 197 ? 19.94700 13.92600 19.47600 1.000 46.74000 197 PHE A O 1
ATOM 1554 N N . ASP A 1 198 ? 19.02100 11.94700 20.04200 1.000 45.98000 198 ASP A N 1
ATOM 1555 C CA . ASP A 1 198 ? 17.61500 12.30600 19.79000 1.000 49.35000 198 ASP A CA 1
ATOM 1556 C C . ASP A 1 198 ? 17.38000 12.73900 18.33900 1.000 51.46000 198 ASP A C 1
ATOM 1557 O O . ASP A 1 198 ? 16.82200 13.79900 18.06500 1.000 53.40000 198 ASP A O 1
ATOM 1562 N N . LEU A 1 199 ? 17.76800 11.87000 17.41100 1.000 51.96000 199 LEU A N 1
ATOM 1563 C CA . LEU A 1 199 ? 17.64700 12.15800 15.98700 1.000 51.17000 199 LEU A CA 1
ATOM 1564 C C . LEU A 1 199 ? 16.66400 11.22100 15.27500 1.000 52.08000 199 LEU A C 1
ATOM 1565 O O . LEU A 1 199 ? 16.48400 10.06100 15.66700 1.000 62.42000 199 LEU A O 1
ATOM 1570 N N . MET B 1 1 ? 44.67000 20.10200 21.42200 1.000 27.58000 1 MET B N 1
ATOM 1571 C CA . MET B 1 1 ? 43.58600 20.74500 22.15000 1.000 27.46000 1 MET B CA 1
ATOM 1572 C C . MET B 1 1 ? 44.11000 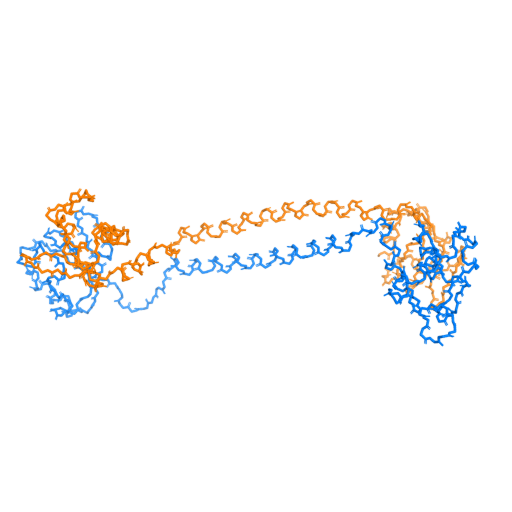21.64400 23.26000 1.000 30.37000 1 MET B C 1
ATOM 1573 O O . MET B 1 1 ? 44.96000 21.22600 24.05600 1.000 30.51000 1 MET B O 1
ATOM 1578 N N . ARG B 1 2 ? 43.58700 22.87000 23.33100 1.000 29.95000 2 ARG B N 1
ATOM 1579 C CA . ARG B 1 2 ? 44.10100 23.83100 24.30200 1.000 30.67000 2 ARG B CA 1
ATOM 1580 C C . ARG B 1 2 ? 44.04900 23.26700 25.72100 1.000 29.95000 2 ARG B C 1
ATOM 1581 O O . ARG B 1 2 ? 45.03800 23.34200 26.45600 1.000 29.57000 2 ARG B O 1
ATOM 1589 N N . TYR B 1 3 ? 42.93300 22.63600 26.10300 1.000 31.48000 3 TYR B N 1
ATOM 1590 C CA . TYR B 1 3 ? 42.82100 22.10000 27.46300 1.000 31.64000 3 TYR B CA 1
ATOM 1591 C C . TYR B 1 3 ? 43.90900 21.07900 27.77400 1.000 29.46000 3 TYR B C 1
ATOM 1592 O O . TYR B 1 3 ? 44.32900 20.95100 28.92500 1.000 29.93000 3 TYR B O 1
ATOM 1601 N N . GLN B 1 4 ? 44.39300 20.36000 26.77100 1.000 31.81000 4 GLN B N 1
ATOM 1602 C CA . GLN B 1 4 ? 45.49300 19.43900 27.01500 1.000 29.88000 4 GLN B CA 1
ATOM 1603 C C . GLN B 1 4 ? 46.81800 20.18700 27.17800 1.000 31.52000 4 GLN B C 1
ATOM 1604 O O . GLN B 1 4 ? 47.62000 19.85500 28.06100 1.000 32.63000 4 GLN B O 1
ATOM 1610 N N . LYS B 1 5 ? 47.06700 21.18800 26.33100 1.000 29.52000 5 LYS B N 1
ATOM 1611 C CA . LYS B 1 5 ? 48.22700 22.05300 26.51300 1.000 30.58000 5 LYS B CA 1
ATOM 1612 C C . LYS B 1 5 ? 48.25000 22.66300 27.90900 1.000 31.32000 5 LYS B C 1
ATOM 1613 O O . LYS B 1 5 ? 49.31300 22.78300 28.52200 1.000 35.08000 5 LYS B O 1
ATOM 1619 N N . VAL B 1 6 ? 47.08200 23.06700 28.42200 1.000 32.71000 6 VAL B N 1
ATOM 1620 C CA . VAL B 1 6 ? 46.99700 23.62200 29.77000 1.000 31.32000 6 VAL B CA 1
ATOM 1621 C C . VAL B 1 6 ? 47.35400 22.56800 30.80900 1.000 35.16000 6 VAL B C 1
ATOM 1622 O O . VAL B 1 6 ? 48.01200 22.87100 31.81400 1.000 34.25000 6 VAL B O 1
ATOM 1626 N N . ALA B 1 7 ? 46.93700 21.31500 30.58300 1.000 31.66000 7 ALA B N 1
ATOM 1627 C CA . ALA B 1 7 ? 47.36000 20.23200 31.46200 1.000 29.96000 7 ALA B CA 1
ATOM 1628 C C . ALA B 1 7 ? 48.88400 20.14200 31.51300 1.000 33.27000 7 ALA B C 1
ATOM 1629 O O . ALA B 1 7 ? 49.47300 20.01700 32.59100 1.000 30.92000 7 ALA B O 1
ATOM 1631 N N . ILE B 1 8 ? 49.54300 20.19700 30.35000 1.000 31.61000 8 ILE B N 1
ATOM 1632 C CA . ILE B 1 8 ? 51.00500 20.24800 30.35100 1.000 36.99000 8 ILE B CA 1
ATOM 1633 C C . ILE B 1 8 ? 51.47500 21.40900 31.21900 1.000 40.80000 8 ILE B C 1
ATOM 1634 O O . ILE B 1 8 ? 52.32300 21.24800 32.10800 1.000 36.29000 8 ILE B O 1
ATOM 1639 N N . GLY B 1 9 ? 50.88900 22.59200 30.99100 1.000 36.09000 9 GLY B N 1
ATOM 1640 C CA . GLY B 1 9 ? 51.28700 23.77300 31.73800 1.000 33.21000 9 GLY B CA 1
ATOM 1641 C C . GLY B 1 9 ? 51.11200 23.59900 33.23300 1.000 41.04000 9 GLY B C 1
ATOM 1642 O O . GLY B 1 9 ? 52.03900 23.85200 34.01100 1.000 43.25000 9 GLY B O 1
ATOM 1643 N N . ILE B 1 10 ? 49.92500 23.15000 33.65800 1.000 36.95000 10 ILE B N 1
ATOM 1644 C CA . ILE B 1 10 ? 49.72600 22.86100 35.07500 1.000 36.86000 10 ILE B CA 1
ATOM 1645 C C . ILE B 1 10 ? 50.77200 21.86500 35.57300 1.000 38.98000 10 ILE B C 1
ATOM 1646 O O . ILE B 1 10 ? 51.35500 22.04500 36.65000 1.000 41.05000 10 ILE B O 1
ATOM 1651 N N . ALA B 1 11 ? 51.04200 20.81100 34.79600 1.000 34.81000 11 ALA B N 1
ATOM 1652 C CA . ALA B 1 11 ? 52.04700 19.83200 35.20800 1.000 32.78000 11 ALA B CA 1
ATOM 1653 C C . ALA B 1 11 ? 53.42500 20.46900 35.35200 1.000 34.20000 11 ALA B C 1
ATOM 1654 O O . ALA B 1 11 ? 54.21600 20.06200 36.21300 1.000 33.26000 11 ALA B O 1
ATOM 1656 N N . GLN B 1 12 ? 53.73400 21.46400 34.52100 1.000 37.98000 12 GLN B N 1
ATOM 1657 C CA . GLN B 1 12 ? 55.00600 22.16200 34.67100 1.000 41.03000 12 GLN B CA 1
ATOM 1658 C C . GLN B 1 12 ? 55.05200 22.93900 35.98100 1.000 42.00000 12 GLN B C 1
ATOM 1659 O O . GLN B 1 12 ? 56.08500 22.95900 36.66500 1.000 42.27000 12 GLN B O 1
ATOM 1665 N N . ARG B 1 13 ? 53.93500 23.56400 36.35900 1.000 38.21000 13 ARG B N 1
ATOM 1666 C CA . ARG B 1 13 ? 53.87800 24.25600 37.63900 1.000 42.69000 13 ARG B CA 1
ATOM 1667 C C . ARG B 1 13 ? 54.03800 23.28900 38.80500 1.000 42.77000 13 ARG B C 1
ATOM 1668 O O . ARG B 1 13 ? 54.51900 23.68000 39.87700 1.000 41.57000 13 ARG B O 1
ATOM 1676 N N . ILE B 1 14 ? 53.65100 22.02600 38.61100 1.000 37.01000 14 ILE B N 1
ATOM 1677 C CA . ILE B 1 14 ? 53.85900 21.01100 39.64000 1.000 33.96000 14 ILE B CA 1
ATOM 1678 C C . ILE B 1 14 ? 55.33400 20.64800 39.73000 1.000 38.99000 14 ILE B C 1
ATOM 1679 O O . ILE B 1 14 ? 55.90000 20.56000 40.82300 1.000 42.63000 14 ILE B O 1
ATOM 1684 N N . VAL B 1 15 ? 55.98100 20.45600 38.57800 1.000 40.14000 15 VAL B N 1
ATOM 1685 C CA . VAL B 1 15 ? 57.38200 20.05700 38.55600 1.000 41.17000 15 VAL B CA 1
ATOM 1686 C C . VAL B 1 15 ? 58.25600 21.13700 39.19100 1.000 42.93000 15 VAL B C 1
ATOM 1687 O O . VAL B 1 15 ? 59.08600 20.8470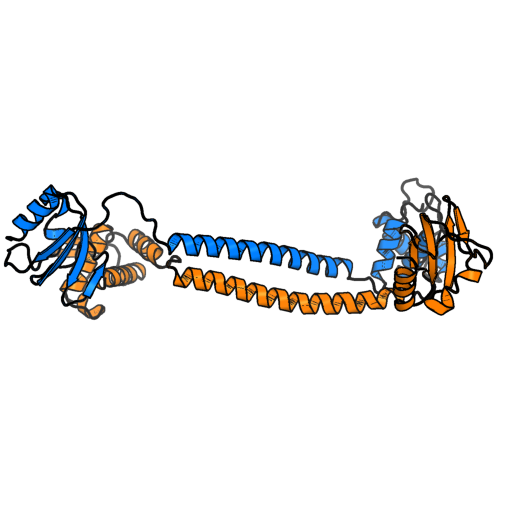0 40.05900 1.000 46.36000 15 VAL B O 1
ATOM 1691 N N . ASP B 1 16 ? 58.05300 22.40100 38.80200 1.000 41.22000 16 ASP B N 1
ATOM 1692 C CA . ASP B 1 16 ? 58.74100 23.52900 39.43000 1.000 41.82000 16 ASP B CA 1
ATOM 1693 C C . ASP B 1 16 ? 58.32200 23.75700 40.88000 1.000 43.37000 16 ASP B C 1
ATOM 1694 O O . ASP B 1 16 ? 58.78600 24.70400 41.51400 1.000 43.50000 16 ASP B O 1
ATOM 1699 N N . GLY B 1 17 ? 57.42800 22.93000 41.40700 1.000 47.55000 17 GLY B N 1
ATOM 1700 C CA . GLY B 1 17 ? 57.02000 23.05100 42.78900 1.000 43.00000 17 GLY B CA 1
ATOM 1701 C C . GLY B 1 17 ? 56.16800 24.25300 43.13000 1.000 46.67000 17 GLY B C 1
ATOM 1702 O O . GLY B 1 17 ? 55.93200 24.49800 44.32000 1.000 52.88000 17 GLY B O 1
ATOM 1703 N N . LYS B 1 18 ? 55.69600 25.01300 42.13800 1.000 43.21000 18 LYS B N 1
ATOM 1704 C CA . LYS B 1 18 ? 54.77400 26.10900 42.42700 1.000 42.38000 18 LYS B CA 1
ATOM 1705 C C . LYS B 1 18 ? 53.43300 25.60500 42.95100 1.000 45.69000 18 LYS B C 1
ATOM 1706 O O . LYS B 1 18 ? 52.75600 26.32200 43.69300 1.000 39.28000 18 LYS B O 1
ATOM 1712 N N . PHE B 1 19 ? 53.02700 24.38900 42.56500 1.000 48.39000 19 PHE B N 1
ATOM 1713 C CA . PHE B 1 19 ? 51.90400 23.69200 43.18600 1.000 44.22000 19 PHE B CA 1
ATOM 1714 C C . PHE B 1 19 ? 52.50000 22.49400 43.90800 1.000 47.72000 19 PHE B C 1
ATOM 1715 O O . PHE B 1 19 ? 52.75800 21.44700 43.29500 1.000 47.83000 19 PHE B O 1
ATOM 1723 N N . PRO B 1 20 ? 52.76200 22.60600 45.19800 1.000 48.40000 20 PRO B N 1
ATOM 1724 C CA . PRO B 1 20 ? 53.57500 21.59200 45.87600 1.000 49.37000 20 PRO B CA 1
ATOM 1725 C C . PRO B 1 20 ? 52.85400 20.26000 46.05200 1.000 46.33000 20 PRO B C 1
ATOM 1726 O O . PRO B 1 20 ? 51.62100 20.16700 46.08800 1.000 46.93000 20 PRO B O 1
ATOM 1730 N N . LEU B 1 21 ? 53.66900 19.21200 46.17800 1.000 44.87000 21 LEU B N 1
ATOM 1731 C CA . LEU B 1 21 ? 53.15200 17.86000 46.32900 1.000 45.88000 21 LEU B CA 1
ATOM 1732 C C . LEU B 1 21 ? 52.42900 17.72300 47.66500 1.000 42.25000 21 LEU B C 1
ATOM 1733 O O . LEU B 1 21 ? 52.92500 18.16700 48.70200 1.000 47.08000 21 LEU B O 1
ATOM 1738 N N . GLY B 1 22 ? 51.23700 17.13700 47.63600 1.000 41.90000 22 GLY B N 1
ATOM 1739 C CA . GLY B 1 22 ? 50.46100 16.91500 48.83600 1.000 41.74000 22 GLY B CA 1
ATOM 1740 C C . GLY B 1 22 ? 49.48900 18.01800 49.21800 1.000 46.35000 22 GLY B C 1
ATOM 1741 O O . GLY B 1 22 ? 48.69900 17.82600 50.16100 1.000 40.01000 22 GLY B O 1
ATOM 1742 N N . GLN B 1 23 ? 49.50600 19.15600 48.52200 1.000 42.68000 23 GLN B N 1
ATOM 1743 C CA . GLN B 1 23 ? 48.68100 20.30000 48.88500 1.000 50.30000 23 GLN B CA 1
ATOM 1744 C C . GLN B 1 23 ? 47.57900 20.54600 47.85200 1.000 49.42000 23 GLN B C 1
ATOM 1745 O O . GLN B 1 23 ? 47.84000 20.53400 46.63900 1.000 43.05000 23 GLN B O 1
ATOM 1751 N N . LYS B 1 24 ? 46.35100 20.75600 48.34400 1.000 44.15000 24 LYS B N 1
ATOM 1752 C CA . LYS B 1 24 ? 45.27400 21.30900 47.53200 1.000 44.03000 24 LYS B CA 1
ATOM 1753 C C . LYS B 1 24 ? 45.79500 22.51300 46.77600 1.000 43.13000 24 LYS B C 1
ATOM 1754 O O . LYS B 1 24 ? 46.44100 23.38400 47.36100 1.000 50.91000 24 LYS B O 1
ATOM 1760 N N . ILE B 1 25 ? 45.56000 22.54500 45.46500 1.000 44.21000 25 ILE B N 1
ATOM 1761 C CA . ILE B 1 25 ? 46.03400 23.70300 44.71800 1.000 51.42000 25 ILE B CA 1
ATOM 1762 C C . ILE B 1 25 ? 45.34100 24.92500 45.27900 1.000 49.81000 25 ILE B C 1
ATOM 1763 O O . ILE B 1 25 ? 44.11800 25.06200 45.17400 1.000 54.00000 25 ILE B O 1
ATOM 1768 N N . LYS B 1 26 ? 46.12300 25.78700 45.92900 1.000 53.96000 26 LYS B N 1
ATOM 1769 C CA . LYS B 1 26 ? 45.58400 26.96200 46.60600 1.000 56.77000 26 LYS B CA 1
ATOM 1770 C C . LYS B 1 26 ? 44.83900 27.89900 45.64100 1.000 58.68000 26 LYS B C 1
ATOM 1771 O O . LYS B 1 26 ? 43.83400 28.51100 46.02400 1.000 56.48000 26 LYS B O 1
ATOM 1777 N N . SER B 1 27 ? 45.28900 27.99900 44.38000 1.000 58.99000 27 SER B N 1
ATOM 1778 C CA . SER B 1 27 ? 44.79900 28.97700 43.41000 1.000 59.97000 27 SER B CA 1
ATOM 1779 C C . SER B 1 27 ? 43.67600 28.44700 42.50400 1.000 54.48000 27 SER B C 1
ATOM 1780 O O . SER B 1 27 ? 43.45600 28.99200 41.42600 1.000 50.91000 27 SER B O 1
ATOM 1783 N N . ARG B 1 28 ? 42.94900 27.40400 42.92200 1.000 60.57000 28 ARG B N 1
ATOM 1784 C CA . ARG B 1 28 ? 42.01700 26.69500 42.04200 1.000 55.51000 28 ARG B CA 1
ATOM 1785 C C . ARG B 1 28 ? 40.92800 27.60700 41.52500 1.000 50.72000 28 ARG B C 1
ATOM 1786 O O . ARG B 1 28 ? 40.57400 27.51500 40.35100 1.000 46.94000 28 ARG B O 1
ATOM 1794 N N . SER B 1 29 ? 40.35700 28.46900 42.39200 1.000 54.14000 29 SER B N 1
ATOM 1795 C CA . SER B 1 29 ? 39.36100 29.44100 41.93700 1.000 51.11000 29 SER B CA 1
ATOM 1796 C C . SER B 1 29 ? 39.92000 30.35400 40.86000 1.000 46.12000 29 SER B C 1
ATOM 1797 O O . SER B 1 29 ? 39.14900 30.95800 40.10900 1.000 44.89000 29 SER B O 1
ATOM 1800 N N . THR B 1 30 ? 41.24200 30.44500 40.74700 1.000 47.51000 30 THR B N 1
ATOM 1801 C CA . THR B 1 30 ? 41.86400 31.34400 39.79100 1.000 51.31000 30 THR B CA 1
ATOM 1802 C C . THR B 1 30 ? 42.79300 30.62700 38.81000 1.000 45.86000 30 THR B C 1
ATOM 1803 O O . THR B 1 30 ? 43.46200 31.30300 38.01000 1.000 47.10000 30 THR B O 1
ATOM 1807 N N . LEU B 1 31 ? 42.82900 29.28600 38.82300 1.000 42.77000 31 LEU B N 1
ATOM 1808 C CA . LEU B 1 31 ? 43.78200 28.54600 37.97900 1.000 44.37000 31 LEU B CA 1
ATOM 1809 C C . LEU B 1 31 ? 43.61600 28.85800 36.48900 1.000 43.61000 31 LEU B C 1
ATOM 1810 O O . LEU B 1 31 ? 44.60400 28.87300 35.74200 1.000 39.21000 31 LEU B O 1
ATOM 1815 N N . ALA B 1 32 ? 42.37800 29.08300 36.03700 1.000 38.76000 32 ALA B N 1
ATOM 1816 C CA . ALA B 1 32 ? 42.15600 29.50800 34.66200 1.000 35.84000 32 ALA B CA 1
ATOM 1817 C C . ALA B 1 32 ? 42.78900 30.86600 34.39300 1.000 38.75000 32 ALA B C 1
ATOM 1818 O O . ALA B 1 32 ? 43.31100 31.11000 33.30000 1.000 41.73000 32 ALA B O 1
ATOM 1820 N N . SER B 1 33 ? 42.74300 31.77000 35.37100 1.000 35.46000 33 SER B N 1
ATOM 1821 C CA . SER B 1 33 ? 43.31800 33.09200 35.17600 1.000 36.49000 33 SER B CA 1
ATOM 1822 C C . SER B 1 33 ? 44.82000 33.02300 34.95200 1.000 39.80000 33 SER B C 1
ATOM 1823 O O . SER B 1 33 ? 45.39000 33.88300 34.26700 1.000 37.63000 33 SER B O 1
ATOM 1826 N N . TYR B 1 34 ? 45.48000 32.02400 35.53700 1.000 42.34000 34 TYR B N 1
ATOM 1827 C CA . TYR B 1 34 ? 46.92100 31.93100 35.39300 1.000 44.13000 34 TYR B CA 1
ATOM 1828 C C . TYR B 1 34 ? 47.34600 31.55600 33.97400 1.000 44.24000 34 TYR B C 1
ATOM 1829 O O . TYR B 1 34 ? 48.47500 31.86000 33.57500 1.000 44.70000 34 TYR B O 1
ATOM 1838 N N . PHE B 1 35 ? 46.47900 30.91000 33.20200 1.000 36.94000 35 PHE B N 1
ATOM 1839 C CA . PHE B 1 35 ? 46.85300 30.43200 31.88100 1.000 39.92000 35 PHE B CA 1
ATOM 1840 C C . PHE B 1 35 ? 46.09400 31.13600 30.78000 1.000 37.88000 35 PHE B C 1
ATOM 1841 O O . PHE B 1 35 ? 46.22400 30.76000 29.61100 1.000 39.26000 35 PHE B O 1
ATOM 1849 N N . ASN B 1 36 ? 45.30100 32.14200 31.12700 1.000 40.10000 36 ASN B N 1
ATOM 1850 C CA . ASN B 1 36 ? 44.59700 32.94300 30.13400 1.000 39.16000 36 ASN B CA 1
ATOM 1851 C C . ASN B 1 36 ? 43.63300 32.06200 29.33900 1.000 34.68000 36 ASN B C 1
ATOM 1852 O O . ASN B 1 36 ? 43.62900 32.04200 28.11200 1.000 36.16000 36 ASN B O 1
ATOM 1857 N N . VAL B 1 37 ? 42.84300 31.28200 30.06300 1.000 29.69000 37 VAL B N 1
ATOM 1858 C CA . VAL B 1 37 ? 41.82000 30.44600 29.47300 1.000 31.23000 37 VAL B CA 1
ATOM 1859 C C . VAL B 1 37 ? 40.58100 30.56800 30.34400 1.000 29.91000 37 VAL B C 1
ATOM 1860 O O . VAL B 1 37 ? 40.60200 31.15900 31.42300 1.000 34.74000 37 VAL B O 1
ATOM 1864 N N . SER B 1 38 ? 39.50200 30.01600 29.85700 1.000 31.94000 38 SER B N 1
ATOM 1865 C CA . SER B 1 38 ? 38.26800 30.00600 30.60500 1.000 34.89000 38 SER B CA 1
ATOM 1866 C C . SER B 1 38 ? 38.31500 28.95100 31.69700 1.000 34.76000 38 SER B C 1
ATOM 1867 O O . SER B 1 38 ? 39.13100 28.02800 31.63700 1.000 28.82000 38 SER B O 1
ATOM 1870 N N . PRO B 1 39 ? 37.44400 29.08500 32.70600 1.000 30.59000 39 PRO B N 1
ATOM 1871 C CA . PRO B 1 39 ? 37.31500 28.04800 33.73800 1.000 31.75000 39 PRO B CA 1
ATOM 1872 C C . PRO B 1 39 ? 37.10900 26.63700 33.20700 1.000 33.22000 39 PRO B C 1
ATOM 1873 O O . PRO B 1 39 ? 37.68300 25.68300 33.75300 1.000 29.48000 39 PRO B O 1
ATOM 1877 N N . GLU B 1 40 ? 36.29300 26.47700 32.16400 1.000 34.37000 40 GLU B N 1
ATOM 1878 C CA . GLU B 1 40 ? 36.04700 25.14900 31.61600 1.000 37.79000 40 GLU B CA 1
ATOM 1879 C C . GLU B 1 40 ? 37.31900 24.54900 31.00900 1.000 36.53000 40 GLU B C 1
ATOM 1880 O O . GLU B 1 40 ? 37.53800 23.33600 31.09500 1.000 35.87000 40 GLU B O 1
ATOM 1886 N N . THR B 1 41 ? 38.18100 25.37700 30.42200 1.000 36.48000 41 THR B N 1
ATOM 1887 C CA . THR B 1 41 ? 39.44100 24.86400 29.89400 1.000 33.63000 41 THR B CA 1
ATOM 1888 C C . THR B 1 41 ? 40.31200 24.30900 31.00600 1.000 33.41000 41 THR B C 1
ATOM 1889 O O . THR B 1 41 ? 40.90200 23.23100 30.86300 1.000 30.59000 41 THR B O 1
ATOM 1893 N N . ALA B 1 42 ? 40.42200 25.04500 32.11500 1.000 27.73000 42 ALA B N 1
ATOM 1894 C CA . ALA B 1 42 ? 41.26500 24.59200 33.21200 1.000 31.35000 42 ALA B CA 1
ATOM 1895 C C . ALA B 1 42 ? 40.67700 23.34700 33.88200 1.000 30.12000 42 ALA B C 1
ATOM 1896 O O . ALA B 1 42 ? 41.41300 22.44400 34.29200 1.000 31.34000 42 ALA B O 1
ATOM 1898 N N . ARG B 1 43 ? 39.35300 23.29700 34.01100 1.000 26.95000 43 ARG B N 1
ATOM 1899 C CA . ARG B 1 43 ? 38.70100 22.14500 34.60900 1.000 31.93000 43 ARG B CA 1
ATOM 1900 C C . ARG B 1 43 ? 38.99800 20.88600 33.80800 1.000 34.46000 43 ARG B C 1
ATOM 1901 O O . ARG B 1 43 ? 39.34900 19.83900 34.37500 1.000 30.72000 43 ARG B O 1
ATOM 1909 N N . LYS B 1 44 ? 38.90800 20.99200 32.48200 1.000 27.05000 44 LYS B N 1
ATOM 1910 C CA . LYS B 1 44 ? 39.24200 19.87100 31.61600 1.000 33.03000 44 LYS B CA 1
ATOM 1911 C C . LYS B 1 44 ? 40.72300 19.55600 31.66700 1.000 28.08000 44 LYS B C 1
ATOM 1912 O O . LYS B 1 44 ? 41.10200 18.38500 31.56800 1.000 27.53000 44 LYS B O 1
ATOM 1918 N N . ALA B 1 45 ? 41.57400 20.57700 31.82400 1.000 26.17000 45 ALA B N 1
ATOM 1919 C CA . ALA B 1 45 ? 42.99900 20.30500 32.00500 1.000 29.57000 45 ALA B CA 1
ATOM 1920 C C . ALA B 1 45 ? 43.22900 19.50100 33.27400 1.000 31.38000 45 ALA B C 1
ATOM 1921 O O . ALA B 1 45 ? 44.02200 18.55300 33.28000 1.000 32.40000 45 ALA B O 1
ATOM 1923 N N . ILE B 1 46 ? 42.50200 19.84400 34.34100 1.000 26.79000 46 ILE B N 1
ATOM 1924 C CA . ILE B 1 46 ? 42.59300 19.11600 35.60000 1.000 28.11000 46 ILE B CA 1
ATOM 1925 C C . ILE B 1 46 ? 42.16100 17.65700 35.41700 1.000 32.97000 46 ILE B C 1
ATOM 1926 O O . ILE B 1 46 ? 42.78600 16.73400 35.95200 1.000 28.99000 46 ILE B O 1
ATOM 1931 N N . ASN B 1 47 ? 41.08400 17.42100 34.66700 1.000 29.34000 47 ASN B N 1
ATOM 1932 C CA . ASN B 1 47 ? 40.64000 16.04600 34.47800 1.000 29.04000 47 ASN B CA 1
ATOM 1933 C C . ASN B 1 47 ? 41.69500 15.20800 33.75000 1.000 28.53000 47 ASN B C 1
ATOM 1934 O O . ASN B 1 47 ? 41.91400 14.03500 34.09300 1.000 26.19000 47 ASN B O 1
ATOM 1939 N N . VAL B 1 48 ? 42.36800 15.79100 32.75200 1.000 30.06000 48 VAL B N 1
ATOM 1940 C CA . VAL B 1 48 ? 43.47200 15.09000 32.09900 1.000 28.95000 48 VAL B CA 1
ATOM 1941 C C . VAL B 1 48 ? 44.51700 14.67500 33.13100 1.000 30.78000 48 VAL B C 1
ATOM 1942 O O . VAL B 1 48 ? 44.95700 13.51800 33.17100 1.000 30.94000 48 VAL B O 1
ATOM 1946 N N . LEU B 1 49 ? 44.88800 15.60200 34.01500 1.000 29.03000 49 LEU B N 1
ATOM 1947 C CA . LEU B 1 49 ? 45.91700 15.29900 35.00500 1.000 31.52000 49 LEU B CA 1
ATOM 1948 C C . LEU B 1 49 ? 45.45200 14.27300 36.04800 1.000 30.80000 49 LEU B C 1
ATOM 1949 O O . LEU B 1 49 ? 46.28400 13.52800 36.57700 1.000 26.65000 49 LEU B O 1
ATOM 1954 N N . ALA B 1 50 ? 44.14800 14.25100 36.38200 1.000 26.38000 50 ALA B N 1
ATOM 1955 C CA . ALA B 1 50 ? 43.61900 13.27200 37.32500 1.000 25.37000 50 ALA B CA 1
ATOM 1956 C C . ALA B 1 50 ? 43.63500 11.86500 36.73700 1.000 30.37000 50 ALA B C 1
ATOM 1957 O O . ALA B 1 50 ? 43.99900 10.90100 37.42900 1.000 30.67000 50 ALA B O 1
ATOM 1959 N N . ASP B 1 51 ? 43.21500 11.72400 35.47400 1.000 24.92000 51 ASP B N 1
ATOM 1960 C CA . ASP B 1 51 ? 43.38900 10.46000 34.77800 1.000 27.23000 51 ASP B CA 1
ATOM 1961 C C . ASP B 1 51 ? 44.82900 9.97500 34.88000 1.000 29.64000 51 ASP B C 1
ATOM 1962 O O . ASP B 1 51 ? 45.07700 8.77000 34.96700 1.000 32.57000 51 ASP B O 1
ATOM 1967 N N . LEU B 1 52 ? 45.79200 10.89500 34.87600 1.000 26.97000 52 LEU B N 1
ATOM 1968 C CA . LEU B 1 52 ? 47.19500 10.49400 34.90200 1.000 26.64000 52 LEU B CA 1
ATOM 1969 C C . LEU B 1 52 ? 47.70600 10.29900 36.30900 1.000 24.03000 52 LEU B C 1
ATOM 1970 O O . LEU B 1 52 ? 48.91200 10.09800 36.48800 1.000 23.85000 52 LEU B O 1
ATOM 1975 N N . ASP B 1 53 ? 46.81300 10.37900 37.28900 1.000 23.79000 53 ASP B N 1
ATOM 1976 C CA . ASP B 1 53 ? 47.13400 10.25900 38.70700 1.000 27.24000 53 ASP B CA 1
ATOM 1977 C C . ASP B 1 53 ? 48.17400 11.27700 39.14500 1.000 25.83000 53 ASP B C 1
ATOM 1978 O O . ASP B 1 53 ? 48.89500 11.06300 40.12000 1.000 28.37000 53 ASP B O 1
ATOM 1983 N N . ILE B 1 54 ? 48.26200 12.39700 38.42500 1.000 25.35000 54 ILE B N 1
ATOM 1984 C CA . ILE B 1 54 ? 49.09300 13.50200 38.89000 1.000 27.66000 54 ILE B CA 1
ATOM 1985 C C . ILE B 1 54 ? 48.35500 14.30000 39.96600 1.000 29.51000 54 ILE B C 1
ATOM 1986 O O . ILE B 1 54 ? 48.98400 14.81900 40.89300 1.000 28.47000 54 ILE B O 1
ATOM 1991 N N . VAL B 1 55 ? 47.01600 14.37000 39.89000 1.000 29.61000 55 VAL B N 1
ATOM 1992 C CA . VAL B 1 55 ? 46.19600 15.02300 40.90500 1.000 29.77000 55 VAL B CA 1
ATOM 1993 C C . VAL B 1 55 ? 44.97500 14.17800 41.19600 1.000 26.30000 55 VAL B C 1
ATOM 1994 O O . VAL B 1 55 ? 44.58600 13.31800 40.40800 1.000 31.96000 55 VAL B O 1
ATOM 1998 N N . SER B 1 56 ? 44.34000 14.46900 42.32400 1.000 30.93000 56 SER B N 1
ATOM 1999 C CA . SER B 1 56 ? 42.96700 14.05600 42.56000 1.000 30.68000 56 SER B CA 1
ATOM 2000 C C . SER B 1 56 ? 42.08400 15.29000 42.50800 1.000 30.57000 56 SER B C 1
ATOM 2001 O O . SER B 1 56 ? 42.52000 16.39600 42.84100 1.000 31.02000 56 SER B O 1
ATOM 2004 N N . VAL B 1 57 ? 40.82900 15.08700 42.11000 1.000 30.69000 57 VAL B N 1
ATOM 2005 C CA . VAL B 1 57 ? 39.85200 16.16400 42.01700 1.000 32.08000 57 VAL B CA 1
ATOM 2006 C C . VAL B 1 57 ? 38.51900 15.67800 42.56700 1.000 32.44000 57 VAL B C 1
ATOM 2007 O O . VAL B 1 57 ? 38.05100 14.58800 42.22900 1.000 35.65000 57 VAL B O 1
ATOM 2011 N N . ARG B 1 58 ? 37.91100 16.49200 43.41200 1.000 33.46000 58 ARG B N 1
ATOM 2012 C CA . ARG B 1 58 ? 36.64000 16.19100 44.04500 1.000 38.80000 58 ARG B CA 1
ATOM 2013 C C . ARG B 1 58 ? 35.84900 17.49400 44.10300 1.000 44.68000 58 ARG B C 1
ATOM 2014 O O . ARG B 1 58 ? 36.36600 18.51100 44.58100 1.000 43.78000 58 ARG B O 1
ATOM 2022 N N . GLN B 1 59 ? 34.62200 17.47700 43.57900 1.000 45.74000 59 GLN B N 1
ATOM 2023 C CA . GLN B 1 59 ? 33.84100 18.70500 43.48000 1.000 48.57000 59 GLN B CA 1
ATOM 2024 C C . GLN B 1 59 ? 33.58200 19.29600 44.86000 1.000 51.07000 59 GLN B C 1
ATOM 2025 O O . GLN B 1 59 ? 33.30000 18.57600 45.82200 1.000 46.37000 59 GLN B O 1
ATOM 2031 N N . GLY B 1 60 ? 33.70300 20.62100 44.95300 1.000 57.08000 60 GLY B N 1
ATOM 2032 C CA . GLY B 1 60 ? 33.50000 21.32600 46.20100 1.000 47.86000 60 GLY B CA 1
ATOM 2033 C C . GLY B 1 60 ? 34.55300 21.06600 47.24500 1.000 47.78000 60 GLY B C 1
ATOM 2034 O O . GLY B 1 60 ? 34.34600 21.40000 48.41100 1.000 57.70000 60 GLY B O 1
ATOM 2035 N N . SER B 1 61 ? 35.68100 20.47700 46.86700 1.000 52.12000 61 SER B N 1
ATOM 2036 C CA . SER B 1 61 ? 36.70400 20.11300 47.83700 1.000 48.93000 61 SER B CA 1
ATOM 2037 C C . SER B 1 61 ? 38.11600 20.30000 47.31400 1.000 48.84000 61 SER B C 1
ATOM 2038 O O . SER B 1 61 ? 39.06100 20.02400 48.05600 1.000 55.18000 61 SER B O 1
ATOM 2041 N N . GLY B 1 62 ? 38.29200 20.69400 46.06300 1.000 46.24000 62 GLY B N 1
ATOM 2042 C CA . GLY B 1 62 ? 39.59600 21.08800 45.57400 1.000 45.05000 62 GLY B CA 1
ATOM 2043 C C . GLY B 1 62 ? 40.32500 19.99900 44.80000 1.000 41.68000 62 GLY B C 1
ATOM 2044 O O . GLY B 1 62 ? 39.85800 18.86800 44.61400 1.000 33.08000 62 GLY B O 1
ATOM 2045 N N . VAL B 1 63 ? 41.52100 20.40100 44.37200 1.000 46.16000 63 VAL B N 1
ATOM 2046 C CA . VAL B 1 63 ? 42.43200 19.61700 43.55400 1.000 36.55000 63 VAL B CA 1
ATOM 2047 C C . VAL B 1 63 ? 43.71500 19.43300 44.33800 1.000 35.12000 63 VAL B C 1
ATOM 2048 O O . VAL B 1 63 ? 44.35900 20.41600 44.71000 1.000 33.52000 63 VAL B O 1
ATOM 2052 N N . ILE B 1 64 ? 44.10500 18.17800 44.55700 1.000 40.40000 64 ILE B N 1
ATOM 2053 C CA . ILE B 1 64 ? 45.28200 17.83500 45.34500 1.000 35.15000 64 ILE B CA 1
ATOM 2054 C C . ILE B 1 64 ? 46.36000 17.28300 44.42400 1.000 34.45000 64 ILE B C 1
ATOM 2055 O O . ILE B 1 64 ? 46.11100 16.34400 43.66000 1.000 35.70000 64 ILE B O 1
ATOM 2060 N N . VAL B 1 65 ? 47.55800 17.85600 44.50200 1.000 37.59000 65 VAL B N 1
ATOM 2061 C CA . VAL B 1 65 ? 48.72400 17.28900 43.82900 1.000 34.24000 65 VAL B CA 1
ATOM 2062 C C . VAL B 1 65 ? 49.12100 16.00600 44.55900 1.000 37.17000 65 VAL B C 1
ATOM 2063 O O . VAL B 1 65 ? 49.52400 16.06500 45.72300 1.000 36.91000 65 VAL B O 1
ATOM 2067 N N . ILE B 1 66 ? 48.99900 14.84900 43.90400 1.000 33.40000 66 ILE B N 1
ATOM 2068 C CA . ILE B 1 66 ? 49.33100 13.58200 44.54300 1.000 31.62000 66 ILE B CA 1
ATOM 2069 C C . ILE B 1 66 ? 50.59800 12.94300 43.98300 1.000 33.70000 66 ILE B C 1
ATOM 2070 O O . ILE B 1 66 ? 51.13700 12.02700 44.63000 1.000 36.93000 66 ILE B O 1
ATOM 2075 N N . SER B 1 67 ? 51.12700 13.41900 42.84800 1.000 33.86000 67 SER B N 1
ATOM 2076 C CA . SER B 1 67 ? 52.38700 12.89300 42.31700 1.000 31.40000 67 SER B CA 1
ATOM 2077 C C . SER B 1 67 ? 53.08600 13.93900 41.47000 1.000 33.23000 67 SER B C 1
ATOM 2078 O O . SER B 1 67 ? 52.53500 14.35900 40.44000 1.000 36.56000 67 SER B O 1
ATOM 2081 N N . ARG B 1 68 ? 54.29800 14.33800 41.91300 1.000 36.76000 68 ARG B N 1
ATOM 2082 C CA . ARG B 1 68 ? 55.19600 15.11700 41.06100 1.000 34.95000 68 ARG B CA 1
ATOM 2083 C C . ARG B 1 68 ? 55.97100 14.21800 40.10500 1.000 36.19000 68 ARG B C 1
ATOM 2084 O O . ARG B 1 68 ? 56.27100 14.61600 38.96700 1.000 34.66000 68 ARG B O 1
ATOM 2092 N N . ASP B 1 69 ? 56.29100 13.00300 40.55300 1.000 36.83000 69 ASP B N 1
ATOM 2093 C CA . ASP B 1 69 ? 56.98000 12.04400 39.69100 1.000 37.97000 69 ASP B CA 1
ATOM 2094 C C . ASP B 1 69 ? 56.19400 11.80000 38.40900 1.000 32.58000 69 ASP B C 1
ATOM 2095 O O . ASP B 1 69 ? 56.74800 11.84400 37.30500 1.000 34.31000 69 ASP B O 1
ATOM 2100 N N . LYS B 1 70 ? 54.89100 11.57300 38.53500 1.000 28.24000 70 LYS B N 1
ATOM 2101 C CA . LYS B 1 70 ? 54.09000 11.33100 37.34800 1.000 29.20000 70 LYS B CA 1
ATOM 2102 C C . LYS B 1 70 ? 53.99500 12.56600 36.46000 1.000 30.65000 70 LYS B C 1
ATOM 2103 O O . LYS B 1 70 ? 53.89300 12.42800 35.23500 1.000 30.85000 70 LYS B O 1
ATOM 2109 N N . ALA B 1 71 ? 54.05500 13.77200 37.04000 1.000 30.85000 71 ALA B N 1
ATOM 2110 C CA . ALA B 1 71 ? 54.09700 14.97400 36.21300 1.000 28.69000 71 ALA B CA 1
ATOM 2111 C C . ALA B 1 71 ? 55.40800 15.07200 35.45500 1.000 34.14000 71 ALA B C 1
ATOM 2112 O O . ALA B 1 71 ? 55.40900 15.42500 34.26800 1.000 34.68000 71 ALA B O 1
ATOM 2114 N N . ILE B 1 72 ? 56.53300 14.75200 36.11300 1.000 34.86000 72 ILE B N 1
ATOM 2115 C CA . ILE B 1 72 ? 57.82500 14.76400 35.41900 1.000 35.94000 72 ILE B CA 1
ATOM 2116 C C . ILE B 1 72 ? 57.78300 13.85500 34.20000 1.000 33.43000 72 ILE B C 1
ATOM 2117 O O . ILE B 1 72 ? 58.20900 14.24100 33.10600 1.000 38.87000 72 ILE B O 1
ATOM 2122 N N . GLU B 1 73 ? 57.28300 12.62600 34.37800 1.000 30.92000 73 GLU B N 1
ATOM 2123 C CA . GLU B 1 73 ? 57.17300 11.68800 33.25900 1.000 35.17000 73 GLU B CA 1
ATOM 2124 C C . GLU B 1 73 ? 56.22000 12.18900 32.17800 1.000 37.14000 73 GLU B C 1
ATOM 2125 O O . GLU B 1 73 ? 56.39900 11.87400 30.99100 1.000 36.92000 73 GLU B O 1
ATOM 2131 N N . TYR B 1 74 ? 55.16600 12.90700 32.56800 1.000 32.32000 74 TYR B N 1
ATOM 2132 C CA . TYR B 1 74 ? 54.24000 13.40400 31.56800 1.000 32.99000 74 TYR B CA 1
ATOM 2133 C C . TYR B 1 74 ? 54.92000 14.44800 30.69700 1.000 34.02000 74 TYR B C 1
ATOM 2134 O O . TYR B 1 74 ? 54.78000 14.42800 29.46900 1.000 33.30000 74 TYR B O 1
ATOM 2143 N N . LEU B 1 75 ? 55.70200 15.34100 31.30900 1.000 34.26000 75 LEU B N 1
ATOM 2144 C CA . LEU B 1 75 ? 56.44000 16.31000 30.51000 1.000 35.21000 75 LEU B CA 1
ATOM 2145 C C . LEU B 1 75 ? 57.47600 15.62300 29.62900 1.000 35.85000 75 LEU B C 1
ATOM 2146 O O . LEU B 1 75 ? 57.77900 16.10800 28.52800 1.000 39.09000 75 LEU B O 1
ATOM 2151 N N . GLU B 1 76 ? 58.01500 14.48800 30.07800 1.000 33.00000 76 GLU B N 1
ATOM 2152 C CA . GLU B 1 76 ? 58.93900 13.73300 29.23200 1.000 38.66000 76 GLU B CA 1
ATOM 2153 C C . GLU B 1 76 ? 58.27400 13.27800 27.94200 1.000 35.87000 76 GLU B C 1
ATOM 2154 O O . GLU B 1 76 ? 58.94800 13.13600 26.91900 1.000 35.82000 76 GLU B O 1
ATOM 2160 N N . LYS B 1 77 ? 56.95400 13.05300 27.96600 1.000 36.28000 77 LYS B N 1
ATOM 2161 C CA . LYS B 1 77 ? 56.25900 12.61300 26.76400 1.000 33.79000 77 LYS B CA 1
ATOM 2162 C C . LYS B 1 77 ? 56.30900 13.67000 25.66900 1.000 36.01000 77 LYS B C 1
ATOM 2163 O O . LYS B 1 77 ? 56.33100 13.33000 24.48000 1.000 32.54000 77 LYS B O 1
ATOM 2169 N N . PHE B 1 78 ? 56.38000 14.94600 26.04000 1.000 35.98000 78 PHE B N 1
ATOM 2170 C CA . PHE B 1 78 ? 56.27400 16.00800 25.05800 1.000 34.54000 78 PHE B CA 1
ATOM 2171 C C . PHE B 1 78 ? 57.58600 16.71400 24.76000 1.000 42.87000 78 PHE B C 1
ATOM 2172 O O . PHE B 1 78 ? 57.67100 17.42800 23.75500 1.000 44.98000 78 PHE B O 1
ATOM 2180 N N . GLU B 1 79 ? 58.61400 16.52000 25.57500 1.000 45.55000 79 GLU B N 1
ATOM 2181 C CA . GLU B 1 79 ? 59.92700 17.01700 25.20200 1.000 48.02000 79 GLU B CA 1
ATOM 2182 C C . GLU B 1 79 ? 60.62100 16.11500 24.19300 1.000 46.62000 79 GLU B C 1
ATOM 2183 O O . GLU B 1 79 ? 61.48200 16.59700 23.44600 1.000 50.46000 79 GLU B O 1
ATOM 2189 N N . ALA B 1 80 ? 60.26800 14.83100 24.15700 1.000 36.91000 80 ALA B N 1
ATOM 2190 C CA . ALA B 1 80 ? 60.92000 13.91400 23.24000 1.000 37.75000 80 ALA B CA 1
ATOM 2191 C C . ALA B 1 80 ? 60.70100 14.35900 21.80000 1.000 45.35000 80 ALA B C 1
ATOM 2192 O O . ALA B 1 80 ? 59.69800 14.99500 21.46600 1.000 43.64000 80 ALA B O 1
ATOM 2194 N N . THR B 1 81 ? 61.65700 14.02500 20.94000 1.000 50.85000 81 THR B N 1
ATOM 2195 C CA . THR B 1 81 ? 61.56300 14.41500 19.53800 1.000 53.55000 81 THR B CA 1
ATOM 2196 C C . THR B 1 81 ? 60.38100 13.71400 18.87700 1.000 48.47000 81 THR B C 1
ATOM 2197 O O . THR B 1 81 ? 60.15400 12.51400 19.07300 1.000 48.51000 81 THR B O 1
ATOM 2201 N N . ALA B 1 82 ? 59.62000 14.47900 18.09800 1.000 44.62000 82 ALA B N 1
ATOM 2202 C CA . ALA B 1 82 ? 58.35100 14.00400 17.57900 1.000 38.01000 82 ALA B CA 1
ATOM 2203 C C . ALA B 1 82 ? 57.94000 14.85300 16.39000 1.000 35.74000 82 ALA B C 1
ATOM 2204 O O . ALA B 1 82 ? 58.22200 16.05500 16.33800 1.000 38.46000 82 ALA B O 1
ATOM 2206 N N . GLY B 1 83 ? 57.24700 14.22000 15.45100 1.000 36.79000 83 GLY B N 1
ATOM 2207 C CA . GLY B 1 83 ? 56.65900 14.91000 14.32000 1.000 37.23000 83 GLY B CA 1
ATOM 2208 C C . GLY B 1 83 ? 57.59400 15.00300 13.12200 1.000 40.43000 83 GLY B C 1
ATOM 2209 O O . GLY B 1 83 ? 58.82100 14.93800 13.23200 1.000 39.03000 83 GLY B O 1
ATOM 2210 N N . LEU B 1 84 ? 56.98500 15.17100 11.94800 1.000 38.20000 84 LEU B N 1
ATOM 2211 C CA . LEU B 1 84 ? 57.75700 15.14600 10.71100 1.000 41.51000 84 LEU B CA 1
ATOM 2212 C C . LEU B 1 84 ? 58.72500 16.32500 10.63500 1.000 43.42000 84 LEU B C 1
ATOM 2213 O O . LEU B 1 84 ? 59.85600 16.17500 10.15700 1.000 36.83000 84 LEU B O 1
ATOM 2218 N N . LYS B 1 85 ? 58.30300 17.49800 11.12600 1.000 42.09000 85 LYS B N 1
ATOM 2219 C CA . LYS B 1 85 ? 59.14100 18.68700 11.02600 1.000 42.87000 85 LYS B CA 1
ATOM 2220 C C . LYS B 1 85 ? 60.47200 18.48200 11.74300 1.000 45.80000 85 LYS B C 1
ATOM 2221 O O . LYS B 1 85 ? 61.52700 18.90000 11.24500 1.000 44.16000 85 LYS B O 1
ATOM 2227 N N . GLU B 1 86 ? 60.45100 17.80800 12.89500 1.000 45.79000 86 GLU B N 1
ATOM 2228 C CA . GLU B 1 86 ? 61.70000 17.54600 13.60700 1.000 48.20000 86 GLU B CA 1
ATOM 2229 C C . GLU B 1 86 ? 62.55500 16.53200 12.86100 1.000 45.12000 86 GLU B C 1
ATOM 2230 O O . GLU B 1 86 ? 63.78000 16.67700 12.80200 1.000 48.87000 86 GLU B O 1
ATOM 2236 N N . MET B 1 87 ? 61.93100 15.50200 12.28300 1.000 41.86000 87 MET B N 1
ATOM 2237 C CA . MET B 1 87 ? 62.69600 14.50900 11.53500 1.000 43.44000 87 MET B CA 1
ATOM 2238 C C . MET B 1 87 ? 63.32700 15.12000 10.28900 1.000 42.86000 87 MET B C 1
ATOM 2239 O O . MET B 1 87 ? 64.41500 14.70300 9.86400 1.000 41.87000 87 MET B O 1
ATOM 2244 N N . LYS B 1 88 ? 62.66300 16.11400 9.70500 1.000 36.66000 88 LYS B N 1
ATOM 2245 C CA . LYS B 1 88 ? 63.23700 16.84200 8.58400 1.000 41.48000 88 LYS B CA 1
ATOM 2246 C C . LYS B 1 88 ? 64.44500 17.65600 9.03100 1.000 40.78000 88 LYS B C 1
ATOM 2247 O O . LYS B 1 88 ? 65.49900 17.62100 8.38700 1.000 40.68000 88 LYS B O 1
ATOM 2253 N N . GLN B 1 89 ? 64.32300 18.37700 10.14700 1.000 41.85000 89 GLN B N 1
ATOM 2254 C CA . GLN B 1 89 ? 65.48300 19.08900 10.68200 1.000 46.67000 89 GLN B CA 1
ATOM 2255 C C . GLN B 1 89 ? 66.61500 18.12500 11.02300 1.000 45.71000 89 GLN B C 1
ATOM 2256 O O . GLN B 1 89 ? 67.79500 18.44600 10.84100 1.000 45.39000 89 GLN B O 1
ATOM 2262 N N . ASP B 1 90 ? 66.26800 16.93900 11.51200 1.000 43.97000 90 ASP B N 1
ATOM 2263 C CA . ASP B 1 90 ? 67.24900 15.88100 11.69900 1.000 45.34000 90 ASP B CA 1
ATOM 2264 C C . ASP B 1 90 ? 67.99200 15.57800 10.40300 1.000 46.11000 90 ASP B C 1
ATOM 2265 O O . ASP B 1 90 ? 69.22700 15.57400 10.37100 1.000 46.84000 90 ASP B O 1
ATOM 2270 N N . ILE B 1 91 ? 67.25400 15.31100 9.32000 1.000 45.17000 91 ILE B N 1
ATOM 2271 C CA . ILE B 1 91 ? 67.90300 15.00200 8.04700 1.000 42.29000 91 ILE B CA 1
ATOM 2272 C C . ILE B 1 91 ? 68.70600 16.20100 7.55300 1.000 40.01000 91 ILE B C 1
ATOM 2273 O O . ILE B 1 91 ? 69.81600 16.05200 7.03000 1.000 41.13000 91 ILE B O 1
ATOM 2278 N N . GLN B 1 92 ? 68.17700 17.40800 7.73600 1.000 38.28000 92 GLN B N 1
ATOM 2279 C CA . GLN B 1 92 ? 68.90200 18.58900 7.28700 1.000 41.49000 92 GLN B CA 1
ATOM 2280 C C . GLN B 1 92 ? 70.21000 18.77600 8.05100 1.000 43.69000 92 GLN B C 1
ATOM 2281 O O . GLN B 1 92 ? 71.22200 19.17500 7.46200 1.000 45.30000 92 GLN B O 1
ATOM 2287 N N . ARG B 1 93 ? 70.21800 18.48600 9.35700 1.000 43.22000 93 ARG B N 1
ATOM 2288 C CA . ARG B 1 93 ? 71.47100 18.55000 10.10800 1.000 44.27000 93 ARG B CA 1
ATOM 2289 C C . ARG B 1 93 ? 72.49700 17.57500 9.54200 1.000 45.39000 93 ARG B C 1
ATOM 2290 O O . ARG B 1 93 ? 73.69100 17.89100 9.46300 1.000 42.25000 93 ARG B O 1
ATOM 2298 N N . SER B 1 94 ? 72.04600 16.38900 9.12600 1.000 44.54000 94 SER B N 1
ATOM 2299 C CA . SER B 1 94 ? 72.96200 15.44000 8.51100 1.000 44.84000 94 SER B CA 1
ATOM 2300 C C . SER B 1 94 ? 73.55000 16.01100 7.22800 1.000 45.68000 94 SER B C 1
ATOM 2301 O O . SER B 1 94 ? 74.74900 15.86900 6.96400 1.000 50.01000 94 SER B O 1
ATOM 2304 N N . LEU B 1 95 ? 72.72400 16.68900 6.43200 1.000 44.97000 95 LEU B N 1
ATOM 2305 C CA . LEU B 1 95 ? 73.20800 17.29000 5.19300 1.000 46.20000 95 LEU B CA 1
ATOM 2306 C C . LEU B 1 95 ? 74.21500 18.39200 5.47600 1.000 46.75000 95 LEU B C 1
ATOM 2307 O O . LEU B 1 95 ? 75.19800 18.55200 4.74300 1.000 50.52000 95 LEU B O 1
ATOM 2312 N N . LEU B 1 96 ? 73.97200 19.17900 6.52500 1.000 47.77000 96 LEU B N 1
ATOM 2313 C CA . LEU B 1 96 ? 74.90900 20.23000 6.89800 1.000 47.55000 96 LEU B CA 1
ATOM 2314 C C . LEU B 1 96 ? 76.22000 19.64100 7.41100 1.000 48.71000 96 LEU B C 1
ATOM 2315 O O . LEU B 1 96 ? 77.30100 20.13300 7.07200 1.000 49.04000 96 LEU B O 1
ATOM 2320 N N . LYS B 1 97 ? 76.13400 18.57900 8.22100 1.000 46.45000 97 LYS B N 1
ATOM 2321 C CA . LYS B 1 97 ? 77.31000 17.82400 8.63400 1.000 47.05000 97 LYS B CA 1
ATOM 2322 C C . LYS B 1 97 ? 78.11800 17.38700 7.41700 1.000 51.11000 97 LYS B C 1
ATOM 2323 O O . LYS B 1 97 ? 79.33900 17.58600 7.35700 1.000 52.84000 97 LYS B O 1
ATOM 2329 N N . GLN B 1 98 ? 77.45000 16.81000 6.41800 1.000 52.27000 98 GLN B N 1
ATOM 2330 C CA . GLN B 1 98 ? 78.17900 16.33800 5.24700 1.000 50.75000 98 GLN B CA 1
ATOM 2331 C C . GLN B 1 98 ? 78.84200 17.48000 4.48500 1.000 46.77000 98 GLN B C 1
ATOM 2332 O O . GLN B 1 98 ? 79.98500 17.34700 4.03100 1.000 49.22000 98 GLN B O 1
ATOM 2338 N N . LYS B 1 99 ? 78.15200 18.60700 4.34100 1.000 45.36000 99 LYS B N 1
ATOM 2339 C CA . LYS B 1 99 ? 78.77800 19.76700 3.71800 1.000 48.47000 99 LYS B CA 1
ATOM 2340 C C . LYS B 1 99 ? 80.05500 20.16500 4.45300 1.000 49.08000 99 LYS B C 1
ATOM 2341 O O . LYS B 1 99 ? 81.08300 20.45500 3.83300 1.000 52.54000 99 LYS B O 1
ATOM 2347 N N . GLN B 1 100 ? 80.00000 20.19900 5.78200 1.000 48.92000 100 GLN B N 1
ATOM 2348 C CA . GLN B 1 100 ? 81.18300 20.54200 6.56200 1.000 49.12000 100 GLN B CA 1
ATOM 2349 C C . GLN B 1 100 ? 82.28400 19.51200 6.36300 1.000 50.05000 100 GLN B C 1
ATOM 2350 O O . GLN B 1 100 ? 83.45800 19.86100 6.20000 1.000 47.95000 100 GLN B O 1
ATOM 2356 N N . GLU B 1 101 ? 81.91500 18.23100 6.38000 1.000 50.23000 101 GLU B N 1
ATOM 2357 C CA . GLU B 1 101 ? 82.88900 17.15900 6.22300 1.000 48.45000 101 GLU B CA 1
ATOM 2358 C C . GLU B 1 101 ? 83.55400 17.21500 4.85200 1.000 51.42000 101 GLU B C 1
ATOM 2359 O O . GLU B 1 101 ? 84.77500 17.04900 4.73000 1.000 48.90000 101 GLU B O 1
ATOM 2365 N N . LEU B 1 102 ? 82.76800 17.45900 3.80700 1.000 50.44000 102 LEU B N 1
ATOM 2366 C CA . LEU B 1 102 ? 83.34400 17.54400 2.47600 1.000 48.90000 102 LEU B CA 1
ATOM 2367 C C . LEU B 1 102 ? 84.27100 18.74900 2.35200 1.000 51.30000 102 LEU B C 1
ATOM 2368 O O . LEU B 1 102 ? 85.33700 18.66100 1.73200 1.000 51.30000 102 LEU B O 1
ATOM 2373 N N . ASP B 1 103 ? 83.88700 19.88300 2.94200 1.000 48.14000 103 ASP B N 1
ATOM 2374 C CA . ASP B 1 103 ? 84.77600 21.04000 2.96000 1.000 48.26000 103 ASP B CA 1
ATOM 2375 C C . ASP B 1 103 ? 86.06900 20.72700 3.69900 1.000 51.72000 103 ASP B C 1
ATOM 2376 O O . ASP B 1 103 ? 87.16200 21.08600 3.24300 1.000 49.19000 103 ASP B O 1
ATOM 2381 N N . ALA B 1 104 ? 85.96600 20.06200 4.84800 1.000 48.56000 104 ALA B N 1
ATOM 2382 C CA . ALA B 1 104 ? 87.16700 19.66100 5.56600 1.000 48.73000 104 ALA B CA 1
ATOM 2383 C C . ALA B 1 104 ? 88.04100 18.77300 4.69400 1.000 50.94000 104 ALA B C 1
ATOM 2384 O O . ALA B 1 104 ? 89.24600 19.01200 4.54500 1.000 46.86000 104 ALA B O 1
ATOM 2386 N N . MET B 1 105 ? 87.43300 17.75000 4.09200 1.000 48.81000 105 MET B N 1
ATOM 2387 C CA . MET B 1 105 ? 88.15600 16.84200 3.21600 1.000 49.45000 105 MET B CA 1
ATOM 2388 C C . MET B 1 105 ? 88.85200 17.59200 2.08700 1.000 50.28000 105 MET B C 1
ATOM 2389 O O . MET B 1 105 ? 89.95400 17.22100 1.66700 1.000 49.14000 105 MET B O 1
ATOM 2394 N N . ASN B 1 106 ? 88.22400 18.65200 1.58400 1.000 50.22000 106 ASN B N 1
ATOM 2395 C CA . ASN B 1 106 ? 88.82800 19.43200 0.51500 1.000 43.28000 106 ASN B CA 1
ATOM 2396 C C . ASN B 1 106 ? 90.20400 19.94800 0.91700 1.000 49.92000 106 ASN B C 1
ATOM 2397 O O . ASN B 1 106 ? 91.17400 19.81800 0.16100 1.000 49.22000 106 ASN B O 1
ATOM 2402 N N . LYS B 1 107 ? 90.30700 20.52600 2.11800 1.000 47.27000 107 LYS B N 1
ATOM 2403 C CA . LYS B 1 107 ? 91.58600 21.04300 2.59700 1.000 46.34000 107 LYS B CA 1
ATOM 2404 C C . LYS B 1 107 ? 92.58500 19.92000 2.87500 1.000 44.15000 107 LYS B C 1
ATOM 2405 O O . LYS B 1 107 ? 93.76000 20.03300 2.51000 1.000 44.38000 107 LYS B O 1
ATOM 2411 N N . MET B 1 108 ? 92.14000 18.83100 3.51300 1.000 41.13000 108 MET B N 1
ATOM 2412 C CA . MET B 1 108 ? 93.02300 17.69500 3.76000 1.000 41.43000 108 MET B CA 1
ATOM 2413 C C . MET B 1 108 ? 93.64500 17.20200 2.46200 1.000 42.59000 108 MET B C 1
ATOM 2414 O O . MET B 1 108 ? 94.87000 17.04400 2.35700 1.000 37.02000 108 MET B O 1
ATOM 2419 N N . MET B 1 109 ? 92.80300 16.95300 1.45600 1.000 43.44000 109 MET B N 1
ATOM 2420 C CA . MET B 1 109 ? 93.29700 16.44500 0.18300 1.000 40.94000 109 MET B CA 1
ATOM 2421 C C . MET B 1 109 ? 94.27500 17.42400 -0.45700 1.000 40.51000 109 MET B C 1
ATOM 2422 O O . MET B 1 109 ? 95.31100 17.01700 -0.99300 1.000 40.12000 109 MET B O 1
ATOM 2427 N N . ASP B 1 110 ? 93.97200 18.71900 -0.40300 1.000 38.97000 110 ASP B N 1
ATOM 2428 C CA . ASP B 1 110 ? 94.83300 19.69600 -1.04700 1.000 38.16000 110 ASP B CA 1
ATOM 2429 C C . ASP B 1 110 ? 96.21500 19.70700 -0.41100 1.000 41.09000 110 ASP B C 1
ATOM 2430 O O . ASP B 1 110 ? 97.22900 19.71400 -1.11400 1.000 37.16000 110 ASP B O 1
ATOM 2435 N N . THR B 1 111 ? 96.27000 19.72100 0.92200 1.000 38.83000 111 THR B N 1
ATOM 2436 C CA . THR B 1 111 ? 97.54700 19.61600 1.61800 1.000 42.48000 111 THR B CA 1
ATOM 2437 C C . THR B 1 111 ? 98.23400 18.28500 1.32100 1.000 39.79000 111 THR B C 1
ATOM 2438 O O . THR B 1 111 ? 99.45000 18.24200 1.09700 1.000 38.03000 111 THR B O 1
ATOM 2442 N N . PHE B 1 112 ? 97.46900 17.19300 1.31100 1.000 31.65000 112 PHE B N 1
ATOM 2443 C CA . PHE B 1 112 ? 98.04400 15.87500 1.09600 1.000 30.96000 112 PHE B CA 1
ATOM 2444 C C . PHE B 1 112 ? 98.69400 15.77300 -0.28100 1.000 34.08000 112 PHE B C 1
ATOM 2445 O O . PHE B 1 112 ? 99.85900 15.37200 -0.40500 1.000 32.06000 112 PHE B O 1
ATOM 2453 N N . LEU B 1 113 ? 97.95100 16.13700 -1.33200 1.000 36.43000 113 LEU B N 1
ATOM 2454 C CA . LEU B 1 113 ? 98.45400 15.99200 -2.69800 1.000 34.34000 113 LEU B CA 1
ATOM 2455 C C . LEU B 1 113 ? 99.60800 16.94300 -2.98100 1.000 32.80000 113 LEU B C 1
ATOM 2456 O O . LEU B 1 113 ? 100.50800 16.60000 -3.75200 1.000 34.09000 113 LEU B O 1
ATOM 2461 N N . SER B 1 114 ? 99.59000 18.13800 -2.38200 1.000 32.60000 114 SER B N 1
ATOM 2462 C CA . SER B 1 114 ? 100.65400 19.10700 -2.59300 1.000 29.94000 114 SER B CA 1
ATOM 2463 C C . SER B 1 114 ? 101.96500 18.63200 -1.99000 1.000 34.54000 114 SER B C 1
ATOM 2464 O O . SER B 1 114 ? 103.03100 18.82700 -2.58000 1.000 39.66000 114 SER B O 1
ATOM 2467 N N . GLN B 1 115 ? 101.90900 18.01100 -0.81600 1.000 34.17000 115 GLN B N 1
ATOM 2468 C CA . GLN B 1 115 ? 103.13900 17.57500 -0.17900 1.000 38.04000 115 GLN B CA 1
ATOM 2469 C C . GLN B 1 115 ? 103.62900 16.26100 -0.78800 1.000 37.15000 115 GLN B C 1
ATOM 2470 O O . GLN B 1 115 ? 104.83700 16.06300 -0.96500 1.000 35.88000 115 GLN B O 1
ATOM 2476 N N . ALA B 1 116 ? 102.71700 15.36600 -1.15800 1.000 28.22000 116 ALA B N 1
ATOM 2477 C CA . ALA B 1 116 ? 103.17200 14.13900 -1.79900 1.000 34.91000 116 ALA B CA 1
ATOM 2478 C C . ALA B 1 116 ? 103.82300 14.44100 -3.14600 1.000 36.38000 116 ALA B C 1
ATOM 2479 O O . ALA B 1 116 ? 104.69200 13.69000 -3.60900 1.000 32.54000 116 ALA B O 1
ATOM 2481 N N . SER B 1 117 ? 103.41600 15.54400 -3.77600 1.000 34.57000 117 SER B N 1
ATOM 2482 C CA . SER B 1 117 ? 104.02300 15.966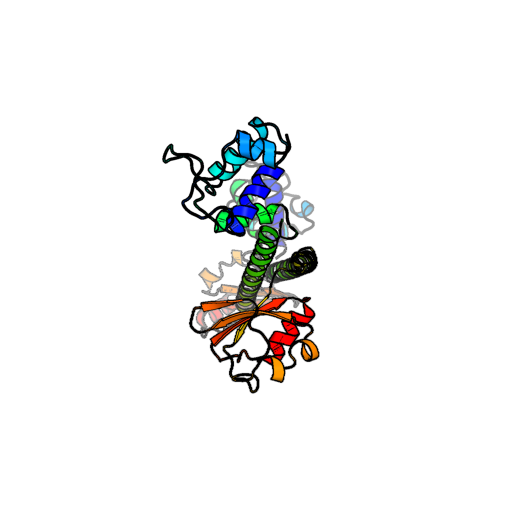00 -5.02600 1.000 34.98000 117 SER B CA 1
ATOM 2483 C C . SER B 1 117 ? 105.49700 16.26100 -4.84500 1.000 34.47000 117 SER B C 1
ATOM 2484 O O . SER B 1 117 ? 106.29400 16.05700 -5.76700 1.000 33.18000 117 SER B O 1
ATOM 2487 N N . LEU B 1 118 ? 105.87700 16.69800 -3.65200 1.000 36.14000 118 LEU B N 1
ATOM 2488 C CA . LEU B 1 118 ? 107.24500 17.05700 -3.34800 1.000 32.20000 118 LEU B CA 1
ATOM 2489 C C . LEU B 1 118 ? 108.12500 15.87100 -2.99600 1.000 36.21000 118 LEU B C 1
ATOM 2490 O O . LEU B 1 118 ? 109.33600 16.05700 -2.87200 1.000 40.41000 118 LEU B O 1
ATOM 2495 N N . ILE B 1 119 ? 107.56800 14.67300 -2.80100 1.000 37.37000 119 ILE B N 1
ATOM 2496 C CA . ILE B 1 119 ? 108.37300 13.58600 -2.24100 1.000 36.09000 119 ILE B CA 1
ATOM 2497 C C . ILE B 1 119 ? 109.64700 13.39800 -3.04600 1.000 37.37000 119 ILE B C 1
ATOM 2498 O O . ILE B 1 119 ? 110.75400 13.38100 -2.49500 1.000 42.11000 119 ILE B O 1
ATOM 2503 N N . ARG B 1 120 ? 109.51500 13.29600 -4.36700 1.000 37.59000 120 ARG B N 1
ATOM 2504 C CA . ARG B 1 120 ? 110.65300 12.93000 -5.20200 1.000 36.40000 120 ARG B CA 1
ATOM 2505 C C . ARG B 1 120 ? 111.57500 14.09100 -5.53900 1.000 32.54000 120 ARG B C 1
ATOM 2506 O O . ARG B 1 120 ? 112.57900 13.85700 -6.21400 1.000 33.42000 120 ARG B O 1
ATOM 2514 N N . LYS B 1 121 ? 111.28500 15.31500 -5.07400 1.000 34.53000 121 LYS B N 1
ATOM 2515 C CA . LYS B 1 121 ? 112.02500 16.48700 -5.54400 1.000 32.20000 121 LYS B CA 1
ATOM 2516 C C . LYS B 1 121 ? 113.50800 16.40500 -5.19400 1.000 40.75000 121 LYS B C 1
ATOM 2517 O O . LYS B 1 121 ? 114.36600 16.79200 -5.99900 1.000 37.06000 121 LYS B O 1
ATOM 2523 N N . LYS B 1 122 ? 113.84500 15.91700 -4.00100 1.000 41.68000 122 LYS B N 1
ATOM 2524 C CA . LYS B 1 122 ? 115.25200 15.83400 -3.63500 1.000 42.92000 122 LYS B CA 1
ATOM 2525 C C . LYS B 1 122 ? 115.83200 14.45500 -3.91500 1.000 36.55000 122 LYS B C 1
ATOM 2526 O O . LYS B 1 122 ? 116.92600 14.14200 -3.44600 1.000 44.37000 122 LYS B O 1
ATOM 2532 N N . PHE B 1 123 ? 115.13900 13.64500 -4.71100 1.000 36.21000 123 PHE B N 1
ATOM 2533 C CA . PHE B 1 123 ? 115.64600 12.35200 -5.17200 1.000 35.55000 123 PHE B CA 1
ATOM 2534 C C . PHE B 1 123 ? 115.57200 12.25400 -6.69500 1.000 38.15000 123 PHE B C 1
ATOM 2535 O O . PHE B 1 123 ? 114.94300 11.33400 -7.24100 1.000 33.03000 123 PHE B O 1
ATOM 2543 N N . PRO B 1 124 ? 116.23500 13.18000 -7.41800 1.000 37.54000 124 PRO B N 1
ATOM 2544 C CA . PRO B 1 124 ? 116.22500 13.11500 -8.89300 1.000 33.75000 124 PRO B CA 1
ATOM 2545 C C . PRO B 1 124 ? 116.64100 11.76800 -9.46200 1.000 32.51000 124 PRO B C 1
ATOM 2546 O O . PRO B 1 124 ? 116.13500 11.36900 -10.51500 1.000 37.43000 124 PRO B O 1
ATOM 2550 N N . PHE B 1 125 ? 117.54100 11.05500 -8.80600 1.000 29.99000 125 PHE B N 1
ATOM 2551 C CA . PHE B 1 125 ? 118.07300 9.82100 -9.36100 1.000 35.69000 125 PHE B CA 1
ATOM 2552 C C . PHE B 1 125 ? 117.32200 8.58300 -8.89200 1.000 34.64000 125 PHE B C 1
ATOM 2553 O O . PHE B 1 125 ? 117.69400 7.46900 -9.27000 1.000 31.19000 125 PHE B O 1
ATOM 2561 N N . GLU B 1 126 ? 116.26800 8.74900 -8.11200 1.000 32.85000 126 GLU B N 1
ATOM 2562 C CA . GLU B 1 126 ? 115.43500 7.63000 -7.72700 1.000 29.50000 126 GLU B CA 1
ATOM 2563 C C . GLU B 1 126 ? 114.61500 7.17700 -8.93200 1.000 31.84000 126 GLU B C 1
ATOM 2564 O O . GLU B 1 126 ? 113.88100 7.98700 -9.50400 1.000 32.83000 126 GLU B O 1
ATOM 2570 N N . PRO B 1 127 ? 114.71000 5.92300 -9.36000 1.000 29.70000 127 PRO B N 1
ATOM 2571 C CA . PRO B 1 127 ? 113.97100 5.49700 -10.55300 1.000 27.66000 127 PRO B CA 1
ATOM 2572 C C . PRO B 1 127 ? 112.47100 5.42100 -10.30900 1.000 32.32000 127 PRO B C 1
ATOM 2573 O O . PRO B 1 127 ? 111.99500 5.35400 -9.17800 1.000 32.28000 127 PRO B O 1
ATOM 2577 N N . PHE B 1 128 ? 111.72600 5.47700 -11.40700 1.000 29.82000 128 PHE B N 1
ATOM 2578 C CA . PHE B 1 128 ? 110.36300 4.97800 -11.49300 1.000 32.34000 128 PHE B CA 1
ATOM 2579 C C . PHE B 1 128 ? 110.40500 3.55500 -12.04500 1.000 31.70000 128 PHE B C 1
ATOM 2580 O O . PHE B 1 128 ? 111.37000 3.15300 -12.69200 1.000 32.47000 128 PHE B O 1
ATOM 2588 N N . GLU B 1 129 ? 109.34100 2.79700 -11.82200 1.000 31.28000 129 GLU B N 1
ATOM 2589 C CA . GLU B 1 129 ? 109.23700 1.49700 -12.46900 1.000 36.93000 129 GLU B CA 1
ATOM 2590 C C . GLU B 1 129 ? 107.95100 1.41900 -13.28300 1.000 37.87000 129 GLU B C 1
ATOM 2591 O O . GLU B 1 129 ? 106.96800 2.11300 -12.99900 1.000 35.17000 129 GLU B O 1
ATOM 2597 N N . LEU B 1 130 ? 107.98100 0.57600 -14.31100 1.000 33.95000 130 LEU B N 1
ATOM 2598 C CA . LEU B 1 130 ? 106.81500 0.36300 -15.16400 1.000 38.08000 130 LEU B CA 1
ATOM 2599 C C . LEU B 1 130 ? 106.81100 -1.09000 -15.62900 1.000 40.29000 130 LEU B C 1
ATOM 2600 O O . LEU B 1 130 ? 107.65400 -1.48600 -16.44100 1.000 38.02000 130 LEU B O 1
ATOM 2605 N N . LEU B 1 131 ? 105.86800 -1.87900 -15.11800 1.000 39.68000 131 LEU B N 1
ATOM 2606 C CA . LEU B 1 131 ? 105.68000 -3.24100 -15.60200 1.000 39.04000 131 LEU B CA 1
ATOM 2607 C C . LEU B 1 131 ? 104.99400 -3.20900 -16.96600 1.000 41.05000 131 LEU B C 1
ATOM 2608 O O . LEU B 1 131 ? 103.89700 -2.65800 -17.10600 1.000 44.23000 131 LEU B O 1
ATOM 2613 N N . LEU B 1 132 ? 105.63000 -3.80300 -17.97400 1.000 39.19000 132 LEU B N 1
ATOM 2614 C CA . LEU B 1 132 ? 105.09100 -3.78100 -19.33500 1.000 41.01000 132 LEU B CA 1
ATOM 2615 C C . LEU B 1 132 ? 104.17900 -4.99200 -19.52100 1.000 43.94000 132 LEU B C 1
ATOM 2616 O O . LEU B 1 132 ? 104.57100 -6.02700 -20.06300 1.000 45.93000 132 LEU B O 1
ATOM 2621 N N . ASP B 1 133 ? 102.92600 -4.85400 -19.07100 1.000 47.58000 133 ASP B N 1
ATOM 2622 C CA . ASP B 1 133 ? 101.98600 -5.97700 -19.08400 1.000 47.13000 133 ASP B CA 1
ATOM 2623 C C . ASP B 1 133 ? 100.72600 -5.71300 -19.90600 1.000 49.07000 133 ASP B C 1
ATOM 2624 O O . ASP B 1 133 ? 99.79900 -6.52900 -19.88200 1.000 50.29000 133 ASP B O 1
ATOM 2629 N N . HIS B 1 134 ? 100.65800 -4.60700 -20.62800 1.000 51.09000 134 HIS B N 1
ATOM 2630 C CA . HIS B 1 134 ? 99.63700 -4.41800 -21.64300 1.000 50.54000 134 HIS B CA 1
ATOM 2631 C C . HIS B 1 134 ? 100.26200 -4.70300 -23.00200 1.000 50.55000 134 HIS B C 1
ATOM 2632 O O . HIS B 1 134 ? 101.45600 -4.47000 -23.21200 1.000 51.40000 134 HIS B O 1
ATOM 2639 N N . ASP B 1 135 ? 99.46700 -5.24500 -23.91200 1.000 50.41000 135 ASP B N 1
ATOM 2640 C CA . ASP B 1 135 ? 99.92100 -5.31700 -25.28800 1.000 46.62000 135 ASP B CA 1
ATOM 2641 C C . ASP B 1 135 ? 100.12400 -3.90300 -25.80300 1.000 46.85000 135 ASP B C 1
ATOM 2642 O O . ASP B 1 135 ? 99.45300 -2.96300 -25.36900 1.000 48.15000 135 ASP B O 1
ATOM 2647 N N . SER B 1 136 ? 101.08100 -3.75100 -26.71700 1.000 46.32000 136 SER B N 1
ATOM 2648 C CA . SER B 1 136 ? 101.47100 -2.43300 -27.19200 1.000 43.77000 136 SER B CA 1
ATOM 2649 C C . SER B 1 136 ? 102.34000 -2.59900 -28.42400 1.000 43.04000 136 SER B C 1
ATOM 2650 O O . SER B 1 136 ? 103.17700 -3.50600 -28.47300 1.000 43.11000 136 SER B O 1
ATOM 2653 N N . ALA B 1 137 ? 102.14600 -1.71200 -29.41000 1.000 38.35000 137 ALA B N 1
ATOM 2654 C CA . ALA B 1 137 ? 103.00900 -1.68900 -30.58700 1.000 35.90000 137 ALA B CA 1
ATOM 2655 C C . ALA B 1 137 ? 104.47200 -1.45000 -30.24400 1.000 40.71000 137 ALA B C 1
ATOM 2656 O O . ALA B 1 137 ? 105.34100 -1.64900 -31.10500 1.000 37.57000 137 ALA B O 1
ATOM 2658 N N . ASN B 1 138 ? 104.76000 -1.02400 -29.02100 1.000 41.75000 138 ASN B N 1
ATOM 2659 C CA . ASN B 1 138 ? 106.10800 -0.68300 -28.61000 1.000 40.61000 138 ASN B CA 1
ATOM 2660 C C . ASN B 1 138 ? 106.85000 -1.83900 -27.97300 1.000 39.63000 138 ASN B C 1
ATOM 2661 O O . ASN B 1 138 ? 108.00600 -1.66900 -27.58300 1.000 38.91000 138 ASN B O 1
ATOM 2666 N N . LEU B 1 139 ? 106.22900 -3.00500 -27.87000 1.000 42.19000 139 LEU B N 1
ATOM 2667 C CA . LEU B 1 139 ? 106.92700 -4.16600 -27.35400 1.000 40.26000 139 LEU B CA 1
ATOM 2668 C C . LEU B 1 139 ? 107.73000 -4.82000 -28.46700 1.000 39.51000 139 LEU B C 1
ATOM 2669 O O . LEU B 1 139 ? 107.48400 -4.59100 -29.65300 1.000 39.92000 139 LEU B O 1
ATOM 2674 N N . ASN B 1 140 ? 108.71100 -5.63000 -28.06400 1.000 38.03000 140 ASN B N 1
ATOM 2675 C CA . ASN B 1 140 ? 109.65100 -6.25600 -29.00000 1.000 42.21000 140 ASN B CA 1
ATOM 2676 C C . ASN B 1 140 ? 110.28300 -5.20900 -29.91200 1.000 39.40000 140 ASN B C 1
ATOM 2677 O O . ASN B 1 140 ? 110.43700 -5.40200 -31.11800 1.000 41.42000 140 ASN B O 1
ATOM 2682 N N . LYS B 1 141 ? 110.62800 -4.07200 -29.33000 1.000 43.80000 141 LYS B N 1
ATOM 2683 C CA . LYS B 1 141 ? 111.44400 -3.07700 -29.99400 1.000 37.35000 141 LYS B CA 1
ATOM 2684 C C . LYS B 1 141 ? 112.65300 -2.79800 -29.11800 1.000 32.39000 141 LYS B C 1
ATOM 2685 O O . LYS B 1 141 ? 112.58100 -2.90100 -27.89400 1.000 38.50000 141 LYS B O 1
ATOM 2691 N N . SER B 1 142 ? 113.77300 -2.50100 -29.76300 1.000 31.34000 142 SER B N 1
ATOM 2692 C CA . SER B 1 142 ? 114.98300 -2.09300 -29.08000 1.000 29.29000 142 SER B CA 1
ATOM 2693 C C . SER B 1 142 ? 114.83300 -0.67100 -28.54900 1.000 30.01000 142 SER B C 1
ATOM 2694 O O . SER B 1 142 ? 114.03000 0.12000 -29.04700 1.000 26.86000 142 SER B O 1
ATOM 2697 N N . LEU B 1 143 ? 115.61900 -0.35700 -27.51700 1.000 26.48000 143 LEU B N 1
ATOM 2698 C CA . LEU B 1 143 ? 115.59900 0.98900 -26.96200 1.000 27.25000 143 LEU B CA 1
ATOM 2699 C C . LEU B 1 143 ? 115.98600 2.01400 -28.01800 1.000 32.45000 143 LEU B C 1
ATOM 2700 O O . LEU B 1 143 ? 115.40000 3.10100 -28.08100 1.000 32.54000 143 LEU B O 1
ATOM 2705 N N . ALA B 1 144 ? 116.96800 1.68100 -28.86600 1.000 33.55000 144 ALA B N 1
ATOM 2706 C CA . ALA B 1 144 ? 117.36800 2.60500 -29.92200 1.000 30.25000 144 ALA B CA 1
ATOM 2707 C C . ALA B 1 144 ? 116.19200 2.94600 -30.83200 1.000 28.63000 144 ALA B C 1
ATOM 2708 O O . ALA B 1 144 ? 116.01300 4.10400 -31.21800 1.000 32.65000 144 ALA B O 1
ATOM 2710 N N . ASP B 1 145 ? 115.37500 1.95600 -31.18000 1.000 27.73000 145 ASP B N 1
ATOM 2711 C CA . ASP B 1 145 ? 114.22500 2.23700 -32.03000 1.000 28.97000 145 ASP B CA 1
ATOM 2712 C C . ASP B 1 145 ? 113.15000 3.00400 -31.29000 1.000 31.14000 145 ASP B C 1
ATOM 2713 O O . ASP B 1 145 ? 112.35600 3.70800 -31.91900 1.000 34.66000 145 ASP B O 1
ATOM 2718 N N . LEU B 1 146 ? 113.08000 2.85900 -29.96700 1.000 27.86000 146 LEU B N 1
ATOM 2719 C CA . LEU B 1 146 ? 111.90800 3.35000 -29.25900 1.000 28.19000 146 LEU B CA 1
ATOM 2720 C C . LEU B 1 146 ? 111.88500 4.86500 -29.07100 1.000 26.52000 146 LEU B C 1
ATOM 2721 O O . LEU B 1 146 ? 110.79400 5.41300 -28.89800 1.000 32.02000 146 LEU B O 1
ATOM 2726 N N . ASN B 1 147 ? 113.03200 5.55000 -29.14200 1.000 23.44000 147 ASN B N 1
ATOM 2727 C CA . ASN B 1 147 ? 113.11700 6.99000 -28.87600 1.000 28.06000 147 ASN B CA 1
ATOM 2728 C C . ASN B 1 147 ? 112.35300 7.35800 -27.60700 1.000 27.35000 147 ASN B C 1
ATOM 2729 O O . ASN B 1 147 ? 111.55700 8.29300 -27.59300 1.000 27.17000 147 ASN B O 1
ATOM 2734 N N . LEU B 1 148 ? 112.56900 6.58300 -26.54100 1.000 26.92000 148 LEU B N 1
ATOM 2735 C CA . LEU B 1 148 ? 111.80800 6.81400 -25.31900 1.000 26.69000 148 LEU B CA 1
ATOM 2736 C C . LEU B 1 148 ? 112.06000 8.22000 -24.76500 1.000 26.98000 148 LEU B C 1
ATOM 2737 O O . LEU B 1 148 ? 111.11100 8.91000 -24.37200 1.000 28.24000 148 LEU B O 1
ATOM 2742 N N . TRP B 1 149 ? 113.32000 8.67500 -24.73600 1.000 25.89000 149 TRP B N 1
ATOM 2743 C CA . TRP B 1 149 ? 113.57900 10.01200 -24.20000 1.000 24.03000 149 TRP B CA 1
ATOM 2744 C C . TRP B 1 149 ? 112.84000 11.07300 -25.00300 1.000 26.11000 149 TRP B C 1
ATOM 2745 O O . TRP B 1 149 ? 112.21600 11.98100 -24.44100 1.000 26.47000 149 TRP B O 1
ATOM 2756 N N . HIS B 1 150 ? 112.93400 10.98600 -26.32900 1.000 27.83000 150 HIS B N 1
ATOM 2757 C CA . HIS B 1 150 ? 112.27200 11.94800 -27.19900 1.000 28.48000 150 HIS B CA 1
ATOM 2758 C C . HIS B 1 150 ? 110.78500 12.07300 -26.87500 1.000 31.79000 150 HIS B C 1
ATOM 2759 O O . HIS B 1 150 ? 110.22900 13.18400 -26.85300 1.000 25.81000 150 HIS B O 1
ATOM 2766 N N . GLN B 1 151 ? 110.13300 10.94300 -26.60400 1.000 26.07000 151 GLN B N 1
ATOM 2767 C CA . GLN B 1 151 ? 108.68300 10.88700 -26.47300 1.000 28.70000 151 GLN B CA 1
ATOM 2768 C C . GLN B 1 151 ? 108.19600 10.99800 -25.03700 1.000 29.77000 151 GLN B C 1
ATOM 2769 O O . GLN B 1 151 ? 106.98400 11.07600 -24.81400 1.000 29.75000 151 GLN B O 1
ATOM 2775 N N . THR B 1 152 ? 109.09400 10.98400 -24.05800 1.000 28.33000 152 THR B N 1
ATOM 2776 C CA . THR B 1 152 ? 108.65500 10.97700 -22.66900 1.000 28.60000 152 THR B CA 1
ATOM 2777 C C . THR B 1 152 ? 109.47500 11.86600 -21.74700 1.000 28.33000 152 THR B C 1
ATOM 2778 O O . THR B 1 152 ? 108.95000 12.26100 -20.70200 1.000 31.05000 152 THR B O 1
ATOM 2782 N N . GLY B 1 153 ? 110.73400 12.17400 -22.06700 1.000 27.59000 153 GLY B N 1
ATOM 2783 C CA . GLY B 1 153 ? 111.66100 12.74800 -21.11500 1.000 21.81000 153 GLY B CA 1
ATOM 2784 C C . GLY B 1 153 ? 112.23700 11.77800 -20.10500 1.000 23.86000 153 GLY B C 1
ATOM 2785 O O . GLY B 1 153 ? 112.90700 12.21600 -19.16300 1.000 24.41000 153 GLY B O 1
ATOM 2786 N N . ALA B 1 154 ? 112.00700 10.47400 -20.26500 1.000 30.24000 154 ALA B N 1
ATOM 2787 C CA . ALA B 1 154 ? 112.55900 9.47600 -19.36100 1.000 24.44000 154 ALA B CA 1
ATOM 2788 C C . ALA B 1 154 ? 113.91700 8.99400 -19.85600 1.000 24.43000 154 ALA B C 1
ATOM 2789 O O . ALA B 1 154 ? 114.16700 8.91400 -21.06100 1.000 26.38000 154 ALA B O 1
ATOM 2791 N N . THR B 1 155 ? 114.81000 8.69400 -18.91700 1.000 22.50000 155 THR B N 1
ATOM 2792 C CA . THR B 1 155 ? 116.03200 7.96900 -19.24600 1.000 26.68000 155 THR B CA 1
ATOM 2793 C C . THR B 1 155 ? 115.99000 6.60400 -18.58200 1.000 24.01000 155 THR B C 1
ATOM 2794 O O . THR B 1 155 ? 116.04500 6.50300 -17.35600 1.000 26.17000 155 THR B O 1
ATOM 2798 N N . VAL B 1 156 ? 115.88500 5.55700 -19.40100 1.000 27.16000 156 VAL B N 1
ATOM 2799 C CA . VAL B 1 156 ? 115.92000 4.18900 -18.89800 1.000 22.60000 156 VAL B CA 1
ATOM 2800 C C . VAL B 1 156 ? 117.27800 3.91800 -18.26900 1.000 24.60000 156 VAL B C 1
ATOM 2801 O O . VAL B 1 156 ? 118.32500 4.19200 -18.87200 1.000 31.01000 156 VAL B O 1
ATOM 2805 N N . VAL B 1 157 ? 117.27600 3.41600 -17.03900 1.000 24.28000 157 VAL B N 1
ATOM 2806 C CA . VAL B 1 157 ? 118.51400 3.09000 -16.34700 1.000 27.29000 157 VAL B CA 1
ATOM 2807 C C . VAL B 1 157 ? 118.70300 1.59200 -16.19800 1.000 31.73000 157 VAL B C 1
ATOM 2808 O O . VAL B 1 157 ? 119.84300 1.13300 -16.05700 1.000 35.29000 157 VAL B O 1
ATOM 2812 N N . ALA B 1 158 ? 117.62100 0.82300 -16.17700 1.000 31.05000 158 ALA B N 1
ATOM 2813 C CA . ALA B 1 158 ? 117.70400 -0.60800 -15.93500 1.000 33.58000 158 ALA B CA 1
ATOM 2814 C C . ALA B 1 158 ? 116.47700 -1.25700 -16.54200 1.000 31.65000 158 ALA B C 1
ATOM 2815 O O . ALA B 1 158 ? 115.52500 -0.59000 -16.94700 1.000 32.86000 158 ALA B O 1
ATOM 2817 N N . LEU B 1 159 ? 116.50400 -2.57700 -16.56400 1.000 31.60000 159 LEU B N 1
ATOM 2818 C CA . LEU B 1 159 ? 115.43800 -3.36100 -17.15600 1.000 34.19000 159 LEU B CA 1
ATOM 2819 C C . LEU B 1 159 ? 115.43900 -4.69700 -16.42900 1.000 38.42000 159 LEU B C 1
ATOM 2820 O O . LEU B 1 159 ? 116.50800 -5.25900 -16.16600 1.000 40.10000 159 LEU B O 1
ATOM 2825 N N . LYS B 1 160 ? 114.26400 -5.18300 -16.06200 1.000 37.40000 160 LYS B N 1
ATOM 2826 C CA . LYS B 1 160 ? 114.13700 -6.51000 -15.48000 1.000 38.81000 160 LYS B CA 1
ATOM 2827 C C . LYS B 1 160 ? 113.39700 -7.39600 -16.47000 1.000 39.69000 160 LYS B C 1
ATOM 2828 O O . LYS B 1 160 ? 112.23700 -7.12900 -16.80100 1.000 40.94000 160 LYS B O 1
ATOM 2834 N N . SER B 1 161 ? 114.07400 -8.43600 -16.94000 1.000 38.53000 161 SER B N 1
ATOM 2835 C CA . SER B 1 161 ? 113.52900 -9.34000 -17.93800 1.000 44.64000 161 SER B CA 1
ATOM 2836 C C . SER B 1 161 ? 113.92300 -10.75100 -17.53800 1.000 44.12000 161 SER B C 1
ATOM 2837 O O . SER B 1 161 ? 115.07100 -10.99000 -17.15100 1.000 45.41000 161 SER B O 1
ATOM 2840 N N . LYS B 1 162 ? 112.96300 -11.67100 -17.61400 1.000 47.50000 162 LYS B N 1
ATOM 2841 C CA . LYS B 1 162 ? 113.18000 -13.07700 -17.25300 1.000 50.89000 162 LYS B CA 1
ATOM 2842 C C . LYS B 1 162 ? 113.87400 -13.20200 -15.89000 1.000 50.20000 162 LYS B C 1
ATOM 2843 O O . LYS B 1 162 ? 114.78700 -14.00900 -15.69900 1.000 49.20000 162 LYS B O 1
ATOM 2849 N N . GLY B 1 163 ? 113.45400 -12.36700 -14.93800 1.000 46.21000 163 GLY B N 1
ATOM 2850 C CA . GLY B 1 163 ? 113.90900 -12.47900 -13.56400 1.000 44.02000 163 GLY B CA 1
ATOM 2851 C C . GLY B 1 163 ? 115.30000 -11.95000 -13.27700 1.000 51.71000 163 GLY B C 1
ATOM 2852 O O . GLY B 1 163 ? 115.79300 -12.11700 -12.14900 1.000 45.99000 163 GLY B O 1
ATOM 2853 N N . GLU B 1 164 ? 115.95400 -11.31200 -14.24600 1.000 45.78000 164 GLU B N 1
ATOM 2854 C CA . GLU B 1 164 ? 117.28100 -10.74700 -14.03900 1.000 47.41000 164 GLU B CA 1
ATOM 2855 C C . GLU B 1 164 ? 117.22600 -9.23300 -14.24500 1.000 40.02000 164 GLU B C 1
ATOM 2856 O O . GLU B 1 164 ? 116.63900 -8.75600 -15.22600 1.000 39.17000 164 GLU B O 1
ATOM 2862 N N . LEU B 1 165 ? 117.81700 -8.48100 -13.31700 1.000 34.68000 165 LEU B N 1
ATOM 2863 C CA . LEU B 1 165 ? 117.86900 -7.02400 -13.41900 1.000 40.43000 165 LEU B CA 1
ATOM 2864 C C . LEU B 1 165 ? 119.09200 -6.62900 -14.24100 1.000 37.35000 165 LEU B C 1
ATOM 2865 O O . LEU B 1 165 ? 120.22500 -6.93400 -13.86100 1.000 41.52000 165 LEU B O 1
ATOM 2870 N N . LEU B 1 166 ? 118.87100 -5.93100 -15.33800 1.000 34.16000 166 LEU B N 1
ATOM 2871 C CA . LEU B 1 166 ? 119.94400 -5.58100 -16.25400 1.000 36.73000 166 LEU B CA 1
ATOM 2872 C C . LEU B 1 166 ? 120.12700 -4.06900 -16.19100 1.000 38.40000 166 LEU B C 1
ATOM 2873 O O . LEU B 1 166 ? 119.33800 -3.31000 -16.76700 1.000 37.58000 166 LEU B O 1
ATOM 2878 N N . LEU B 1 167 ? 121.15400 -3.64800 -15.45900 1.000 36.43000 167 LEU B N 1
ATOM 2879 C CA . LEU B 1 167 ? 121.49700 -2.24200 -15.32700 1.000 35.03000 167 LEU B CA 1
ATOM 2880 C C . LEU B 1 167 ? 122.20700 -1.76600 -16.58500 1.000 31.82000 167 LEU B C 1
ATOM 2881 O O . LEU B 1 167 ? 123.02400 -2.48400 -17.16100 1.000 34.58000 167 LEU B O 1
ATOM 2886 N N . SER B 1 168 ? 121.88700 -0.56300 -17.01600 1.000 37.15000 168 SER B N 1
ATOM 2887 C CA . SER B 1 168 ? 122.49500 0.03100 -18.21000 1.000 34.98000 168 SER B CA 1
ATOM 2888 C C . SER B 1 168 ? 122.25700 -0.84800 -19.42800 1.000 30.76000 168 SER B C 1
ATOM 2889 O O . SER B 1 168 ? 123.22500 -1.29000 -20.06100 1.000 32.42000 168 SER B O 1
ATOM 2892 N N . PRO B 1 169 ? 120.99300 -1.11900 -19.78300 1.000 29.64000 169 PRO B N 1
ATOM 2893 C CA . PRO B 1 169 ? 120.74000 -2.07200 -20.87200 1.000 34.47000 169 PRO B CA 1
ATOM 2894 C C . PRO B 1 169 ? 121.32800 -1.65500 -22.20900 1.000 35.50000 169 PRO B C 1
ATOM 2895 O O . PRO B 1 169 ? 121.70100 -2.53500 -22.99500 1.000 35.51000 169 PRO B O 1
ATOM 2899 N N . GLY B 1 170 ? 121.43200 -0.35800 -22.49900 1.000 28.51000 170 GLY B N 1
ATOM 2900 C CA . GLY B 1 170 ? 121.99400 0.06600 -23.75900 1.000 26.89000 170 GLY B CA 1
ATOM 2901 C C . GLY B 1 170 ? 120.99800 0.02100 -24.89700 1.000 32.87000 170 GLY B C 1
ATOM 2902 O O . GLY B 1 170 ? 119.87800 -0.48100 -24.76100 1.000 32.88000 170 GLY B O 1
ATOM 2903 N N . PRO B 1 171 ? 121.40200 0.54500 -26.05900 1.000 32.90000 171 PRO B N 1
ATOM 2904 C CA . PRO B 1 171 ? 120.44300 0.70800 -27.17400 1.000 32.43000 171 PRO B CA 1
ATOM 2905 C C . PRO B 1 171 ? 120.04500 -0.59300 -27.86300 1.000 34.12000 171 PRO B C 1
ATOM 2906 O O . PRO B 1 171 ? 118.98300 -0.63100 -28.50200 1.000 34.17000 171 PRO B O 1
ATOM 2910 N N . TYR B 1 172 ? 120.84000 -1.65500 -27.75700 1.000 37.07000 172 TYR B N 1
ATOM 2911 C CA . TYR B 1 172 ? 120.48100 -2.91700 -28.40500 1.000 37.16000 172 TYR B CA 1
ATOM 2912 C C . TYR B 1 172 ? 119.47000 -3.71700 -27.60500 1.000 35.20000 172 TYR B C 1
ATOM 2913 O O . TYR B 1 172 ? 118.89600 -4.66900 -28.14200 1.000 40.44000 172 TYR B O 1
ATOM 2922 N N . ALA B 1 173 ? 119.22100 -3.33200 -26.35900 1.000 34.66000 173 ALA B N 1
ATOM 2923 C CA . ALA B 1 173 ? 118.26700 -4.02900 -25.51300 1.000 29.99000 173 ALA B CA 1
ATOM 2924 C C . ALA B 1 173 ? 116.85300 -3.94900 -26.09100 1.000 36.53000 173 ALA B C 1
ATOM 2925 O O . ALA B 1 173 ? 116.39000 -2.88200 -26.50200 1.000 36.73000 173 ALA B O 1
ATOM 2927 N N . THR B 1 174 ? 116.16500 -5.08600 -26.13800 1.000 37.01000 174 THR B N 1
ATOM 2928 C CA . THR B 1 174 ? 114.79200 -5.14200 -26.61800 1.000 37.04000 174 THR B CA 1
ATOM 2929 C C . THR B 1 174 ? 113.85500 -5.33100 -25.43600 1.000 37.38000 174 THR B C 1
ATOM 2930 O O . THR B 1 174 ? 114.15500 -6.09300 -24.51500 1.000 36.03000 174 THR B O 1
ATOM 2934 N N . VAL B 1 175 ? 112.74100 -4.60500 -25.44100 1.000 38.82000 175 VAL B N 1
ATOM 2935 C CA . VAL B 1 175 ? 111.76700 -4.71800 -24.35900 1.000 39.98000 175 VAL B CA 1
ATOM 2936 C C . VAL B 1 175 ? 110.74600 -5.77300 -24.74000 1.000 38.03000 175 VAL B C 1
ATOM 2937 O O . VAL B 1 175 ? 110.35800 -5.91300 -25.90500 1.000 40.93000 175 VAL B O 1
ATOM 2941 N N . ARG B 1 176 ? 110.30500 -6.52300 -23.74400 1.000 40.51000 176 ARG B N 1
ATOM 2942 C CA . ARG B 1 176 ? 109.37000 -7.61300 -23.95000 1.000 43.43000 176 ARG B CA 1
ATOM 2943 C C . ARG B 1 176 ? 108.19600 -7.45300 -22.99700 1.000 40.86000 176 ARG B C 1
ATOM 2944 O O . ARG B 1 176 ? 108.33400 -6.87400 -21.91400 1.000 39.46000 176 ARG B O 1
ATOM 2952 N N . LYS B 1 177 ? 107.03400 -7.95700 -23.41300 1.000 39.21000 177 LYS B N 1
ATOM 2953 C CA . LYS B 1 177 ? 105.89500 -8.02700 -22.51000 1.000 41.59000 177 LYS B CA 1
ATOM 2954 C C . LYS B 1 177 ? 106.29900 -8.77600 -21.24900 1.000 43.97000 177 LYS B C 1
ATOM 2955 O O . LYS B 1 177 ? 106.87500 -9.86400 -21.32000 1.000 44.23000 177 LYS B O 1
ATOM 2961 N N . GLY B 1 178 ? 106.02900 -8.17700 -20.09300 1.000 41.36000 178 GLY B N 1
ATOM 2962 C CA . GLY B 1 178 ? 106.40800 -8.74300 -18.82400 1.000 39.62000 178 GLY B CA 1
ATOM 2963 C C . GLY B 1 178 ? 107.65500 -8.14400 -18.20300 1.000 40.34000 178 GLY B C 1
ATOM 2964 O O . GLY B 1 178 ? 107.86000 -8.30800 -17.00000 1.000 33.75000 178 GLY B O 1
ATOM 2965 N N . ASP B 1 179 ? 108.49500 -7.46800 -18.98600 1.000 39.87000 179 ASP B N 1
ATOM 2966 C CA . ASP B 1 179 ? 109.63300 -6.76100 -18.42100 1.000 39.18000 179 ASP B CA 1
ATOM 2967 C C . ASP B 1 179 ? 109.18000 -5.61800 -17.51200 1.000 40.27000 179 ASP B C 1
ATOM 2968 O O . ASP B 1 179 ? 108.07900 -5.07900 -17.63200 1.000 39.95000 179 ASP B O 1
ATOM 2973 N N . ILE B 1 180 ? 110.06200 -5.22800 -16.60500 1.000 38.86000 180 ILE B N 1
ATOM 2974 C CA . ILE B 1 180 ? 109.90100 -3.98500 -15.86600 1.000 38.76000 180 ILE B CA 1
ATOM 2975 C C . ILE B 1 180 ? 110.97300 -3.01800 -16.34700 1.000 36.04000 180 ILE B C 1
ATOM 2976 O O . ILE B 1 180 ? 112.15900 -3.36900 -16.40900 1.000 33.69000 180 ILE B O 1
ATOM 2981 N N . LEU B 1 181 ? 110.54100 -1.81800 -16.72400 1.000 35.31000 181 LEU B N 1
ATOM 2982 C CA . LEU B 1 181 ? 111.44000 -0.73100 -17.06900 1.000 32.29000 181 LEU B CA 1
ATOM 2983 C C . LEU B 1 181 ? 111.67400 0.15700 -15.85500 1.000 34.44000 181 LEU B C 1
ATOM 2984 O O . LEU B 1 181 ? 110.72500 0.56100 -15.17400 1.000 33.14000 181 LEU B O 1
ATOM 2989 N N . TYR B 1 182 ? 112.93500 0.47200 -15.59600 1.000 31.87000 182 TYR B N 1
ATOM 2990 C CA . TYR B 1 182 ? 113.29300 1.46300 -14.60200 1.000 30.31000 182 TYR B CA 1
ATOM 2991 C C . TYR B 1 182 ? 113.88000 2.66400 -15.31500 1.000 32.62000 182 TYR B C 1
ATOM 2992 O O . TYR B 1 182 ? 114.61500 2.50600 -16.29300 1.000 33.31000 182 TYR B O 1
ATOM 3001 N N . PHE B 1 183 ? 113.55600 3.86000 -14.82800 1.000 27.28000 183 PHE B N 1
ATOM 3002 C CA . PHE B 1 183 ? 113.94800 5.05700 -15.55200 1.000 25.25000 183 PHE B CA 1
ATOM 3003 C C . PHE B 1 183 ? 113.87600 6.26100 -14.62700 1.000 25.77000 183 PHE B C 1
ATOM 3004 O O . PHE B 1 183 ? 113.15500 6.26000 -13.62700 1.000 26.90000 183 PHE B O 1
ATOM 3012 N N . VAL B 1 184 ? 114.62200 7.29900 -14.98400 1.000 24.92000 184 VAL B N 1
ATOM 3013 C CA . VAL B 1 184 ? 114.62100 8.53300 -14.20700 1.000 31.02000 184 VAL B CA 1
ATOM 3014 C C . VAL B 1 184 ? 114.05900 9.67700 -15.04400 1.000 26.96000 184 VAL B C 1
ATOM 3015 O O . VAL B 1 184 ? 114.08700 9.66500 -16.27900 1.000 28.02000 184 VAL B O 1
ATOM 3019 N N . GLY B 1 185 ? 113.53700 10.67200 -14.34300 1.000 28.34000 185 GLY B N 1
ATOM 3020 C CA . GLY B 1 185 ? 112.94500 11.84000 -14.97200 1.000 32.25000 185 GLY B CA 1
ATOM 3021 C C . GLY B 1 185 ? 112.05900 12.56100 -13.96700 1.000 32.39000 185 GLY B C 1
ATOM 3022 O O . GLY B 1 185 ? 112.17300 12.34700 -12.76200 1.000 33.16000 185 GLY B O 1
ATOM 3023 N N . ASP B 1 186 ? 111.17700 13.40900 -14.48500 1.000 29.71000 186 ASP B N 1
ATOM 3024 C CA . ASP B 1 186 ? 110.22700 14.06400 -13.60400 1.000 31.25000 186 ASP B CA 1
ATOM 3025 C C . ASP B 1 186 ? 108.88100 13.34100 -13.69000 1.000 30.33000 186 ASP B C 1
ATOM 3026 O O . ASP B 1 186 ? 108.76400 12.28300 -14.31800 1.000 27.45000 186 ASP B O 1
ATOM 3031 N N . ASP B 1 187 ? 107.85800 13.89200 -13.01800 1.000 29.76000 187 ASP B N 1
ATOM 3032 C CA . ASP B 1 187 ? 106.55900 13.21500 -12.95000 1.000 32.83000 187 ASP B CA 1
ATOM 3033 C C . ASP B 1 187 ? 105.87100 13.18800 -14.31100 1.000 29.34000 187 ASP B C 1
ATOM 3034 O O . ASP B 1 187 ? 105.13400 12.24400 -14.60400 1.000 31.78000 187 ASP B O 1
ATOM 3039 N N . PHE B 1 188 ? 106.10400 14.19900 -15.15400 1.000 30.90000 188 PHE B N 1
ATOM 3040 C CA . PHE B 1 188 ? 105.63000 14.12800 -16.53300 1.000 30.85000 188 PHE B CA 1
ATOM 3041 C C . PHE B 1 188 ? 106.23500 12.94100 -17.25800 1.000 29.90000 188 PHE B C 1
ATOM 3042 O O . PHE B 1 188 ? 105.54600 12.24700 -18.01400 1.000 34.58000 188 PHE B O 1
ATOM 3050 N N . ALA B 1 189 ? 107.52400 12.68500 -17.04300 1.000 28.48000 189 ALA B N 1
ATOM 3051 C CA . ALA B 1 189 ? 108.14000 11.56300 -17.73900 1.000 30.49000 189 ALA B CA 1
ATOM 3052 C C . ALA B 1 189 ? 107.52700 10.23600 -17.30300 1.000 29.55000 189 ALA B C 1
ATOM 3053 O O . ALA B 1 189 ? 107.40100 9.31500 -18.11900 1.000 28.75000 189 ALA B O 1
ATOM 3055 N N . PHE B 1 190 ? 107.09400 10.12200 -16.04100 1.000 33.27000 190 PHE B N 1
ATOM 3056 C CA . PHE B 1 190 ? 106.42000 8.88700 -15.63900 1.000 34.92000 190 PHE B CA 1
ATOM 3057 C C . PHE B 1 190 ? 105.13100 8.70200 -16.42600 1.000 32.99000 190 PHE B C 1
ATOM 3058 O O . PHE B 1 190 ? 104.91900 7.65300 -17.04500 1.000 34.54000 190 PHE B O 1
ATOM 3066 N N . SER B 1 191 ? 104.26100 9.71900 -16.41400 1.000 31.56000 191 SER B N 1
ATOM 3067 C CA . SER B 1 191 ? 102.98100 9.62000 -17.11800 1.000 37.50000 191 SER B CA 1
ATOM 3068 C C . SER B 1 191 ? 103.18200 9.33000 -18.59600 1.000 33.78000 191 SER B C 1
ATOM 3069 O O . SER B 1 191 ? 102.41500 8.57800 -19.20500 1.000 33.76000 191 SER B O 1
ATOM 3072 N N . ARG B 1 192 ? 104.20400 9.93200 -19.19600 1.000 37.82000 192 ARG B N 1
ATOM 3073 C CA . ARG B 1 192 ? 104.39300 9.75900 -20.62800 1.000 37.09000 192 ARG B CA 1
ATOM 3074 C C . ARG B 1 192 ? 104.91700 8.36600 -20.94700 1.000 34.91000 192 ARG B C 1
ATOM 3075 O O . ARG B 1 192 ? 104.52700 7.78500 -21.96600 1.000 34.45000 192 ARG B O 1
ATOM 3083 N N . MET B 1 193 ? 105.75800 7.79300 -20.07500 1.000 31.42000 193 MET B N 1
ATOM 3084 C CA . MET B 1 193 ? 106.13300 6.39300 -20.25900 1.000 34.23000 193 MET B CA 1
ATOM 3085 C C . MET B 1 193 ? 104.90400 5.50900 -20.18700 1.000 34.96000 193 MET B C 1
ATOM 3086 O O . MET B 1 193 ? 104.71200 4.62300 -21.03100 1.000 35.61000 193 MET B O 1
ATOM 3091 N N . LYS B 1 194 ? 104.04900 5.75900 -19.18800 1.000 37.73000 194 LYS B N 1
ATOM 3092 C CA . LYS B 1 194 ? 102.82700 4.98400 -18.99400 1.000 39.78000 194 LYS B CA 1
ATOM 3093 C C . LYS B 1 194 ? 101.94000 5.00900 -20.23800 1.000 34.19000 194 LYS B C 1
ATOM 3094 O O . LYS B 1 194 ? 101.51800 3.96100 -20.73600 1.000 35.63000 194 LYS B O 1
ATOM 3100 N N . ASN B 1 195 ? 101.64800 6.20600 -20.75300 1.000 36.18000 195 ASN B N 1
ATOM 3101 C CA . ASN B 1 195 ? 100.81400 6.32800 -21.95000 1.000 38.88000 195 ASN B CA 1
ATOM 3102 C C . ASN B 1 195 ? 101.41600 5.55400 -23.10600 1.000 37.68000 195 ASN B C 1
ATOM 3103 O O . ASN B 1 195 ? 100.70500 4.85600 -23.83800 1.000 42.02000 195 ASN B O 1
ATOM 3108 N N . LEU B 1 196 ? 102.73900 5.63500 -23.24800 1.000 40.13000 196 LEU B N 1
ATOM 3109 C CA . LEU B 1 196 ? 103.43400 5.08900 -24.40300 1.000 36.87000 196 LEU B CA 1
ATOM 3110 C C . LEU B 1 196 ? 103.29200 3.57600 -24.49900 1.000 37.18000 196 LEU B C 1
ATOM 3111 O O . LEU B 1 196 ? 103.22000 3.03500 -25.60400 1.000 40.01000 196 LEU B O 1
ATOM 3116 N N . PHE B 1 197 ? 103.22700 2.88000 -23.37300 1.000 36.95000 197 PHE B N 1
ATOM 3117 C CA . PHE B 1 197 ? 103.13700 1.42800 -23.37800 1.000 41.22000 197 PHE B CA 1
ATOM 3118 C C . PHE B 1 197 ? 101.73600 0.90900 -23.08200 1.000 43.95000 197 PHE B C 1
ATOM 3119 O O . PHE B 1 197 ? 101.56600 -0.30200 -22.91300 1.000 48.77000 197 PHE B O 1
ATOM 3127 N N . ASP B 1 198 ? 100.73000 1.78000 -23.03700 1.000 48.82000 198 ASP B N 1
ATOM 3128 C CA . ASP B 1 198 ? 99.36700 1.35100 -22.70100 1.000 53.03000 198 ASP B CA 1
ATOM 3129 C C . ASP B 1 198 ? 98.66200 0.73600 -23.89600 1.000 53.49000 198 ASP B C 1
ATOM 3130 O O . ASP B 1 198 ? 98.85000 1.19200 -25.02400 1.000 63.60000 198 ASP B O 1
#

CATH classification: 3.30.70.1450

Radius of gyration: 42.52 Å; Cα contacts (8 Å, |Δi|>4): 553; chains: 2; bounding box: 117×46×81 Å

Foldseek 3Di:
DPLVQLLLVVLVCPLVCVQPAFDADDDLVVSCVVSVHDSVSSVVSLVVCVVLVQWHCVVVPHTGGHDNPSSVVSNCCVDPNNPVVVVVVVVVVVVVVVVVVVVVVVVVVVVVCVVVDDPPDDDPPFWDKAQLQDDAPQAQFFQLVVVLCVQQVKAWAWKQDPNDIGGRVDRGDGHHHGIMTTIDDDPSSVVSVCVNSPD/DLLQVLLLVVLVCDLVCVQDAFDFRPCLVCSCVVVVHDNVSPVSSLVVCVVLVQWDDDPPPGIHGHDNPSSVVVNVVVVDDDDPVSVVVVVVVVVVVVVVVVVVVVVVVVVVVVVVLCPCVVPQPFKDKDQLADDAPQAQAFQLVNPLCVQQVKAWQWKADPRDIGGPCDRRDGHHHGMMTITGGHPSSVVRVVVRRD

B-factor: mean 39.6, std 9.46, range [17.05, 77.39]

Secondary structure (DSSP, 8-state):
--HHHHHHHHHHHHHHSSS-TTSB---HHHHHHHTTS-HHHHHHHHHHHHHTTSEE-TTSSS-EE--HHHHHHHHTTTSTTTTHHHHHHHHHHHHHHHHHHHHHHHHHHHHHHHHHS----SS--PPEEEE--S--TTSSEEGGGGTHHHHHS-EEEEEEETTEEEES--TTPEE-TT-EEEEES-HHHHHHHHHHTT-/-HHHHHHHHHHHHHHTTSS-TTSB-TTGGGHHHHHTS-HHHHHHHHHHHHHTTSEEEETTTEEEE--HHHHHHHHHHHHS--SHHHHHHHHHHHHHHHHHHHHHHHHHHHHHHHHHHTGGGG-TTPPEEEE--S--TTTTEEHHHHTHHHHHS-EEEEEEETTEEEES--TT-EE-TT-EEEEE--HHHHHHHHHHT-

Solvent-accessible surface area: 25560 Å² total; per-residue (Å²): 157,157,42,67,72,0,0,54,7,0,0,31,45,5,30,99,41,142,11,56,112,53,100,135,8,110,65,98,65,70,3,3,81,140,18,129,22,56,68,94,10,0,96,84,0,15,74,28,0,27,124,73,76,0,2,27,84,228,132,69,67,33,22,15,0,81,15,114,105,90,0,57,109,9,22,72,129,91,43,27,28,44,41,17,162,116,40,103,86,51,8,91,143,7,75,104,85,22,139,107,41,88,98,44,44,77,157,50,103,83,58,51,120,78,115,50,53,122,131,187,115,200,126,126,116,144,52,52,106,16,89,0,83,94,94,21,92,37,18,112,84,8,12,36,84,3,88,12,159,144,94,0,27,2,67,34,44,5,3,72,10,200,63,109,104,39,132,86,3,31,74,23,6,22,0,116,106,44,3,36,0,30,0,44,39,80,106,151,2,51,65,118,0,87,116,18,1,69,79,77,129,15,41,121,1,0,38,18,0,0,75,53,2,26,76,37,120,16,55,110,55,107,104,3,205,41,109,110,72,6,12,84,116,32,142,29,60,103,82,25,6,121,14,0,8,33,19,0,22,92,69,78,0,2,46,67,183,180,83,47,6,8,54,0,83,12,97,99,99,0,54,86,24,29,100,133,101,156,60,92,68,49,70,160,66,34,109,77,49,26,85,143,12,86,97,61,26,141,99,30,105,83,43,16,94,146,48,63,94,76,31,98,63,46,33,90,89,51,87,162,111,75,77,170,87,50,23,106,21,85,3,67,97,110,26,89,31,14,91,82,23,26,60,101,6,70,9,159,137,101,5,34,2,72,28,47,5,4,81,10,183,60,119,91,80,138,93,31,29,78,202,21,48,0,107,108,45,4,33,0,41,0,30,34,84,98,115,0,59,58,117,0,98,103,34,7,96

InterPro domains:
  IPR000524 Transcription regulator HTH, GntR [PF00392] (13-75)
  IPR000524 Transcription regulator HTH, GntR [PS50949] (10-78)
  IPR000524 Transcription regulator HTH, GntR [SM00345] (16-75)
  IPR000524 Transcription regulator HTH, GntR [cd07377] (11-75)
  IPR006037 Regulator of K+ conductance, C-terminal [PF02080] (139-207)
  IPR006037 Regulator of K+ conductance, C-terminal [PS51202] (123-209)
  IPR036388 Winged helix-like DNA-binding domain superfamily [G3DSA:1.10.10.10] (9-130)
  IPR036390 Winged helix DNA-binding domain superfamily [SSF46785] (9-85)
  IPR036721 Regulator of K+ conductance, C-terminal domain superfamily [G3DSA:3.30.70.1450] (138-208)
  IPR036721 Regulator of K+ conductance, C-terminal domain superfamily [SSF116726] (134-208)
  IPR050679 Bacterial HTH-type transcriptional regulator [PTHR44846] (9-108)